Protein 6LDL (pdb70)

InterPro domains:
  IPR001041 2Fe-2S ferredoxin-type iron-sulfur binding domain [PF00111] (700-770)
  IPR001041 2Fe-2S ferredoxin-type iron-sulfur binding domain [PS51085] (694-779)
  IPR001041 2Fe-2S ferredoxin-type iron-sulfur binding domain [cd00207] (695-778)
  IPR001128 Cytochrome P450 [PF00067] (113-402)
  IPR006058 2Fe-2S ferredoxin, iron-sulphur binding site [PS00197] (728-736)
  IPR012675 Beta-grasp domain superfamily [G3DSA:3.10.20.30] (684-779)
  IPR017927 FAD-binding domain, ferredoxin reductase-type [PS51384] (463-566)
  IPR017938 Riboflavin synthase-like beta-barrel [SSF63380] (466-561)
  IPR017972 Cytochrome P450, conserved site [PS00086] (378-387)
  IPR036010 2Fe-2S ferredoxin-like superfamily [SSF54292] (673-779)
  IPR036396 Cytochrome P450 superfamily [G3DSA:1.10.630.10] (35-436)
  IPR036396 Cytochrome P450 superfamily [SSF48264] (26-436)
  IPR039261 Ferredoxin-NADP reductase (FNR), nucleotide-binding domain [G3DSA:3.40.50.80] (563-679)
  IPR039261 Ferredoxin-NADP reductase (FNR), nucleotide-binding domain [SSF52343] (562-666)
  IPR054582 Dimethylamine monooxygenase subunit DmmA-like, N-terminal domain [PF22290] (555-666)

B-factor: mean 16.65, std 9.12, range [6.93, 63.83]

Organism: NCBI:txid876478

Sequence (418 aa):
VHRLAEDFDPFQDAYMADPAQFVRWAREQQVPIFYAPKLNYWVVTRYDDTIKQIFRDPVTFSPSNVLQSFAQPSAEVRQVLERYGYAFNRTLVNEDEPMMHLERRRVLMEPFASEHLAEHEPMVRELVRRAVNRFIDTGRADLVDQMMIWEVPFTVALHFLGVDDDDREKMRRFAIAHTVNAFGRRPSPEEQLAVAETVGQFWQFCGEVLEKMMRRTADGPGWMRYSSIRQQKLYPDVVTDSSYLHSMMQAIIVAAHETTVFFATTNALLKTLLEHETVWREICADPSLIPAAAEECLRYNGPVAGWRRRTTREEVEVEGVRLPVGANILMMVVASANHDSAHFDDPEFFDIGRSNASEHLNFGYGAHQCLGRNLGRMMEMQIMIEELSRRLPHMRLAEQRFDYLHNVSFRAPRHLWVEEWDPAQNPERRDP

Structure (mmCIF, N/CA/C/O backbone):
data_6LDL
#
_entry.id   6LDL
#
_cell.length_a   53.471
_cell.length_b   75.511
_cell.length_c   105.148
_cell.angle_alpha   90.000
_cell.angle_beta   90.000
_cell.angle_gamma   90.000
#
_symmetry.space_group_name_H-M   'P 21 21 21'
#
loop_
_entity.id
_entity.type
_entity.pdbx_description
1 polymer 'Cytochrome P450'
2 non-polymer 'PROTOPORPHYRIN IX CONTAINING FE'
3 non-polymer BICINE
4 non-polymer GLYCEROL
5 water water
#
loop_
_atom_site.group_PDB
_atom_site.id
_atom_site.type_symbol
_atom_site.label_atom_id
_atom_site.label_alt_id
_atom_site.label_comp_id
_atom_site.label_asym_id
_atom_site.label_entity_id
_atom_site.label_seq_id
_atom_site.pdbx_PDB_ins_code
_atom_site.Cartn_x
_atom_site.Cartn_y
_atom_site.Cartn_z
_atom_site.occupancy
_atom_site.B_iso_or_equiv
_atom_site.auth_seq_id
_atom_site.auth_comp_id
_atom_site.auth_asym_id
_atom_site.auth_atom_id
_atom_site.pdbx_PDB_model_num
ATOM 1 N N . VAL A 1 9 ? 36.516 43.688 53.342 1.00 50.88 28 VAL A N 1
ATOM 2 C CA . VAL A 1 9 ? 36.198 42.290 52.889 1.00 48.44 28 VAL A CA 1
ATOM 3 C C . VAL A 1 9 ? 35.123 41.718 53.827 1.00 43.19 28 VAL A C 1
ATOM 4 O O . VAL A 1 9 ? 34.157 41.138 53.331 1.00 32.51 28 VAL A O 1
ATOM 8 N N . HIS A 1 10 ? 35.267 41.906 55.138 1.00 41.76 29 HIS A N 1
ATOM 9 C CA . HIS A 1 10 ? 34.223 41.630 56.160 1.00 37.08 29 HIS A CA 1
ATOM 10 C C . HIS A 1 10 ? 33.012 42.526 55.860 1.00 32.86 29 HIS A C 1
ATOM 11 O O . HIS A 1 10 ? 31.841 42.043 55.865 1.00 27.28 29 HIS A O 1
ATOM 18 N N . ARG A 1 11 ? 33.293 43.810 55.617 1.00 30.45 30 ARG A N 1
ATOM 19 C CA . ARG A 1 11 ? 32.274 44.846 55.322 1.00 25.88 30 ARG A CA 1
ATOM 20 C C . ARG A 1 11 ? 31.502 44.473 54.051 1.00 22.08 30 ARG A C 1
ATOM 21 O O . ARG A 1 11 ? 30.291 44.638 54.038 1.00 18.37 30 ARG A O 1
ATOM 29 N N . LEU A 1 12 ? 32.187 44.039 52.998 1.00 20.63 31 LEU A N 1
ATOM 30 C CA . LEU A 1 12 ? 31.517 43.777 51.697 1.00 19.47 31 LEU A CA 1
ATOM 31 C C . LEU A 1 12 ? 30.553 42.586 51.866 1.00 16.64 31 LEU A C 1
ATOM 32 O O . LEU A 1 12 ? 29.518 42.585 51.197 1.00 16.64 31 LEU A O 1
ATOM 37 N N . ALA A 1 13 ? 30.863 41.625 52.706 1.00 16.25 32 ALA A N 1
ATOM 38 C CA . ALA A 1 13 ? 29.975 40.473 52.992 1.00 16.50 32 ALA A CA 1
ATOM 39 C C . ALA A 1 13 ? 28.748 40.964 53.762 1.00 15.77 32 ALA A C 1
ATOM 40 O O . ALA A 1 13 ? 27.593 40.688 53.385 1.00 15.77 32 ALA A O 1
ATOM 42 N N . GLU A 1 14 ? 28.959 41.690 54.869 1.00 15.81 33 GLU A N 1
ATOM 43 C CA . GLU A 1 14 ? 27.857 42.236 55.679 1.00 16.61 33 GLU A CA 1
ATOM 44 C C . GLU A 1 14 ? 26.927 43.088 54.806 1.00 16.25 33 GLU A C 1
ATOM 45 O O . GLU A 1 14 ? 25.699 43.044 54.988 1.00 17.22 33 GLU A O 1
ATOM 51 N N . ASP A 1 15 ? 27.484 43.864 53.889 1.00 16.12 34 ASP A N 1
ATOM 52 C CA . ASP A 1 15 ? 26.699 44.822 53.077 1.00 17.41 34 ASP A CA 1
ATOM 53 C C . ASP A 1 15 ? 26.089 44.158 51.833 1.00 15.41 34 ASP A C 1
ATOM 54 O O . ASP A 1 15 ? 25.289 44.838 51.165 1.00 17.31 34 ASP A O 1
ATOM 59 N N . PHE A 1 16 ? 26.434 42.909 51.528 1.00 14.38 35 PHE A N 1
ATOM 60 C CA . PHE A 1 16 ? 26.043 42.275 50.249 1.00 13.14 35 PHE A CA 1
ATOM 61 C C . PHE A 1 16 ? 24.536 42.377 50.045 1.00 12.93 35 PHE A C 1
ATOM 62 O O . PHE A 1 16 ? 23.756 41.866 50.848 1.00 13.68 35 PHE A O 1
ATOM 70 N N . ASP A 1 17 ? 24.185 42.984 48.932 1.00 13.18 36 ASP A N 1
ATOM 71 C CA . ASP A 1 17 ? 22.777 43.186 48.549 1.00 13.39 36 ASP A CA 1
ATOM 72 C C . ASP A 1 17 ? 22.685 43.101 47.039 1.00 13.81 36 ASP A C 1
ATOM 73 O O . ASP A 1 17 ? 23.119 44.023 46.382 1.00 13.95 36 ASP A O 1
ATOM 78 N N . PRO A 1 18 ? 22.089 42.021 46.491 1.00 13.18 37 PRO A N 1
ATOM 79 C CA . PRO A 1 18 ? 21.982 41.897 45.028 1.00 13.44 37 PRO A CA 1
ATOM 80 C C . PRO A 1 18 ? 20.887 42.752 44.404 1.00 14.19 37 PRO A C 1
ATOM 81 O O . PRO A 1 18 ? 20.845 42.901 43.179 1.00 13.66 37 PRO A O 1
ATOM 85 N N . PHE A 1 19 ? 20.011 43.306 45.234 1.00 13.08 38 PHE A N 1
ATOM 86 C CA . PHE A 1 19 ? 18.858 44.099 44.744 1.00 13.81 38 PHE A CA 1
ATOM 87 C C . PHE A 1 19 ? 19.333 45.517 44.475 1.00 14.95 38 PHE A C 1
ATOM 88 O O . PHE A 1 19 ? 18.943 46.516 45.159 1.00 17.35 38 PHE A O 1
ATOM 96 N N . GLN A 1 20 ? 20.222 45.645 43.508 1.00 14.76 39 GLN A N 1
ATOM 97 C CA . GLN A 1 20 ? 20.768 46.948 43.106 1.00 14.76 39 GLN A CA 1
ATOM 98 C C . GLN A 1 20 ? 21.315 46.883 41.690 1.00 14.55 39 GLN A C 1
ATOM 99 O O . GLN A 1 20 ? 21.696 45.780 41.187 1.00 12.00 39 GLN A O 1
ATOM 105 N N . ASP A 1 21 ? 21.400 48.043 41.053 1.00 13.26 40 ASP A N 1
ATOM 106 C CA . ASP A 1 21 ? 21.806 48.124 39.641 1.00 15.38 40 ASP A CA 1
ATOM 107 C C . ASP A 1 21 ? 23.156 47.445 39.445 1.00 14.04 40 ASP A C 1
ATOM 108 O O . ASP A 1 21 ? 23.321 46.788 38.438 1.00 14.05 40 ASP A O 1
ATOM 113 N N . ALA A 1 22 ? 24.137 47.633 40.318 1.00 14.74 41 ALA A N 1
ATOM 114 C CA . ALA A 1 22 ? 25.497 47.140 40.040 1.00 14.27 41 ALA A CA 1
ATOM 115 C C . ALA A 1 22 ? 25.522 45.611 40.000 1.00 14.10 41 ALA A C 1
ATOM 116 O O . ALA A 1 22 ? 26.279 45.067 39.167 1.00 15.50 41 ALA A O 1
ATOM 118 N N . TYR A 1 23 ? 24.754 44.920 40.834 1.00 13.16 42 TYR A N 1
ATOM 119 C CA . TYR A 1 23 ? 24.744 43.441 40.790 1.00 12.72 42 TYR A CA 1
ATOM 120 C C . TYR A 1 23 ? 24.069 43.043 39.474 1.00 12.33 42 TYR A C 1
ATOM 121 O O . TYR A 1 23 ? 24.519 42.069 38.823 1.00 11.94 42 TYR A O 1
ATOM 130 N N . MET A 1 24 ? 22.987 43.723 39.071 1.00 11.10 43 MET A N 1
ATOM 131 C CA . MET A 1 24 ? 22.300 43.294 37.835 1.00 11.65 43 MET A CA 1
ATOM 132 C C . MET A 1 24 ? 23.148 43.544 36.602 1.00 11.01 43 MET A C 1
ATOM 133 O O . MET A 1 24 ? 23.180 42.663 35.708 1.00 11.14 43 MET A O 1
ATOM 138 N N . ALA A 1 25 ? 23.832 44.690 36.505 1.00 10.98 44 ALA A N 1
ATOM 139 C CA . ALA A 1 25 ? 24.490 45.087 35.248 1.00 11.31 44 ALA A CA 1
ATOM 140 C C . ALA A 1 25 ? 25.780 44.293 35.074 1.00 11.37 44 ALA A C 1
ATOM 141 O O . ALA A 1 25 ? 26.141 43.946 33.954 1.00 12.41 44 ALA A O 1
ATOM 143 N N . ASP A 1 26 ? 26.506 44.061 36.161 1.00 11.75 45 ASP A N 1
ATOM 144 C CA . ASP A 1 26 ? 27.815 43.377 36.064 1.00 11.47 45 ASP A CA 1
ATOM 145 C C . ASP A 1 26 ? 28.072 42.610 37.338 1.00 10.65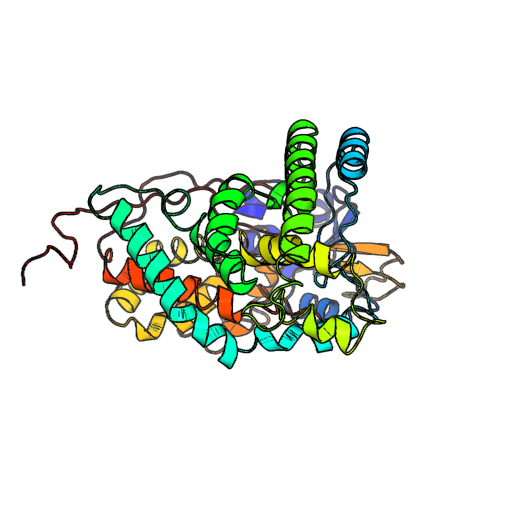 45 ASP A C 1
ATOM 146 O O . ASP A 1 26 ? 28.916 43.004 38.165 1.00 11.87 45 ASP A O 1
ATOM 151 N N . PRO A 1 27 ? 27.355 41.497 37.570 1.00 10.46 46 PRO A N 1
ATOM 152 C CA . PRO A 1 27 ? 27.517 40.742 38.813 1.00 10.57 46 PRO A CA 1
ATOM 153 C C . PRO A 1 27 ? 28.939 40.193 38.939 1.00 9.87 46 PRO A C 1
ATOM 154 O O . PRO A 1 27 ? 29.463 40.131 40.056 1.00 10.21 46 PRO A O 1
ATOM 158 N N . ALA A 1 28 ? 29.613 39.852 37.844 1.00 10.75 47 ALA A N 1
ATOM 159 C CA . ALA A 1 28 ? 30.968 39.287 37.936 1.00 11.56 47 ALA A CA 1
ATOM 160 C C . ALA A 1 28 ? 31.934 40.321 38.513 1.00 11.82 47 ALA A C 1
ATOM 161 O O . ALA A 1 28 ? 32.827 39.962 39.315 1.00 12.48 47 ALA A O 1
ATOM 163 N N . GLN A 1 29 ? 31.814 41.592 38.124 1.00 11.13 48 GLN A N 1
ATOM 164 C CA . GLN A 1 29 ? 32.656 42.650 38.731 1.00 11.53 48 GLN A CA 1
ATOM 165 C C . GLN A 1 29 ? 32.197 42.896 40.160 1.00 11.83 48 GLN A C 1
ATOM 166 O O . GLN A 1 29 ? 33.034 43.105 41.055 1.00 12.54 48 GLN A O 1
ATOM 172 N N . PHE A 1 30 ? 30.909 42.926 40.412 1.00 11.17 49 PHE A N 1
ATOM 173 C CA . PHE A 1 30 ? 30.330 43.276 41.727 1.00 12.25 49 PHE A CA 1
ATOM 174 C C . PHE A 1 30 ? 30.893 42.349 42.794 1.00 11.83 49 PHE A C 1
ATOM 175 O O . PHE A 1 30 ? 31.055 42.774 43.933 1.00 11.79 49 PHE A O 1
ATOM 183 N N . VAL A 1 31 ? 31.131 41.086 42.465 1.00 10.49 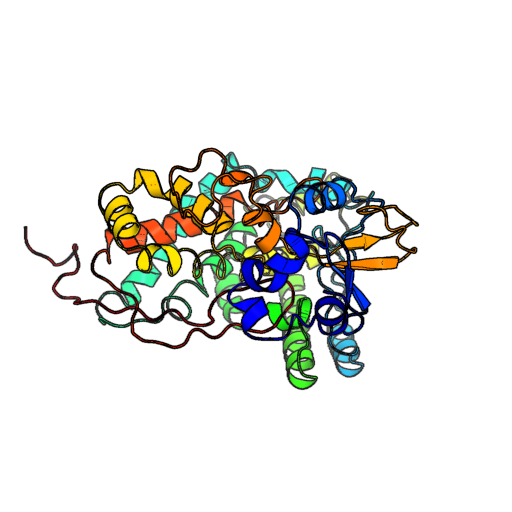50 VAL A N 1
ATOM 184 C CA . VAL A 1 31 ? 31.653 40.100 43.453 1.00 9.76 50 VAL A CA 1
ATOM 185 C C . VAL A 1 31 ? 33.091 39.678 43.130 1.00 9.90 50 VAL A C 1
ATOM 186 O O . VAL A 1 31 ? 33.548 38.655 43.643 1.00 10.91 50 VAL A O 1
ATOM 190 N N . ARG A 1 32 ? 33.815 40.396 42.279 1.00 10.82 51 ARG A N 1
ATOM 191 C CA . ARG A 1 32 ? 35.216 39.982 41.978 1.00 12.61 51 ARG A CA 1
ATOM 192 C C . ARG A 1 32 ? 36.036 39.886 43.279 1.00 11.37 51 ARG A C 1
ATOM 193 O O . ARG A 1 32 ? 36.853 38.981 43.375 1.00 11.58 51 ARG A O 1
ATOM 201 N N . TRP A 1 33 ? 35.790 40.771 44.248 1.00 12.79 52 TRP A N 1
ATOM 202 C CA . TRP A 1 33 ? 36.511 40.733 45.549 1.00 11.83 52 TRP A CA 1
ATOM 203 C C . TRP A 1 33 ? 36.409 39.326 46.155 1.00 11.99 52 TRP A C 1
ATOM 204 O O . TRP A 1 33 ? 37.369 38.800 46.739 1.00 13.05 52 TRP A O 1
ATOM 215 N N . ALA A 1 34 ? 35.217 38.729 46.052 1.00 10.99 53 ALA A N 1
ATOM 216 C CA . ALA A 1 34 ? 34.895 37.468 46.718 1.00 10.69 53 ALA A CA 1
ATOM 217 C C . ALA A 1 34 ? 35.465 36.328 45.875 1.00 10.76 53 ALA A C 1
ATOM 218 O O . ALA A 1 34 ? 36.109 35.404 46.383 1.00 10.56 53 ALA A O 1
ATOM 220 N N . ARG A 1 35 ? 35.333 36.412 44.556 1.00 10.86 54 ARG A N 1
ATOM 221 C CA . ARG A 1 35 ? 35.913 35.367 43.685 1.00 11.58 54 ARG A CA 1
ATOM 222 C C . ARG A 1 35 ? 37.438 35.275 43.933 1.00 10.68 54 ARG A C 1
ATOM 223 O O . ARG A 1 35 ? 37.991 34.177 44.005 1.00 10.41 54 ARG A O 1
ATOM 231 N N . GLU A 1 36 ? 38.055 36.430 44.076 1.00 11.20 55 GLU A N 1
ATOM 232 C CA . GLU A 1 36 ? 39.537 36.446 44.245 1.00 11.72 55 GLU A CA 1
ATOM 233 C C . GLU A 1 36 ? 39.956 35.981 45.644 1.00 12.45 55 GLU A C 1
ATOM 234 O O . GLU A 1 36 ? 40.956 35.257 45.738 1.00 14.22 55 GLU A O 1
ATOM 240 N N A GLN A 1 37 ? 39.254 36.390 46.701 0.50 12.60 56 GLN A N 1
ATOM 241 N N B GLN A 1 37 ? 39.248 36.373 46.700 0.50 12.74 56 GLN A N 1
ATOM 242 C CA A GLN A 1 37 ? 39.788 36.232 48.088 0.50 13.82 56 GLN A CA 1
ATOM 243 C CA B GLN A 1 37 ? 39.775 36.183 48.085 0.50 14.09 56 GLN A CA 1
ATOM 244 C C A GLN A 1 37 ? 38.769 35.640 49.069 0.50 14.00 56 GLN A C 1
ATOM 245 C C B GLN A 1 37 ? 38.770 35.575 49.057 0.50 14.14 56 GLN A C 1
ATOM 246 O O A GLN A 1 37 ? 39.196 35.305 50.214 0.50 15.12 56 GLN A O 1
ATOM 247 O O B GLN A 1 37 ? 39.205 35.219 50.194 0.50 15.37 56 GLN A O 1
ATOM 258 N N . VAL A 1 38 ? 37.476 35.554 48.744 1.00 12.48 57 VAL A N 1
ATOM 259 C CA . VAL A 1 38 ? 36.462 35.155 49.763 1.00 12.15 57 VAL A CA 1
ATOM 260 C C . VAL A 1 38 ? 35.467 34.217 49.082 1.00 11.82 57 VAL A C 1
ATOM 261 O O . VAL A 1 38 ? 34.315 34.587 48.798 1.00 12.00 57 VAL A O 1
ATOM 265 N N . PRO A 1 39 ? 35.859 32.964 48.876 1.00 11.46 58 PRO A N 1
ATOM 266 C CA . PRO A 1 39 ? 35.064 32.047 48.055 1.00 11.56 58 PRO A CA 1
ATOM 267 C C . PRO A 1 39 ? 33.773 31.533 48.675 1.00 11.25 58 PRO A C 1
ATOM 268 O O . PRO A 1 39 ? 32.964 30.966 47.996 1.00 11.31 58 PRO A O 1
ATOM 272 N N . ILE A 1 40 ? 33.579 31.807 49.951 1.00 10.57 59 ILE A N 1
ATOM 273 C CA . ILE A 1 40 ? 32.233 31.679 50.570 1.00 11.16 59 ILE A CA 1
ATOM 274 C C . ILE A 1 40 ? 32.067 32.762 51.620 1.00 11.16 59 ILE A C 1
ATOM 275 O O . ILE A 1 40 ? 33.017 33.016 52.406 1.00 12.95 59 ILE A O 1
ATOM 280 N N . PHE A 1 41 ? 30.933 33.405 51.677 1.00 10.46 60 PHE A N 1
ATOM 281 C CA . PHE A 1 41 ? 30.623 34.359 52.766 1.00 10.45 60 PHE A CA 1
ATOM 282 C C . PHE A 1 41 ? 29.146 34.314 53.027 1.00 11.64 60 PHE A C 1
ATOM 283 O O . PHE A 1 41 ? 28.334 33.992 52.148 1.00 11.19 60 PHE A O 1
ATOM 291 N N . TYR A 1 42 ? 28.769 34.673 54.239 1.00 12.32 61 TYR A N 1
ATOM 292 C CA . TYR A 1 42 ? 27.356 34.818 54.644 1.00 12.19 61 TYR A CA 1
ATOM 293 C C . TYR A 1 42 ? 26.905 36.239 54.384 1.00 12.53 61 TYR A C 1
ATOM 294 O O . TYR A 1 42 ? 27.595 37.204 54.749 1.00 13.62 61 TYR A O 1
ATOM 303 N N . ALA A 1 43 ? 25.750 36.415 53.758 1.00 11.49 62 ALA A N 1
ATOM 304 C CA . ALA A 1 43 ? 25.120 37.701 53.460 1.00 12.01 62 ALA A CA 1
ATOM 305 C C . ALA A 1 43 ? 23.920 37.879 54.380 1.00 12.36 62 ALA A C 1
ATOM 306 O O . ALA A 1 43 ? 22.824 37.376 54.084 1.00 11.68 62 ALA A O 1
ATOM 308 N N . PRO A 1 44 ? 24.072 38.601 55.533 1.00 13.00 63 PRO A N 1
ATOM 309 C CA . PRO A 1 44 ? 22.987 38.667 56.497 1.00 13.51 63 PRO A CA 1
ATOM 310 C C . PRO A 1 44 ? 21.746 39.398 55.998 1.00 13.91 63 PRO A C 1
ATOM 311 O O . PRO A 1 44 ? 20.665 39.069 56.462 1.00 16.38 63 PRO A O 1
ATOM 315 N N . LYS A 1 45 ? 21.860 40.263 54.990 1.00 12.71 64 LYS A N 1
ATOM 316 C CA . LYS A 1 45 ? 20.671 40.944 54.436 1.00 13.98 64 LYS A CA 1
ATOM 317 C C . LYS A 1 45 ? 19.751 39.927 53.759 1.00 16.53 64 LYS A C 1
ATOM 318 O O . LYS A 1 45 ? 18.568 40.195 53.718 1.00 17.93 64 LYS A O 1
ATOM 324 N N . LEU A 1 46 ? 20.302 38.821 53.248 1.00 14.00 65 LEU A N 1
ATOM 325 C CA . LEU A 1 46 ? 19.541 37.771 52.514 1.00 15.08 65 LEU A CA 1
ATOM 326 C C . LEU A 1 46 ? 19.303 36.547 53.388 1.00 13.86 65 LEU A C 1
ATOM 327 O O . LEU A 1 46 ? 18.435 35.732 53.007 1.00 12.85 65 LEU A O 1
ATOM 332 N N . ASN A 1 47 ? 20.147 36.295 54.392 1.00 12.78 66 ASN A N 1
ATOM 333 C CA . ASN A 1 47 ? 20.226 34.963 55.038 1.00 11.90 66 ASN A CA 1
ATOM 334 C C . ASN A 1 47 ? 20.572 33.905 53.967 1.00 10.13 66 ASN A C 1
ATOM 335 O O . ASN A 1 47 ? 20.028 32.805 53.962 1.00 10.05 66 ASN A O 1
ATOM 340 N N . TYR A 1 48 ? 21.532 34.235 53.107 1.00 9.97 67 TYR A N 1
ATOM 341 C CA . TYR A 1 48 ? 22.107 33.307 52.102 1.00 9.88 67 TYR A CA 1
ATOM 342 C C . TYR A 1 48 ? 23.619 33.309 52.287 1.00 10.49 67 TYR A C 1
ATOM 343 O O . TYR A 1 48 ? 24.244 34.348 52.576 1.00 10.79 67 TYR A O 1
ATOM 352 N N . TRP A 1 49 ? 24.221 32.158 52.067 1.00 10.04 68 TRP A N 1
ATOM 353 C CA . TRP A 1 49 ? 25.645 31.986 51.787 1.00 9.77 68 TRP A CA 1
ATOM 354 C C . TRP A 1 49 ? 25.913 32.214 50.299 1.00 10.35 68 TRP A C 1
ATOM 355 O O . TRP A 1 49 ? 25.084 31.735 49.479 1.00 12.23 68 TRP A O 1
ATOM 366 N N . V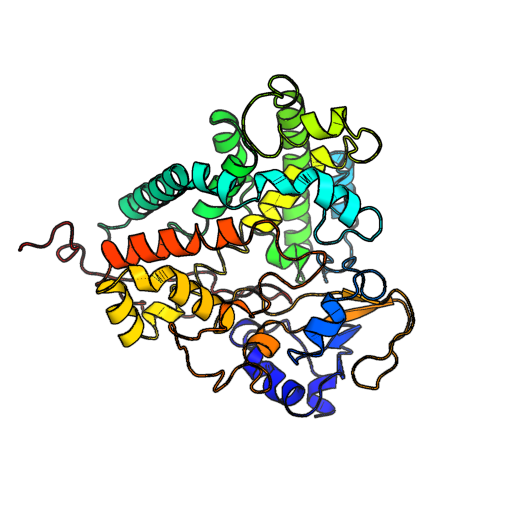AL A 1 50 ? 26.968 32.888 49.962 1.00 9.25 69 VAL A N 1
ATOM 367 C CA . VAL A 1 50 ? 27.252 33.320 48.570 1.00 9.32 69 VAL A CA 1
ATOM 368 C C . VAL A 1 50 ? 28.573 32.710 48.128 1.00 9.27 69 VAL A C 1
ATOM 369 O O . VAL A 1 50 ? 29.604 32.884 48.800 1.00 9.77 69 VAL A O 1
ATOM 373 N N . VAL A 1 51 ? 28.554 31.993 47.020 1.00 8.71 70 VAL A N 1
ATOM 374 C CA . VAL A 1 51 ? 29.758 31.371 46.400 1.00 8.99 70 VAL A CA 1
ATOM 375 C C . VAL A 1 51 ? 29.894 31.970 45.006 1.00 8.67 70 VAL A C 1
ATOM 376 O O . VAL A 1 51 ? 28.898 32.233 44.315 1.00 9.13 70 VAL A O 1
ATOM 380 N N . THR A 1 52 ? 31.131 32.095 44.544 1.00 8.27 71 THR A N 1
ATOM 381 C CA . THR A 1 52 ? 31.479 32.942 43.390 1.00 8.61 71 THR A CA 1
ATOM 382 C C . THR A 1 52 ? 32.464 32.274 42.427 1.00 8.47 71 THR A C 1
ATOM 383 O O . THR A 1 52 ? 32.708 32.872 41.360 1.00 9.41 71 THR A O 1
ATOM 387 N N . ARG A 1 53 ? 33.032 31.121 42.774 1.00 8.63 72 ARG A N 1
ATOM 388 C CA . ARG A 1 53 ? 34.043 30.471 41.929 1.00 9.07 72 ARG A CA 1
ATOM 389 C C . ARG A 1 53 ? 33.431 29.352 41.098 1.00 8.68 72 ARG A C 1
ATOM 390 O O . ARG A 1 53 ? 32.518 28.632 41.522 1.00 9.25 72 ARG A O 1
ATOM 398 N N . TYR A 1 54 ? 33.997 29.163 39.913 1.00 8.72 73 TYR A N 1
ATOM 399 C CA . TYR A 1 54 ? 33.573 28.085 39.008 1.00 8.79 73 TYR A CA 1
ATOM 400 C C . TYR A 1 54 ? 33.625 26.715 39.685 1.00 9.00 73 TYR A C 1
ATOM 401 O O . TYR A 1 54 ? 32.634 25.995 39.668 1.00 9.22 73 TYR A O 1
ATOM 410 N N A ASP A 1 55 ? 34.730 26.346 40.294 0.52 10.02 74 ASP A N 1
ATOM 411 N N B ASP A 1 55 ? 34.768 26.439 40.314 0.48 9.60 74 ASP A N 1
ATOM 412 C CA A ASP A 1 55 ? 34.745 24.953 40.802 0.52 10.60 74 ASP A CA 1
ATOM 413 C CA B ASP A 1 55 ? 35.008 25.126 40.967 0.48 10.20 74 ASP A CA 1
ATOM 414 C C A ASP A 1 55 ? 33.825 24.817 42.032 0.52 9.86 74 ASP A C 1
ATOM 415 C C B ASP A 1 55 ? 33.927 24.863 42.030 0.48 9.82 74 ASP A C 1
ATOM 416 O O A ASP A 1 55 ? 33.235 23.737 42.187 0.52 9.77 74 ASP A O 1
ATOM 417 O O B ASP A 1 55 ? 33.355 23.768 42.065 0.48 10.03 74 ASP A O 1
ATOM 426 N N . THR A 1 56 ? 33.675 25.839 42.895 1.00 9.68 75 THR A N 1
ATOM 427 C CA . THR A 1 56 ? 32.741 25.689 44.025 1.00 9.27 75 THR A CA 1
ATOM 428 C C . THR A 1 56 ? 31.319 25.463 43.497 1.00 8.88 75 THR A C 1
ATOM 429 O O . THR A 1 56 ? 30.558 24.619 44.008 1.00 9.33 75 THR A O 1
ATOM 433 N N . ILE A 1 57 ? 30.958 26.235 42.493 1.00 8.42 76 ILE A N 1
ATOM 434 C CA . ILE A 1 57 ? 29.588 26.153 41.927 1.00 7.63 76 ILE A CA 1
ATOM 435 C C . ILE A 1 57 ? 29.348 24.801 41.230 1.00 8.11 76 ILE A C 1
ATOM 436 O O . ILE A 1 57 ? 28.330 24.230 41.430 1.00 8.84 76 ILE A O 1
ATOM 441 N N . LYS A 1 58 ? 30.349 24.287 40.518 1.00 8.79 77 LYS A N 1
ATOM 442 C CA . LYS A 1 58 ? 30.216 22.940 39.899 1.00 9.45 77 LYS A CA 1
ATOM 443 C C . LYS A 1 58 ? 30.027 21.908 41.012 1.00 9.44 77 LYS A C 1
ATOM 444 O O . LYS A 1 58 ? 29.266 21.061 40.854 1.00 10.60 77 LYS A O 1
ATOM 450 N N . GLN A 1 59 ? 30.775 22.027 42.089 1.00 10.12 78 GLN A N 1
ATOM 451 C CA . GLN A 1 59 ? 30.658 21.065 43.198 1.00 10.91 78 GLN A CA 1
ATOM 452 C C . GLN A 1 59 ? 29.226 21.045 43.764 1.00 10.51 78 GLN A C 1
ATOM 453 O O . GLN A 1 59 ? 28.727 19.990 44.020 1.00 11.43 78 GLN A O 1
ATOM 459 N N . ILE A 1 60 ? 28.636 22.214 43.963 1.00 9.49 79 ILE A N 1
ATOM 460 C CA . ILE A 1 60 ? 27.251 22.281 44.508 1.00 9.56 79 ILE A CA 1
ATOM 461 C C . ILE A 1 60 ? 26.242 21.719 43.504 1.00 9.06 79 ILE A C 1
ATOM 462 O O . ILE A 1 60 ? 25.361 20.927 43.861 1.00 9.99 79 ILE A O 1
ATOM 467 N N . PHE A 1 61 ? 26.356 22.109 42.240 1.00 8.92 80 PHE A N 1
ATOM 468 C CA . PHE A 1 61 ? 25.451 21.560 41.211 1.00 8.75 80 PHE A CA 1
ATOM 469 C C . PHE A 1 61 ? 25.557 20.025 41.089 1.00 8.81 80 PHE A C 1
ATOM 470 O O . PHE A 1 61 ? 24.572 19.395 40.765 1.00 9.00 80 PHE A O 1
ATOM 478 N N . ARG A 1 62 ? 26.726 19.477 41.397 1.00 9.03 81 ARG A N 1
ATOM 479 C CA . ARG A 1 62 ? 27.000 18.062 41.160 1.00 9.81 81 ARG A CA 1
ATOM 480 C C . ARG A 1 62 ? 26.239 17.163 42.119 1.00 10.33 81 ARG A C 1
ATOM 481 O O . ARG A 1 62 ? 26.108 15.987 41.765 1.00 12.44 81 ARG A O 1
ATOM 489 N N . ASP A 1 63 ? 25.802 17.648 43.269 1.00 10.51 82 ASP A N 1
ATOM 490 C CA . ASP A 1 63 ? 25.107 16.779 44.265 1.00 10.92 82 ASP A CA 1
ATOM 491 C C . ASP A 1 63 ? 23.720 17.332 44.553 1.00 10.76 82 ASP A C 1
ATOM 492 O O . ASP A 1 63 ? 23.558 18.178 45.427 1.00 11.53 82 ASP A O 1
ATOM 497 N N . PRO A 1 64 ? 22.673 16.834 43.877 1.00 11.67 83 PRO A N 1
ATOM 498 C CA . PRO A 1 64 ? 21.325 17.377 44.043 1.00 13.50 83 PRO A CA 1
ATOM 499 C C . PRO A 1 64 ? 20.585 16.832 45.250 1.00 13.53 83 PRO A C 1
ATOM 500 O O . PRO A 1 64 ? 19.512 17.319 45.585 1.00 16.33 83 PRO A O 1
ATOM 504 N N . VAL A 1 65 ? 21.191 15.875 45.947 1.00 11.49 84 VAL A N 1
ATOM 505 C CA . VAL A 1 65 ? 20.577 15.354 47.203 1.00 11.11 84 VAL A CA 1
ATOM 506 C C . VAL A 1 65 ? 21.012 16.237 48.372 1.00 9.66 84 VAL A C 1
ATOM 507 O O . VAL A 1 65 ? 20.142 16.697 49.139 1.00 10.93 84 VAL A O 1
ATOM 511 N N . THR A 1 66 ? 22.306 16.508 48.508 1.00 9.70 85 THR A N 1
ATOM 512 C CA . THR A 1 66 ? 22.836 17.402 49.536 1.00 9.81 85 THR A CA 1
ATOM 513 C C . THR A 1 66 ? 22.403 18.839 49.271 1.00 9.36 85 THR A C 1
ATOM 514 O O . THR A 1 66 ? 22.066 19.590 50.192 1.00 9.94 85 THR A O 1
ATOM 518 N N . PHE A 1 67 ? 22.467 19.244 48.010 1.00 9.01 86 PHE A N 1
ATOM 519 C CA . PHE A 1 67 ? 22.176 20.630 47.594 1.00 8.73 86 PHE A CA 1
ATOM 520 C C . PHE A 1 67 ? 20.862 20.635 46.815 1.00 8.39 86 PHE A C 1
ATOM 521 O O . PHE A 1 67 ? 20.846 20.366 45.585 1.00 9.12 86 PHE A O 1
ATOM 529 N N . SER A 1 68 ? 19.756 20.776 47.509 1.00 8.76 87 SER A N 1
ATOM 530 C CA . SER A 1 68 ? 18.417 20.688 46.910 1.00 8.05 87 SER A CA 1
ATOM 531 C C . SER A 1 68 ? 18.119 21.946 46.089 1.00 7.61 87 SER A C 1
ATOM 532 O O . SER A 1 68 ? 18.457 23.052 46.491 1.00 7.65 87 SER A O 1
ATOM 535 N N . PRO A 1 69 ? 17.358 21.804 44.975 1.00 7.07 88 PRO A N 1
ATOM 536 C CA . PRO A 1 69 ? 16.885 22.973 44.213 1.00 7.51 88 PRO A CA 1
ATOM 537 C C . PRO A 1 69 ? 15.549 23.511 44.736 1.00 8.03 88 PRO A C 1
ATOM 538 O O . PRO A 1 69 ? 14.920 24.301 44.053 1.00 8.14 88 PRO A O 1
ATOM 542 N N . SER A 1 70 ? 15.185 23.168 45.976 1.00 8.25 89 SER A N 1
ATOM 543 C CA . SER A 1 70 ? 13.880 23.582 46.535 1.00 8.76 89 SER A CA 1
ATOM 544 C C . SER A 1 70 ? 13.663 25.089 46.559 1.00 8.45 89 SER A C 1
ATOM 545 O O . SER A 1 70 ? 12.484 25.472 46.552 1.00 9.41 89 SER A O 1
ATOM 548 N N . ASN A 1 71 ? 14.703 25.909 46.628 1.00 7.95 90 ASN A N 1
ATOM 549 C CA . ASN A 1 71 ? 14.575 27.372 46.739 1.00 7.88 90 ASN A CA 1
ATOM 550 C C . ASN A 1 71 ? 14.761 28.072 45.399 1.00 8.72 90 ASN A C 1
ATOM 551 O O . ASN A 1 71 ? 14.749 29.291 45.392 1.00 9.05 90 ASN A O 1
ATOM 556 N N . VAL A 1 72 ? 14.824 27.341 44.286 1.00 8.42 91 VAL A N 1
ATOM 557 C CA . VAL A 1 72 ? 15.151 27.983 42.987 1.00 8.91 91 VAL A CA 1
ATOM 558 C C . VAL A 1 72 ? 14.104 29.028 42.611 1.00 9.28 91 VAL A C 1
ATOM 559 O O . VAL A 1 72 ? 14.495 30.031 41.974 1.00 9.33 91 VAL A O 1
ATOM 563 N N . LEU A 1 73 ? 12.824 28.759 42.855 1.00 10.39 92 LEU A N 1
ATOM 564 C CA . LEU A 1 73 ? 11.738 29.686 42.425 1.00 10.50 92 LEU A CA 1
ATOM 565 C C . LEU A 1 73 ? 11.116 30.337 43.645 1.00 11.92 92 LEU A C 1
ATOM 566 O O . LEU A 1 73 ? 10.008 30.800 43.529 1.00 13.00 92 LEU A O 1
ATOM 571 N N . GLN A 1 74 ? 11.884 30.467 44.705 1.00 11.72 93 GLN A N 1
ATOM 572 C CA . GLN A 1 74 ? 11.342 31.022 45.961 1.00 14.10 93 GLN A CA 1
ATOM 573 C C . GLN A 1 74 ? 11.493 32.534 45.965 1.00 12.60 93 GLN A C 1
ATOM 574 O O . GLN A 1 74 ? 12.537 33.044 45.942 1.00 12.07 93 GLN A O 1
ATOM 580 N N . SER A 1 75 ? 10.351 33.182 45.995 1.00 16.27 94 SER A N 1
ATOM 581 C CA . SER A 1 75 ? 10.267 34.650 46.013 1.00 16.61 94 SER A CA 1
ATOM 582 C C . SER A 1 75 ? 10.872 35.211 47.300 1.00 16.45 94 SER A C 1
ATOM 583 O O . SER A 1 75 ? 10.767 34.566 48.315 1.00 16.68 94 SER A O 1
ATOM 586 N N . PHE A 1 76 ? 11.478 36.376 47.214 1.00 15.84 95 PHE A N 1
ATOM 587 C CA . PHE A 1 76 ? 11.947 37.072 48.438 1.00 18.43 95 PHE A CA 1
ATOM 588 C C . PHE A 1 76 ? 10.837 37.916 49.059 1.00 22.48 95 PHE A C 1
ATOM 589 O O . PHE A 1 76 ? 11.007 38.315 50.154 1.00 25.94 95 PHE A O 1
ATOM 597 N N . ALA A 1 77 ? 9.693 38.071 48.422 1.00 20.81 96 ALA A N 1
ATOM 598 C CA . ALA A 1 77 ? 8.684 38.926 49.077 1.00 24.40 96 ALA A CA 1
ATOM 599 C C . ALA A 1 77 ? 8.186 38.232 50.334 1.00 28.07 96 ALA A C 1
ATOM 600 O O . ALA A 1 77 ? 8.103 37.008 50.375 1.00 31.63 96 ALA A O 1
ATOM 602 N N . GLN A 1 78 ? 7.684 39.030 51.270 1.00 31.07 97 GLN A N 1
ATOM 603 C CA . GLN A 1 78 ? 7.036 38.392 52.436 1.00 31.83 97 GLN A CA 1
ATOM 604 C C . GLN A 1 78 ? 5.820 37.609 51.891 1.00 32.75 97 GLN A C 1
ATOM 605 O O . GLN A 1 78 ? 5.112 38.093 50.971 1.00 29.97 97 GLN A O 1
ATOM 611 N N . PRO A 1 79 ? 5.461 36.443 52.450 1.00 32.81 98 PRO A N 1
ATOM 612 C CA . PRO A 1 79 ? 4.312 35.689 51.917 1.00 33.52 98 PRO A CA 1
ATOM 613 C C . PRO A 1 79 ? 2.980 36.473 51.916 1.00 35.29 98 PRO A C 1
ATOM 614 O O . PRO A 1 79 ? 2.771 37.285 52.795 1.00 30.22 98 PRO A O 1
ATOM 618 N N . SER A 1 80 ? 2.094 36.140 50.957 1.00 33.26 99 SER A N 1
ATOM 619 C CA . SER A 1 80 ? 0.817 36.879 50.741 1.00 28.41 99 SER A CA 1
ATOM 620 C C . SER A 1 80 ? -0.420 36.016 51.023 1.00 30.22 99 SER A C 1
ATOM 621 O O . SER A 1 80 ? -0.601 35.049 50.340 1.00 26.36 99 SER A O 1
ATOM 624 N N . ALA A 1 81 ? -1.270 36.419 51.965 1.00 28.95 100 ALA A N 1
ATOM 625 C CA . ALA A 1 81 ? -2.523 35.675 52.231 1.00 27.45 100 ALA A CA 1
ATOM 626 C C . ALA A 1 81 ? -3.456 35.871 51.035 1.00 28.56 100 ALA A C 1
ATOM 627 O O . ALA A 1 81 ? -4.086 34.920 50.643 1.00 25.24 100 ALA A O 1
ATOM 629 N N . GLU A 1 82 ? -3.468 37.070 50.463 1.00 28.28 101 GLU A N 1
ATOM 630 C CA . GLU A 1 82 ? -4.366 37.313 49.310 1.00 29.05 101 GLU A CA 1
ATOM 631 C C . GLU A 1 82 ? -3.906 36.458 48.127 1.00 23.86 101 GLU A C 1
ATOM 632 O O . GLU A 1 82 ? -4.738 35.992 47.416 1.00 21.86 101 GLU A O 1
ATOM 638 N N . VAL A 1 83 ? -2.601 36.300 47.954 1.00 21.60 102 VAL A N 1
ATOM 639 C CA . VAL A 1 83 ? -2.061 35.457 46.850 1.00 20.29 102 VAL A CA 1
ATOM 640 C C . VAL A 1 83 ? -2.609 34.039 47.046 1.00 19.92 102 VAL A C 1
ATOM 641 O O . VAL A 1 83 ? -3.143 33.448 46.094 1.00 17.27 102 VAL A O 1
ATOM 645 N N . ARG A 1 84 ? -2.545 33.509 48.253 1.00 18.63 103 ARG A N 1
ATOM 646 C CA . ARG A 1 84 ? -2.962 32.110 48.500 1.00 18.42 103 ARG A CA 1
ATOM 647 C C . ARG A 1 84 ? -4.452 31.948 48.227 1.00 16.90 103 ARG A C 1
ATOM 648 O O . ARG A 1 84 ? -4.840 30.977 47.659 1.00 17.32 103 ARG A O 1
ATOM 656 N N . GLN A 1 85 ? -5.217 32.932 48.633 1.00 17.92 104 GLN A N 1
ATOM 657 C CA . GLN A 1 85 ? -6.681 32.898 48.432 1.00 18.04 104 GLN A CA 1
ATOM 658 C C . GLN A 1 85 ? -7.033 32.893 46.930 1.00 15.85 104 GLN A C 1
ATOM 659 O O . GLN A 1 85 ? -7.880 32.158 46.542 1.00 15.41 104 GLN A O 1
ATOM 665 N N . VAL A 1 86 ? -6.331 33.687 46.133 1.00 14.13 105 VAL A N 1
ATOM 666 C CA . VAL A 1 86 ? -6.598 33.740 44.672 1.00 14.89 105 VAL A CA 1
ATOM 667 C C . VAL A 1 86 ? -6.245 32.374 44.071 1.00 13.96 105 VAL A C 1
ATOM 668 O O . VAL A 1 86 ? -7.026 31.814 43.339 1.00 12.45 105 VAL A O 1
ATOM 672 N N . LEU A 1 87 ? -5.061 31.868 44.405 1.00 13.97 106 LEU A N 1
ATOM 673 C CA . LEU A 1 87 ? -4.647 30.586 43.804 1.00 13.24 106 LEU A CA 1
ATOM 674 C C . LEU A 1 87 ? -5.594 29.450 44.241 1.00 14.45 106 LEU A C 1
ATOM 675 O O . LEU A 1 87 ? -5.982 28.677 43.381 1.00 14.06 106 LEU A O 1
ATOM 680 N N . GLU A 1 88 ? -6.094 29.437 45.460 1.00 15.09 107 GLU A N 1
ATOM 681 C CA . GLU A 1 88 ? -7.030 28.367 45.908 1.00 17.54 107 GLU A CA 1
ATOM 682 C C . GLU A 1 88 ? -8.375 28.521 45.180 1.00 15.45 107 GLU A C 1
ATOM 683 O O . GLU A 1 88 ? -8.981 27.508 44.792 1.00 15.31 107 GLU A O 1
ATOM 689 N N . ARG A 1 89 ? -8.812 29.752 44.890 1.00 14.26 108 ARG A N 1
ATOM 690 C CA . ARG A 1 89 ? -10.057 29.951 44.112 1.00 14.47 108 ARG A CA 1
ATOM 691 C C . ARG A 1 89 ? -9.967 29.229 42.767 1.00 14.59 108 ARG A C 1
ATOM 692 O O . ARG A 1 89 ? -10.963 28.622 42.308 1.00 14.22 108 ARG A O 1
ATOM 700 N N . TYR A 1 90 ? -8.794 29.253 42.115 1.00 13.14 109 TYR A N 1
ATOM 701 C CA . TYR A 1 90 ? -8.621 28.606 40.811 1.00 13.40 109 TYR A CA 1
ATOM 702 C C . TYR A 1 90 ? -8.167 27.152 40.904 1.00 14.51 109 TYR A C 1
ATOM 703 O O . TYR A 1 90 ? -7.966 26.512 39.848 1.00 16.75 109 TYR A O 1
ATOM 712 N N . GLY A 1 91 ? -8.089 26.617 42.113 1.00 14.67 110 GLY A N 1
ATOM 713 C CA . GLY A 1 91 ? -7.725 25.211 42.264 1.00 15.94 110 GLY A CA 1
ATOM 714 C C . GLY A 1 91 ? -6.282 24.984 41.893 1.00 14.60 110 GLY A C 1
ATOM 715 O O . GLY A 1 91 ? -5.934 23.858 41.478 1.00 15.53 110 GLY A O 1
ATOM 716 N N . TYR A 1 92 ? -5.460 25.990 42.059 1.00 14.48 111 TYR A N 1
ATOM 717 C CA . TYR A 1 92 ? -4.050 25.907 41.635 1.00 13.95 111 TYR A CA 1
ATOM 718 C C . TYR A 1 92 ? -3.385 24.780 42.407 1.00 14.77 111 TYR A C 1
ATOM 719 O O . TYR A 1 92 ? -3.449 24.687 43.634 1.00 15.72 111 TYR A O 1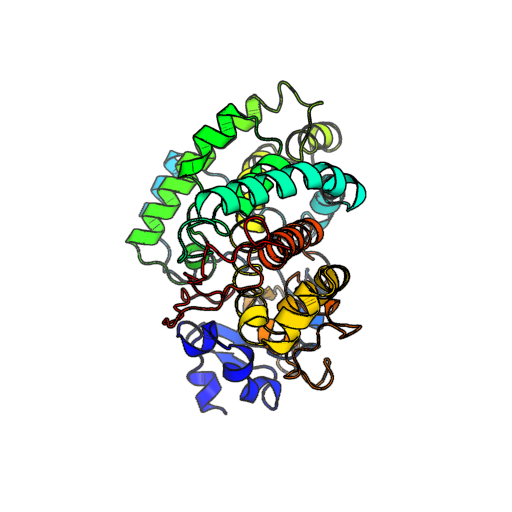
ATOM 728 N N . ALA A 1 93 ? -2.662 23.919 41.693 1.00 14.83 112 ALA A N 1
ATOM 729 C CA . ALA A 1 93 ? -2.002 22.757 42.297 1.00 16.10 112 ALA A CA 1
ATOM 730 C C . ALA A 1 93 ? -0.674 22.591 41.577 1.00 16.05 112 ALA A C 1
ATOM 731 O O . ALA A 1 93 ? -0.263 21.482 41.428 1.00 16.27 112 ALA A O 1
ATOM 733 N N . PHE A 1 94 ? -0.050 23.688 41.151 1.00 13.72 113 PHE A N 1
ATOM 734 C CA . PHE A 1 94 ? 1.237 23.622 40.425 1.00 12.74 113 PHE A CA 1
ATOM 735 C C . PHE A 1 94 ? 2.254 22.864 41.281 1.00 13.37 113 PHE A C 1
ATOM 736 O O . PHE A 1 94 ? 2.543 23.177 42.441 1.00 14.44 113 PHE A O 1
ATOM 744 N N . ASN A 1 95 ? 2.825 21.838 40.681 1.00 13.17 114 ASN A N 1
ATOM 745 C CA . ASN A 1 95 ? 3.811 21.009 41.412 1.00 13.07 114 ASN A CA 1
ATOM 746 C C . ASN A 1 95 ? 5.213 21.607 41.265 1.00 12.88 114 ASN A C 1
ATOM 747 O O . ASN A 1 95 ? 5.377 22.505 40.482 1.00 13.39 114 ASN A O 1
ATOM 752 N N . ARG A 1 96 ? 6.152 21.164 42.090 1.00 13.02 115 ARG A N 1
ATOM 753 C CA . ARG A 1 96 ? 7.560 21.531 41.813 1.00 12.64 115 ARG A CA 1
ATOM 754 C C . ARG A 1 96 ? 7.919 20.688 40.584 1.00 11.31 115 ARG A C 1
ATOM 755 O O . ARG A 1 96 ? 8.096 19.498 40.734 1.00 13.57 115 ARG A O 1
ATOM 763 N N . THR A 1 97 ? 8.002 21.318 39.432 1.00 12.26 116 THR A N 1
ATOM 764 C CA . THR A 1 97 ? 8.105 20.611 38.139 1.00 12.53 116 THR A CA 1
ATOM 765 C C . THR A 1 97 ? 9.504 20.695 37.543 1.00 11.56 116 THR A C 1
ATOM 766 O O . THR A 1 97 ? 9.761 21.631 36.850 1.00 13.63 116 THR A O 1
ATOM 770 N N . LEU A 1 98 ? 10.302 19.685 37.820 1.00 9.05 117 LEU A N 1
ATOM 771 C CA . LEU A 1 98 ? 11.704 19.454 37.394 1.00 9.35 117 LEU A CA 1
ATOM 772 C C . LEU A 1 98 ? 12.689 20.461 37.997 1.00 8.43 117 LEU A C 1
ATOM 773 O O . LEU A 1 98 ? 13.451 20.062 38.787 1.00 8.40 117 LEU A O 1
ATOM 778 N N . VAL A 1 99 ? 12.597 21.743 37.633 1.00 8.43 118 VAL A N 1
ATOM 779 C CA . VAL A 1 99 ? 13.682 22.728 37.958 1.00 8.68 118 VAL A CA 1
ATOM 780 C C . VAL A 1 99 ? 13.940 22.875 39.462 1.00 7.77 118 VAL A C 1
ATOM 781 O O . VAL A 1 99 ? 15.049 23.061 39.819 1.00 8.21 118 VAL A O 1
ATOM 785 N N . ASN A 1 100 ? 12.900 22.746 40.276 1.00 7.89 119 ASN A N 1
ATOM 786 C CA . ASN A 1 100 ? 13.018 22.883 41.753 1.00 8.11 119 ASN A CA 1
ATOM 787 C C . ASN A 1 100 ? 12.556 21.590 42.442 1.00 8.67 119 ASN A C 1
ATOM 788 O O . ASN A 1 100 ? 12.225 21.635 43.586 1.00 9.07 119 ASN A O 1
ATOM 793 N N . GLU A 1 101 ? 12.625 20.469 41.744 1.00 8.32 120 GLU A N 1
ATOM 794 C CA . GLU A 1 101 ? 12.087 19.188 42.256 1.00 9.18 120 GLU A CA 1
ATOM 795 C C . GLU A 1 101 ? 13.214 18.338 42.857 1.00 9.01 120 GLU A C 1
ATOM 796 O O . GLU A 1 101 ? 14.302 18.205 42.271 1.00 8.39 120 GLU A O 1
ATOM 802 N N . ASP A 1 102 ? 12.964 17.725 44.011 1.00 8.61 121 ASP A N 1
ATOM 803 C CA . ASP A 1 102 ? 13.963 16.867 44.686 1.00 9.96 121 ASP A CA 1
ATOM 804 C C . ASP A 1 102 ? 14.041 15.454 44.112 1.00 9.47 121 ASP A C 1
ATOM 805 O O . ASP A 1 102 ? 13.094 14.982 43.477 1.00 11.01 121 ASP A O 1
ATOM 810 N N . GLU A 1 103 ? 15.174 14.834 44.423 1.00 10.45 122 GLU A N 1
ATOM 811 C CA . GLU A 1 103 ? 15.350 13.387 44.247 1.00 11.74 122 GLU A CA 1
ATOM 812 C C . GLU A 1 103 ? 14.564 12.653 45.319 1.00 13.02 122 GLU A C 1
ATOM 813 O O . GLU A 1 103 ? 14.374 13.174 46.410 1.00 13.80 122 GLU A O 1
ATOM 819 N N . PRO A 1 104 ? 14.188 11.396 45.062 1.00 13.74 123 PRO A N 1
ATOM 820 C CA . PRO A 1 104 ? 14.467 10.692 43.800 1.00 13.93 123 PRO A CA 1
ATOM 821 C C . PRO A 1 104 ? 13.523 10.907 42.626 1.00 12.39 123 PRO A C 1
ATOM 822 O O . PRO A 1 104 ? 13.867 10.513 41.508 1.00 13.53 123 PRO A O 1
ATOM 826 N N A MET A 1 105 ? 12.375 11.510 42.849 0.50 11.05 124 MET A N 1
ATOM 827 N N B MET A 1 105 ? 12.327 11.478 42.821 0.50 12.02 124 MET A N 1
ATOM 828 C CA A MET A 1 105 ? 11.363 11.584 41.793 0.50 11.19 124 MET A CA 1
ATOM 829 C CA B MET A 1 105 ? 11.329 11.563 41.723 0.50 13.05 124 MET A CA 1
ATOM 830 C C A MET A 1 105 ? 11.835 12.464 40.616 0.50 10.08 124 MET A C 1
ATOM 831 C C B MET A 1 105 ? 11.841 12.462 40.584 0.50 10.93 124 MET A C 1
ATOM 832 O O A MET A 1 105 ? 11.454 12.184 39.471 0.50 10.13 124 MET A O 1
ATOM 833 O O B MET A 1 105 ? 11.451 12.222 39.431 0.50 10.94 124 MET A O 1
ATOM 842 N N . HIS A 1 106 ? 12.593 13.520 40.869 1.00 9.80 125 HIS A N 1
ATOM 843 C CA . HIS A 1 106 ? 13.052 14.409 39.769 1.00 9.25 125 HIS A CA 1
ATOM 844 C C . HIS A 1 106 ? 13.734 13.591 38.665 1.00 9.04 125 HIS A C 1
ATOM 845 O O . HIS A 1 106 ? 13.366 13.699 37.496 1.00 9.16 125 HIS A O 1
ATOM 852 N N . LEU A 1 107 ? 14.749 12.803 38.998 1.00 9.58 126 LEU A N 1
ATOM 853 C CA . LEU A 1 107 ? 15.460 12.079 37.909 1.00 9.28 126 LEU A CA 1
ATOM 854 C C . LEU A 1 107 ? 14.559 11.029 37.282 1.00 9.54 126 LEU A C 1
ATOM 855 O O . LEU A 1 107 ? 14.738 10.770 36.086 1.00 10.25 126 LEU A O 1
ATOM 860 N N . GLU A 1 108 ? 13.649 10.403 38.034 1.00 9.40 127 GLU A N 1
ATOM 861 C CA . GLU A 1 108 ? 12.718 9.435 37.426 1.00 10.89 127 GLU A CA 1
ATOM 862 C C . GLU A 1 108 ? 11.823 10.139 36.411 1.00 10.65 127 GLU A C 1
ATOM 863 O O . GLU A 1 108 ? 11.598 9.606 35.310 1.00 12.06 127 GLU A O 1
ATOM 869 N N . ARG A 1 109 ? 11.313 11.304 36.752 1.00 10.48 128 ARG A N 1
ATOM 870 C CA . ARG A 1 109 ? 10.453 12.035 35.811 1.00 10.92 128 ARG A CA 1
ATOM 871 C C . ARG A 1 109 ? 11.267 12.607 34.639 1.00 10.26 128 ARG A C 1
ATOM 872 O O . ARG A 1 109 ? 10.824 12.497 33.499 1.00 11.24 128 ARG A O 1
ATOM 880 N N . ARG A 1 110 ? 12.460 13.111 34.870 1.00 10.24 129 ARG A N 1
ATOM 881 C CA . ARG A 1 110 ? 13.321 13.584 33.766 1.00 10.71 129 ARG A CA 1
ATOM 882 C C . ARG A 1 110 ? 13.566 12.423 32.811 1.00 11.10 129 ARG A C 1
ATOM 883 O O . ARG A 1 110 ? 13.424 12.644 31.614 1.00 11.37 129 ARG A O 1
ATOM 891 N N . ARG A 1 111 ? 13.793 11.202 33.298 1.00 10.44 130 ARG A N 1
ATOM 892 C CA . ARG A 1 111 ? 14.090 10.062 32.403 1.00 11.48 130 ARG A CA 1
ATOM 893 C C . ARG A 1 111 ? 12.905 9.866 31.459 1.00 12.66 130 ARG A C 1
ATOM 894 O O . ARG A 1 111 ? 13.124 9.677 30.243 1.00 14.53 130 ARG A O 1
ATOM 902 N N . VAL A 1 112 ? 11.689 9.917 31.974 1.00 12.20 131 VAL A N 1
ATOM 903 C CA . VAL A 1 112 ? 10.535 9.552 31.102 1.00 15.00 131 VAL A CA 1
ATOM 904 C C . VAL A 1 112 ? 10.071 10.730 30.270 1.00 13.93 131 VAL A C 1
ATOM 905 O O . VAL A 1 112 ? 9.307 10.488 29.298 1.00 14.34 131 VAL A O 1
ATOM 909 N N . LEU A 1 113 ? 10.465 11.960 30.574 1.00 13.42 132 LEU A N 1
ATOM 910 C CA . LEU A 1 113 ? 9.915 13.118 29.834 1.00 12.59 132 LEU A CA 1
ATOM 911 C C . LEU A 1 113 ? 10.962 13.776 28.940 1.00 13.03 132 LEU A C 1
ATOM 912 O O . LEU A 1 113 ? 10.619 14.730 28.244 1.00 15.09 132 LEU A O 1
ATOM 917 N N . MET A 1 114 ? 12.216 13.364 28.972 1.00 13.36 133 MET A N 1
ATOM 918 C CA . MET A 1 114 ? 13.278 14.153 28.319 1.00 13.02 133 MET A CA 1
ATOM 919 C C . MET A 1 114 ? 13.356 13.945 26.808 1.00 14.36 133 MET A C 1
ATOM 920 O O . MET A 1 114 ? 13.974 14.825 26.137 1.00 13.63 133 MET A O 1
ATOM 925 N N . GLU A 1 115 ? 12.752 12.901 26.239 1.00 15.19 134 GLU A N 1
ATOM 926 C CA . GLU A 1 115 ? 13.056 12.549 24.818 1.00 15.97 134 GLU A CA 1
ATOM 927 C C . GLU A 1 115 ? 12.800 13.722 23.868 1.00 13.71 134 GLU A C 1
ATOM 928 O O . GLU A 1 115 ? 13.660 13.990 23.007 1.00 15.55 134 GLU A O 1
ATOM 934 N N . PRO A 1 116 ? 11.655 14.430 23.934 1.00 14.00 135 PRO A N 1
ATOM 935 C CA . PRO A 1 116 ? 11.358 15.442 22.925 1.00 14.13 135 PRO A CA 1
ATOM 936 C C . PRO A 1 116 ? 12.333 16.631 22.919 1.00 12.53 135 PRO A C 1
ATOM 937 O O . PRO A 1 116 ? 12.316 17.416 21.999 1.00 12.57 135 PRO A O 1
ATOM 941 N N . PHE A 1 117 ? 13.196 16.719 23.939 1.00 12.30 136 PHE A N 1
ATOM 942 C CA . PHE A 1 117 ? 14.211 17.800 23.992 1.00 12.61 136 PHE A CA 1
ATOM 943 C C . PHE A 1 117 ? 15.478 17.406 23.242 1.00 15.33 136 PHE A C 1
ATOM 944 O O . PHE A 1 117 ? 16.339 18.285 23.123 1.00 17.43 136 PHE A O 1
ATOM 952 N N . ALA A 1 118 ? 15.597 16.177 22.777 1.00 15.96 137 ALA A N 1
ATOM 953 C CA . ALA A 1 118 ? 16.778 15.754 21.982 1.00 18.41 137 ALA A CA 1
ATOM 954 C C . ALA A 1 118 ? 16.924 16.647 20.736 1.00 17.93 137 ALA A C 1
ATOM 955 O O . ALA A 1 118 ? 15.953 17.049 20.115 1.00 15.27 137 ALA A O 1
ATOM 957 N N . SER A 1 119 ? 18.168 16.893 20.311 1.00 21.81 138 SER A N 1
ATOM 958 C CA . SER A 1 119 ? 18.461 17.781 19.160 1.00 23.89 138 SER A CA 1
ATOM 959 C C . SER A 1 119 ? 17.759 17.268 17.898 1.00 20.96 138 SER A C 1
ATOM 960 O O . SER A 1 119 ? 17.239 18.084 17.127 1.00 21.75 138 SER A O 1
ATOM 963 N N . GLU A 1 120 ? 17.644 15.947 17.740 1.00 20.61 139 GLU A N 1
ATOM 964 C CA . GLU A 1 120 ? 17.012 15.349 16.538 1.00 22.07 139 GLU A CA 1
ATOM 965 C C . GLU A 1 120 ? 15.539 15.788 16.461 1.00 23.00 139 GLU A C 1
ATOM 966 O O . GLU A 1 120 ? 15.018 15.984 15.340 1.00 23.74 139 GLU A O 1
ATOM 972 N N . HIS A 1 121 ? 14.847 15.941 17.593 1.00 19.56 140 HIS A N 1
ATOM 973 C CA . HIS A 1 121 ? 13.411 16.321 17.659 1.00 20.40 140 HIS A CA 1
ATOM 974 C C . HIS A 1 121 ? 13.257 17.842 17.589 1.00 20.59 140 HIS A C 1
ATOM 975 O O . HIS A 1 121 ? 12.353 18.357 16.918 1.00 21.14 140 HIS A O 1
ATOM 982 N N . LEU A 1 122 ? 14.139 18.574 18.249 1.00 19.60 141 LEU A N 1
ATOM 983 C CA . LEU A 1 122 ? 14.073 20.054 18.186 1.00 20.78 141 LEU A CA 1
ATOM 984 C C . LEU A 1 122 ? 14.267 20.547 16.740 1.00 24.00 141 LEU A C 1
ATOM 985 O O . LEU A 1 122 ? 13.646 21.558 16.367 1.00 23.45 141 LEU A O 1
ATOM 990 N N . ALA A 1 123 ? 15.037 19.824 15.920 1.00 25.46 142 ALA A N 1
ATOM 991 C CA . ALA A 1 123 ? 15.286 20.176 14.494 1.00 23.32 142 ALA A CA 1
ATOM 992 C C . ALA A 1 123 ? 13.984 20.398 13.716 1.00 27.14 142 ALA A C 1
ATOM 993 O O . ALA A 1 123 ? 13.995 21.195 12.765 1.00 27.93 142 ALA A O 1
ATOM 995 N N . GLU A 1 124 ? 12.898 19.716 14.072 1.00 20.44 143 GLU A N 1
ATOM 996 C CA . GLU A 1 124 ? 11.587 19.846 13.423 1.00 23.61 143 GLU A CA 1
ATOM 997 C C . GLU A 1 124 ? 11.017 21.248 13.657 1.00 20.73 143 GLU A C 1
ATOM 998 O O . GLU A 1 124 ? 10.189 21.661 12.871 1.00 20.61 143 GLU A O 1
ATOM 1004 N N . HIS A 1 125 ? 11.441 21.949 14.720 1.00 16.42 144 HIS A N 1
ATOM 1005 C CA . HIS A 1 125 ? 10.931 23.296 15.071 1.00 15.28 144 HIS A CA 1
ATOM 1006 C C . HIS A 1 125 ? 11.664 24.404 14.287 1.00 13.43 144 HIS A C 1
ATOM 1007 O O . HIS A 1 125 ? 11.199 25.515 14.319 1.00 12.95 144 HIS A O 1
ATOM 1014 N N . GLU A 1 126 ? 12.786 24.080 13.646 1.00 14.15 145 GLU A N 1
ATOM 1015 C CA . GLU A 1 126 ? 13.625 25.152 13.044 1.00 14.94 145 GLU A CA 1
ATOM 1016 C C . GLU A 1 126 ? 12.835 25.972 12.015 1.00 13.95 145 GLU A C 1
ATOM 1017 O O . GLU A 1 126 ? 12.923 27.205 12.015 1.00 12.74 145 GLU A O 1
ATOM 1023 N N . PRO A 1 127 ? 12.052 25.390 11.067 1.00 15.04 146 PRO A N 1
ATOM 1024 C CA . PRO A 1 127 ? 11.338 26.234 10.106 1.00 14.62 146 PRO A CA 1
ATOM 1025 C C . PRO A 1 127 ? 10.406 27.233 10.785 1.00 13.46 146 PRO A C 1
ATOM 1026 O O . PRO A 1 127 ? 10.305 28.387 10.373 1.00 15.27 146 PRO A O 1
ATOM 1030 N N . MET A 1 128 ? 9.733 26.798 11.855 1.00 13.33 147 MET A N 1
ATOM 1031 C CA . MET A 1 128 ? 8.764 27.643 12.559 1.00 12.81 147 MET A CA 1
ATOM 1032 C C . MET A 1 128 ? 9.530 28.819 13.205 1.00 11.63 147 MET A C 1
ATOM 1033 O O . MET A 1 128 ? 9.044 29.942 13.172 1.00 11.90 147 MET A O 1
ATOM 1038 N N . VAL A 1 129 ? 10.699 28.552 13.793 1.00 11.18 148 VAL A N 1
ATOM 1039 C CA . VAL A 1 129 ? 11.459 29.641 14.446 1.00 11.24 148 VAL A CA 1
ATOM 1040 C C . VAL A 1 129 ? 11.905 30.641 13.385 1.00 9.83 148 VAL A C 1
ATOM 1041 O O . VAL A 1 129 ? 11.761 31.811 13.592 1.00 10.87 148 VAL A O 1
ATOM 1045 N N . ARG A 1 130 ? 12.376 30.118 12.256 1.00 11.34 149 ARG A N 1
ATOM 1046 C CA . ARG A 1 130 ? 12.857 31.017 11.168 1.00 11.70 149 ARG A CA 1
ATOM 1047 C C . ARG A 1 130 ? 11.711 31.889 10.682 1.00 13.06 149 ARG A C 1
ATOM 1048 O O . ARG A 1 130 ? 11.890 33.083 10.459 1.00 13.03 149 ARG A O 1
ATOM 1056 N N . GLU A 1 131 ? 10.515 31.331 10.536 1.00 13.10 150 GLU A N 1
ATOM 1057 C CA . GLU A 1 131 ? 9.365 32.093 10.033 1.00 15.10 150 GLU A CA 1
ATOM 1058 C C . GLU A 1 131 ? 8.945 33.145 11.039 1.00 13.04 150 GLU A C 1
ATOM 1059 O O . GLU A 1 131 ? 8.660 34.284 10.669 1.00 13.30 150 GLU A O 1
ATOM 1065 N N . LEU A 1 132 ? 8.858 32.811 12.348 1.00 12.31 151 LEU A N 1
ATOM 1066 C CA . LEU A 1 132 ? 8.481 33.791 13.382 1.00 12.60 151 LEU A CA 1
ATOM 1067 C C . LEU A 1 132 ? 9.429 34.996 13.312 1.00 10.80 151 LEU A C 1
ATOM 1068 O O . LEU A 1 132 ? 9.021 36.132 13.431 1.00 11.83 151 LEU A O 1
ATOM 1073 N N . VAL A 1 133 ? 10.705 34.672 13.273 1.00 11.49 152 VAL A N 1
ATOM 1074 C CA . VAL A 1 133 ? 11.751 35.727 13.328 1.00 11.20 152 VAL A CA 1
ATOM 1075 C C . VAL A 1 133 ? 11.694 36.599 12.058 1.00 11.04 152 VAL A C 1
ATOM 1076 O O . VAL A 1 133 ? 11.792 37.788 12.197 1.00 11.08 152 VAL A O 1
ATOM 1080 N N . ARG A 1 134 ? 11.496 36.001 10.904 1.00 11.26 153 ARG A N 1
ATOM 1081 C CA . ARG A 1 134 ? 11.403 36.794 9.660 1.00 11.69 153 ARG A CA 1
ATOM 1082 C C . ARG A 1 134 ? 10.174 37.701 9.736 1.00 11.38 153 ARG A C 1
ATOM 1083 O O . ARG A 1 134 ? 10.288 38.854 9.447 1.00 10.60 153 ARG A O 1
ATOM 1091 N N . ARG A 1 135 ? 9.042 37.158 10.164 1.00 11.06 154 ARG A N 1
ATOM 1092 C CA . ARG A 1 135 ? 7.818 37.967 10.247 1.00 12.99 154 ARG A CA 1
ATOM 1093 C C . ARG A 1 135 ? 7.983 39.105 11.257 1.00 11.89 154 ARG A C 1
ATOM 1094 O O . ARG A 1 135 ? 7.494 40.217 11.038 1.00 13.47 154 ARG A O 1
ATOM 1102 N N . ALA A 1 136 ? 8.668 38.862 12.393 1.00 11.91 155 ALA A N 1
ATOM 1103 C CA . ALA A 1 136 ? 8.844 39.920 13.415 1.00 11.58 155 ALA A CA 1
ATOM 1104 C C . ALA A 1 136 ? 9.700 41.069 12.832 1.00 10.44 155 ALA A C 1
ATOM 1105 O O . ALA A 1 136 ? 9.309 42.211 12.951 1.00 11.27 155 ALA A O 1
ATOM 1107 N N . VAL A 1 137 ? 10.789 40.684 12.179 1.00 11.01 156 VAL A N 1
ATOM 1108 C CA . VAL A 1 137 ? 11.685 41.754 11.637 1.00 11.07 156 VAL A CA 1
ATOM 1109 C C . VAL A 1 137 ? 10.955 42.506 10.525 1.00 12.15 156 VAL A C 1
ATOM 1110 O O . VAL A 1 137 ? 11.074 43.725 10.452 1.00 11.29 156 VAL A O 1
ATOM 1114 N N . ASN A 1 138 ? 10.111 41.830 9.736 1.00 10.40 157 ASN A N 1
ATOM 1115 C CA . ASN A 1 138 ? 9.359 42.557 8.676 1.00 11.08 157 ASN A CA 1
ATOM 1116 C C . ASN A 1 138 ? 8.550 43.700 9.279 1.00 11.13 157 ASN A C 1
ATOM 1117 O O . ASN A 1 138 ? 8.361 44.769 8.593 1.00 13.56 157 ASN A O 1
ATOM 1122 N N . ARG A 1 139 ? 8.017 43.561 10.485 1.00 11.62 158 ARG A N 1
ATOM 1123 C CA . ARG A 1 139 ? 7.121 44.570 11.063 1.00 13.71 158 ARG A CA 1
ATOM 1124 C C . ARG A 1 139 ? 7.834 45.882 11.427 1.00 12.31 158 ARG A C 1
ATOM 1125 O O . ARG A 1 139 ? 7.124 46.883 11.576 1.00 16.18 158 ARG A O 1
ATOM 1133 N N . PHE A 1 140 ? 9.170 45.895 11.548 1.00 11.33 159 PHE A N 1
ATOM 1134 C CA . PHE A 1 140 ? 9.874 47.139 11.940 1.00 10.94 159 PHE A CA 1
ATOM 1135 C C . PHE A 1 140 ? 11.057 47.492 11.039 1.00 9.91 159 PHE A C 1
ATOM 1136 O O . PHE A 1 140 ? 11.542 48.627 11.211 1.00 10.55 159 PHE A O 1
ATOM 1144 N N . ILE A 1 141 ? 11.455 46.636 10.126 1.00 10.88 160 ILE A N 1
ATOM 1145 C CA . ILE A 1 141 ? 12.718 46.857 9.356 1.00 10.28 160 ILE A CA 1
ATOM 1146 C C . ILE A 1 141 ? 12.678 48.150 8.526 1.00 11.40 160 ILE A C 1
ATOM 1147 O O . ILE A 1 141 ? 13.761 48.644 8.160 1.00 10.85 160 ILE A O 1
ATOM 1152 N N . ASP A 1 142 ? 11.493 48.667 8.189 1.00 10.94 161 ASP A N 1
ATOM 1153 C CA . ASP A 1 142 ? 11.427 49.872 7.346 1.00 12.50 161 ASP A CA 1
ATOM 1154 C C . ASP A 1 142 ? 11.322 51.144 8.177 1.00 13.64 161 ASP A C 1
ATOM 1155 O O . ASP A 1 142 ? 11.278 52.227 7.600 1.00 15.82 161 ASP A O 1
ATOM 1160 N N . THR A 1 143 ? 11.359 51.091 9.514 1.00 11.39 162 THR A N 1
ATOM 1161 C CA . THR A 1 143 ? 11.127 52.254 10.375 1.00 13.01 162 THR A CA 1
ATOM 1162 C C . THR A 1 143 ? 12.392 53.062 10.645 1.00 13.15 162 THR A C 1
ATOM 1163 O O . THR A 1 143 ? 12.275 54.252 10.844 1.00 18.42 162 THR A O 1
ATOM 1167 N N . GLY A 1 144 ? 13.532 52.409 10.846 1.00 12.24 163 GLY A N 1
ATOM 1168 C CA . GLY A 1 144 ? 14.799 53.075 11.189 1.00 11.63 163 GLY A CA 1
ATOM 1169 C C . GLY A 1 144 ? 15.132 53.208 12.671 1.00 10.91 163 GLY A C 1
ATOM 1170 O O . GLY A 1 144 ? 16.272 53.559 12.986 1.00 10.82 163 GLY A O 1
ATOM 1171 N N . ARG A 1 145 ? 14.214 52.926 13.582 1.00 11.27 164 ARG A N 1
ATOM 1172 C CA . ARG A 1 145 ? 14.497 52.924 15.030 1.00 10.95 164 ARG A CA 1
ATOM 1173 C C . ARG A 1 145 ? 13.523 51.913 15.649 1.00 11.14 164 ARG A C 1
ATOM 1174 O O . ARG A 1 145 ? 12.327 52.006 15.406 1.00 12.40 164 ARG A O 1
ATOM 1182 N N . ALA A 1 146 ? 14.028 50.996 16.455 1.00 10.19 165 ALA A N 1
ATOM 1183 C CA . ALA A 1 146 ? 13.174 49.971 17.086 1.00 9.77 165 ALA A CA 1
ATOM 1184 C C . ALA A 1 146 ? 13.799 49.528 18.405 1.00 9.75 165 ALA A C 1
ATOM 1185 O O . ALA A 1 146 ? 15.042 49.531 18.570 1.00 8.95 165 ALA A O 1
ATOM 1187 N N . ASP A 1 147 ? 12.924 49.126 19.312 1.00 8.73 166 ASP A N 1
ATOM 1188 C CA . ASP A 1 147 ? 13.307 48.409 20.538 1.00 8.90 166 ASP A CA 1
ATOM 1189 C C . ASP A 1 147 ? 13.284 46.908 20.230 1.00 8.20 166 ASP A C 1
ATOM 1190 O O . ASP A 1 147 ? 12.183 46.363 20.080 1.00 8.35 166 ASP A O 1
ATOM 1195 N N . LEU A 1 148 ? 14.449 46.283 20.115 1.00 8.21 167 LEU A N 1
ATOM 1196 C CA . LEU A 1 148 ? 14.465 44.850 19.759 1.00 8.83 167 LEU A CA 1
ATOM 1197 C C . LEU A 1 148 ? 13.769 43.998 20.826 1.00 9.44 167 LEU A C 1
ATOM 1198 O O . LEU A 1 148 ? 13.335 42.907 20.462 1.00 9.47 167 LEU A O 1
ATOM 1203 N N . VAL A 1 149 ? 13.637 44.446 22.059 1.00 8.43 168 VAL A N 1
ATOM 1204 C CA . VAL A 1 149 ? 12.919 43.612 23.061 1.00 8.44 168 VAL A CA 1
ATOM 1205 C C . VAL A 1 149 ? 11.423 43.678 22.777 1.00 9.40 168 VAL A C 1
ATOM 1206 O O . VAL A 1 149 ? 10.821 42.673 22.446 1.00 8.75 168 VAL A O 1
ATOM 1210 N N . ASP A 1 150 ? 10.809 44.844 22.891 1.00 9.08 169 ASP A N 1
ATOM 1211 C CA . ASP A 1 150 ? 9.332 44.893 22.740 1.00 10.01 169 ASP A CA 1
ATOM 1212 C C . ASP A 1 150 ? 8.934 44.546 21.322 1.00 10.11 169 ASP A C 1
ATOM 1213 O O . ASP A 1 150 ? 7.823 43.969 21.106 1.00 11.60 169 ASP A O 1
ATOM 1218 N N . GLN A 1 151 ? 9.738 44.838 20.311 1.00 9.23 170 GLN A N 1
ATOM 1219 C CA . GLN A 1 151 ? 9.313 44.633 18.924 1.00 10.81 170 GLN A CA 1
ATOM 1220 C C . GLN A 1 151 ? 9.758 43.306 18.344 1.00 10.24 170 GLN A C 1
ATOM 1221 O O . GLN A 1 151 ? 9.450 43.043 17.178 1.00 13.90 170 GLN A O 1
ATOM 1227 N N A MET A 1 152 ? 10.482 42.450 19.067 0.50 9.77 171 MET A N 1
ATOM 1228 N N B MET A 1 152 ? 10.426 42.450 19.101 0.50 9.92 171 MET A N 1
ATOM 1229 C CA A MET A 1 152 ? 10.656 41.052 18.586 0.50 10.08 171 MET A CA 1
ATOM 1230 C CA B MET A 1 152 ? 10.901 41.202 18.478 0.50 10.23 171 MET A CA 1
ATOM 1231 C C A MET A 1 152 ? 11.007 40.098 19.717 0.50 10.54 171 MET A C 1
ATOM 1232 C C B MET A 1 152 ? 11.173 40.121 19.521 0.50 10.64 171 MET A C 1
ATOM 1233 O O A MET A 1 152 ? 10.391 39.000 19.812 0.50 9.97 171 MET A O 1
ATOM 1234 O O B MET A 1 152 ? 10.580 39.029 19.458 0.50 10.65 171 MET A O 1
ATOM 1243 N N . ILE A 1 153 ? 12.063 40.386 20.453 1.00 8.85 172 ILE A N 1
ATOM 1244 C CA . ILE A 1 153 ? 12.691 39.314 21.262 1.00 8.95 172 ILE A CA 1
ATOM 1245 C C . ILE A 1 153 ? 11.732 38.868 22.370 1.00 9.15 172 ILE A C 1
ATOM 1246 O O . ILE A 1 153 ? 11.763 37.690 22.710 1.00 10.73 172 ILE A O 1
ATOM 1251 N N . TRP A 1 154 ? 10.945 39.742 22.967 1.00 8.68 173 TRP A N 1
ATOM 1252 C CA . TRP A 1 154 ? 10.019 39.323 24.044 1.00 9.35 173 TRP A CA 1
ATOM 1253 C C . TRP A 1 154 ? 9.135 38.201 23.548 1.00 9.63 173 TRP A C 1
ATOM 1254 O O . TRP A 1 154 ? 8.939 37.206 24.266 1.00 9.98 173 TRP A O 1
ATOM 1265 N N . GLU A 1 155 ? 8.507 38.356 22.409 1.00 9.75 174 GLU A N 1
ATOM 1266 C CA . GLU A 1 155 ? 7.389 37.462 22.040 1.00 11.05 174 GLU A CA 1
ATOM 1267 C C . GLU A 1 155 ? 7.893 36.168 21.415 1.00 10.26 174 GLU A C 1
ATOM 1268 O O . GLU A 1 155 ? 7.279 35.130 21.635 1.00 10.12 174 GLU A O 1
ATOM 1274 N N . VAL A 1 156 ? 8.968 36.170 20.640 1.00 9.35 175 VAL A N 1
ATOM 1275 C CA . VAL A 1 156 ? 9.360 34.979 19.876 1.00 9.14 175 VAL A CA 1
ATOM 1276 C C . VAL A 1 156 ? 9.476 33.776 20.822 1.00 8.22 175 VAL A C 1
ATOM 1277 O O . VAL A 1 156 ? 8.923 32.706 20.506 1.00 8.45 175 VAL A O 1
ATOM 1281 N N . PRO A 1 157 ? 10.204 33.835 21.939 1.00 7.93 176 PRO A N 1
ATOM 1282 C CA . PRO A 1 157 ? 10.390 32.599 22.723 1.00 7.68 176 PRO A CA 1
ATOM 1283 C C . PRO A 1 157 ? 9.121 32.096 23.425 1.00 7.67 176 PRO A C 1
ATOM 1284 O O . PRO A 1 157 ? 9.044 30.902 23.732 1.00 8.53 176 PRO A O 1
ATOM 1288 N N . PHE A 1 158 ? 8.169 32.990 23.675 1.00 8.10 177 PHE A N 1
ATOM 1289 C CA . PHE A 1 158 ? 6.857 32.570 24.214 1.00 8.79 177 PHE A CA 1
ATOM 1290 C C . PHE A 1 158 ? 6.166 31.720 23.157 1.00 8.61 177 PHE A C 1
ATOM 1291 O O . PHE A 1 158 ? 5.733 30.562 23.453 1.00 8.71 177 PHE A O 1
ATOM 1299 N N . THR A 1 159 ? 6.029 32.226 21.943 1.00 8.91 178 THR A N 1
ATOM 1300 C CA . THR A 1 159 ? 5.384 31.446 20.878 1.00 9.55 178 THR A CA 1
ATOM 1301 C C . THR A 1 159 ? 6.118 30.141 20.618 1.00 9.29 178 THR A C 1
ATOM 1302 O O . THR A 1 159 ? 5.509 29.102 20.401 1.00 9.69 178 THR A O 1
ATOM 1306 N N . VAL A 1 160 ? 7.454 30.166 20.602 1.00 8.68 179 VAL A N 1
ATOM 1307 C CA . VAL A 1 160 ? 8.220 28.909 20.393 1.00 8.73 179 VAL A CA 1
ATOM 1308 C C . VAL A 1 160 ? 7.869 27.899 21.473 1.00 8.75 179 VAL A C 1
ATOM 1309 O O . VAL A 1 160 ? 7.740 26.708 21.176 1.00 9.33 179 VAL A O 1
ATOM 1313 N N . ALA A 1 161 ? 7.818 28.338 22.722 1.00 8.17 180 ALA A N 1
ATOM 1314 C CA . ALA A 1 161 ? 7.479 27.426 23.825 1.00 8.26 180 ALA A CA 1
ATOM 1315 C C . ALA A 1 161 ? 6.117 26.801 23.572 1.00 8.81 180 ALA A C 1
ATOM 1316 O O . ALA A 1 161 ? 5.970 25.577 23.811 1.00 9.34 180 ALA A O 1
ATOM 1318 N N . LEU A 1 162 ? 5.156 27.595 23.123 1.00 8.64 181 LEU A N 1
ATOM 1319 C CA . LEU A 1 162 ? 3.807 27.019 22.883 1.00 8.84 181 LEU A CA 1
ATOM 1320 C C . LEU A 1 162 ? 3.875 25.978 21.764 1.00 9.21 181 LEU A C 1
ATOM 1321 O O . LEU A 1 162 ? 3.209 24.912 21.848 1.00 10.35 181 LEU A O 1
ATOM 1326 N N . HIS A 1 163 ? 4.669 26.197 20.734 1.00 8.98 182 HIS A N 1
ATOM 1327 C CA . HIS A 1 163 ? 4.860 25.151 19.691 1.00 9.95 182 HIS A CA 1
ATOM 1328 C C . HIS A 1 163 ? 5.560 23.928 20.256 1.00 10.15 182 HIS A C 1
ATOM 1329 O O . HIS A 1 163 ? 5.179 22.776 19.948 1.00 11.14 182 HIS A O 1
ATOM 1336 N N . PHE A 1 164 ? 6.575 24.089 21.062 1.00 9.80 183 PHE A N 1
ATOM 1337 C CA . PHE A 1 164 ? 7.259 22.935 21.673 1.00 10.43 183 PHE A CA 1
ATOM 1338 C C . PHE A 1 164 ? 6.245 22.095 22.473 1.00 10.91 183 PHE A C 1
ATOM 1339 O O . PHE A 1 164 ? 6.270 20.854 22.429 1.00 10.76 183 PHE A O 1
ATOM 1347 N N . LEU A 1 165 ? 5.329 22.745 23.183 1.00 10.13 184 LEU A N 1
ATOM 1348 C CA . LEU A 1 165 ? 4.255 22.064 23.957 1.00 10.00 184 LEU A CA 1
ATOM 1349 C C . LEU A 1 165 ? 3.229 21.398 23.037 1.00 11.12 184 LEU A C 1
ATOM 1350 O O . LEU A 1 165 ? 2.558 20.473 23.551 1.00 12.48 184 LEU A O 1
ATOM 1355 N N . GLY A 1 166 ? 3.034 21.941 21.829 1.00 10.99 185 GLY A N 1
ATOM 1356 C CA . GLY A 1 166 ? 2.026 21.439 20.860 1.00 10.23 185 GLY A CA 1
ATOM 1357 C C . GLY A 1 166 ? 0.694 22.123 20.989 1.00 11.74 185 GLY A C 1
ATOM 1358 O O . GLY A 1 166 ? -0.343 21.569 20.556 1.00 11.95 185 GLY A O 1
ATOM 1359 N N . VAL A 1 167 ? 0.655 23.328 21.531 1.00 11.70 186 VAL A N 1
ATOM 1360 C CA . VAL A 1 167 ? -0.605 24.106 21.621 1.00 12.02 186 VAL A CA 1
ATOM 1361 C C . VAL A 1 167 ? -1.132 24.436 20.238 1.00 12.94 186 VAL A C 1
ATOM 1362 O O . VAL A 1 167 ? -0.363 24.890 19.349 1.00 13.64 186 VAL A O 1
ATOM 1366 N N . ASP A 1 168 ? -2.434 24.229 20.054 1.00 14.10 187 ASP A N 1
ATOM 1367 C CA . ASP A 1 168 ? -3.069 24.348 18.734 1.00 17.15 187 ASP A CA 1
ATOM 1368 C C . ASP A 1 168 ? -3.176 25.833 18.382 1.00 16.21 187 ASP A C 1
ATOM 1369 O O . ASP A 1 168 ? -3.106 26.703 19.289 1.00 15.68 187 ASP A O 1
ATOM 1374 N N . ASP A 1 169 ? -3.350 26.150 17.109 1.00 18.78 188 ASP A N 1
ATOM 1375 C CA . ASP A 1 169 ? -3.376 27.549 16.601 1.00 19.44 188 ASP A CA 1
ATOM 1376 C C . ASP A 1 169 ? -4.353 28.463 17.357 1.00 18.58 188 ASP A C 1
ATOM 1377 O O . ASP A 1 169 ? -3.954 29.528 17.753 1.00 19.32 188 ASP A O 1
ATOM 1382 N N . ASP A 1 170 ? -5.593 28.030 17.549 1.00 18.47 189 ASP A N 1
ATOM 1383 C CA . ASP A 1 170 ? -6.571 28.913 18.234 1.00 20.83 189 ASP A CA 1
ATOM 1384 C C . ASP A 1 170 ? -6.184 29.150 19.697 1.00 16.54 189 ASP A C 1
ATOM 1385 O O . ASP A 1 170 ? -6.346 30.231 20.175 1.00 17.75 189 ASP A O 1
ATOM 1390 N N . ASP A 1 171 ? -5.678 28.125 20.350 1.00 15.82 190 ASP A N 1
ATOM 1391 C CA . ASP A 1 171 ? -5.302 28.257 21.774 1.00 14.41 190 ASP A CA 1
ATOM 1392 C C . ASP A 1 171 ? -4.095 29.180 21.914 1.00 15.78 190 ASP A C 1
ATOM 1393 O O . ASP A 1 171 ? -4.071 29.917 22.831 1.00 15.39 190 ASP A O 1
ATOM 1398 N N . ARG A 1 172 ? -3.147 29.151 20.987 1.00 14.13 191 ARG A N 1
ATOM 1399 C CA . ARG A 1 172 ? -1.986 30.087 21.089 1.00 14.16 191 ARG A CA 1
ATOM 1400 C C . ARG A 1 172 ? -2.466 31.542 21.011 1.00 14.95 191 ARG A C 1
ATOM 1401 O O . ARG A 1 172 ? -1.983 32.367 21.717 1.00 14.79 191 ARG A O 1
ATOM 1409 N N . GLU A 1 173 ? -3.440 31.807 20.163 1.00 15.66 192 GLU A N 1
ATOM 1410 C CA . GLU A 1 173 ? -3.958 33.181 20.079 1.00 16.88 192 GLU A CA 1
ATOM 1411 C C . GLU A 1 173 ? -4.632 33.569 21.395 1.00 16.50 192 GLU A C 1
ATOM 1412 O O . GLU A 1 173 ? -4.381 34.642 21.898 1.00 16.17 192 GLU A O 1
ATOM 1418 N N . LYS A 1 174 ? -5.342 32.637 22.010 1.00 14.65 193 LYS A N 1
ATOM 1419 C CA . LYS A 1 174 ? -5.983 32.939 23.317 1.00 15.98 193 LYS A CA 1
ATOM 1420 C C . LYS A 1 174 ? -4.973 33.073 24.458 1.00 15.70 193 LYS A C 1
ATOM 1421 O O . LYS A 1 174 ? -5.314 33.635 25.459 1.00 15.19 193 LYS A O 1
ATOM 1427 N N . MET A 1 175 ? -3.758 32.600 24.233 1.00 14.47 194 MET A N 1
ATOM 1428 C CA . MET A 1 175 ? -2.751 32.628 25.323 1.00 13.67 194 MET A CA 1
ATOM 1429 C C . MET A 1 175 ? -1.872 33.888 25.313 1.00 13.21 194 MET A C 1
ATOM 1430 O O . MET A 1 175 ? -1.088 34.034 26.219 1.00 12.29 194 MET A O 1
ATOM 1435 N N . ARG A 1 176 ? -2.061 34.773 24.345 1.00 13.48 195 ARG A N 1
ATOM 1436 C CA . ARG A 1 176 ? -1.215 35.995 24.235 1.00 14.60 195 ARG A CA 1
ATOM 1437 C C . ARG A 1 176 ? -1.195 36.776 25.551 1.00 13.74 195 ARG A C 1
ATOM 1438 O O . ARG A 1 176 ? -0.149 37.203 25.942 1.00 13.76 195 ARG A O 1
ATOM 1446 N N . ARG A 1 177 ? -2.326 36.882 26.231 1.00 11.93 196 ARG A N 1
ATOM 1447 C CA . ARG A 1 177 ? -2.374 37.710 27.451 1.00 13.18 196 ARG A CA 1
ATOM 1448 C C . ARG A 1 177 ? -1.632 37.048 28.629 1.00 13.24 196 ARG A C 1
ATOM 1449 O O . ARG A 1 177 ? -1.422 37.728 29.649 1.00 14.23 196 ARG A O 1
ATOM 1457 N N . PHE A 1 178 ? -1.233 35.787 28.503 1.00 10.85 197 PHE A N 1
ATOM 1458 C CA . PHE A 1 178 ? -0.522 35.112 29.612 1.00 11.55 197 PHE A CA 1
ATOM 1459 C C . PHE A 1 178 ? 0.981 35.305 29.479 1.00 11.91 197 PHE A C 1
ATOM 1460 O O . PHE A 1 178 ? 1.702 34.804 30.387 1.00 12.86 197 PHE A O 1
ATOM 1468 N N . ALA A 1 179 ? 1.490 36.014 28.477 1.00 11.07 198 ALA A N 1
ATOM 1469 C CA . ALA A 1 179 ? 2.936 36.213 28.263 1.00 11.05 198 ALA A CA 1
ATOM 1470 C C . ALA A 1 179 ? 3.496 37.325 29.167 1.00 13.01 198 ALA A C 1
ATOM 1471 O O . ALA A 1 179 ? 4.201 38.269 28.666 1.00 15.50 198 ALA A O 1
ATOM 1473 N N . ILE A 1 180 ? 3.308 37.191 30.472 1.00 11.23 199 ILE A N 1
ATOM 1474 C CA . ILE A 1 180 ? 3.720 38.206 31.458 1.00 11.44 199 ILE A CA 1
ATOM 1475 C C . ILE A 1 180 ? 5.130 37.926 31.991 1.00 10.45 199 ILE A C 1
ATOM 1476 O O . ILE A 1 180 ? 5.652 36.853 31.793 1.00 10.81 199 ILE A O 1
ATOM 1481 N N . ALA A 1 181 ? 5.643 38.898 32.713 1.00 11.30 200 ALA A N 1
ATOM 1482 C CA . 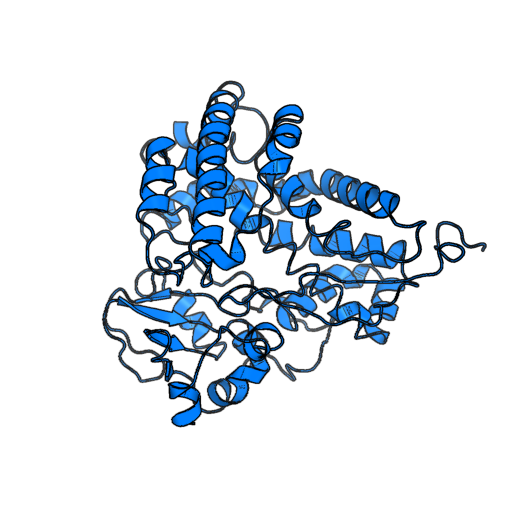ALA A 1 181 ? 6.956 38.813 33.359 1.00 11.26 200 ALA A CA 1
ATOM 1483 C C . ALA A 1 181 ? 6.846 38.038 34.669 1.00 10.16 200 ALA A C 1
ATOM 1484 O O . ALA A 1 181 ? 6.057 38.412 35.568 1.00 10.68 200 ALA A O 1
ATOM 1486 N N . HIS A 1 182 ? 7.656 37.018 34.833 1.00 9.85 201 HIS A N 1
ATOM 1487 C CA . HIS A 1 182 ? 7.692 36.166 36.037 1.00 9.33 201 HIS A CA 1
ATOM 1488 C C . HIS A 1 182 ? 8.972 36.371 36.845 1.00 9.99 201 HIS A C 1
ATOM 1489 O O . HIS A 1 182 ? 9.054 35.811 37.961 1.00 10.62 201 HIS A O 1
ATOM 1496 N N . THR A 1 183 ? 9.965 37.037 36.316 1.00 9.95 202 THR A N 1
ATOM 1497 C CA . THR A 1 183 ? 11.321 37.004 36.884 1.00 10.05 202 THR A CA 1
ATOM 1498 C C . THR A 1 183 ? 11.335 37.681 38.259 1.00 10.55 202 THR A C 1
ATOM 1499 O O . THR A 1 183 ? 11.860 37.107 39.232 1.00 10.75 202 THR A O 1
ATOM 1503 N N . VAL A 1 184 ? 10.760 38.869 38.409 1.00 9.57 203 VAL A N 1
ATOM 1504 C CA . VAL A 1 184 ? 10.775 39.546 39.735 1.00 10.55 203 VAL A CA 1
ATOM 1505 C C . VAL A 1 184 ? 9.975 38.716 40.738 1.00 11.02 203 VAL A C 1
ATOM 1506 O O . VAL A 1 184 ? 10.396 38.570 41.896 1.00 10.70 203 VAL A O 1
ATOM 1510 N N . ASN A 1 185 ? 8.836 38.176 40.348 1.00 9.88 204 ASN A N 1
ATOM 1511 C CA . ASN A 1 185 ? 8.010 37.408 41.293 1.00 11.90 204 ASN A CA 1
ATOM 1512 C C . ASN A 1 185 ? 8.759 36.154 41.788 1.00 11.89 204 ASN A C 1
ATOM 1513 O O . ASN A 1 185 ? 8.705 35.862 43.014 1.00 13.80 204 ASN A O 1
ATOM 1518 N N . ALA A 1 186 ? 9.493 35.420 40.955 1.00 9.77 205 ALA A N 1
ATOM 1519 C CA . ALA A 1 186 ? 10.081 34.125 41.347 1.00 10.03 205 ALA A CA 1
ATOM 1520 C C . ALA A 1 186 ? 11.480 34.316 41.956 1.00 10.22 205 ALA A C 1
ATOM 1521 O O . ALA A 1 186 ? 11.874 33.497 42.798 1.00 10.10 205 ALA A O 1
ATOM 1523 N N . PHE A 1 187 ? 12.191 35.367 41.577 1.00 9.29 206 PHE A N 1
ATOM 1524 C CA . PHE A 1 187 ? 13.622 35.512 41.927 1.00 9.24 206 PHE A CA 1
ATOM 1525 C C . PHE A 1 187 ? 13.922 36.831 42.621 1.00 9.99 206 PHE A C 1
ATOM 1526 O O . PHE A 1 187 ? 15.063 37.099 43.010 1.00 10.27 206 PHE A O 1
ATOM 1534 N N . GLY A 1 188 ? 12.897 37.651 42.816 1.00 10.65 207 GLY A N 1
ATOM 1535 C CA . GLY A 1 188 ? 13.071 38.997 43.370 1.00 11.34 207 GLY A CA 1
ATOM 1536 C C . GLY A 1 188 ? 12.122 39.324 44.505 1.00 11.92 207 GLY A C 1
ATOM 1537 O O . GLY A 1 188 ? 11.628 38.411 45.176 1.00 13.60 207 GLY A O 1
ATOM 1538 N N A ARG A 1 189 ? 11.777 40.598 44.617 0.50 12.94 208 ARG A N 1
ATOM 1539 N N B ARG A 1 189 ? 11.854 40.623 44.651 0.50 12.64 208 ARG A N 1
ATOM 1540 C CA A ARG A 1 189 ? 11.035 41.117 45.791 0.50 14.41 208 ARG A CA 1
ATOM 1541 C CA B ARG A 1 189 ? 11.056 41.183 45.772 0.50 13.67 208 ARG A CA 1
ATOM 1542 C C A ARG A 1 189 ? 9.882 41.933 45.226 0.50 14.20 208 ARG A C 1
ATOM 1543 C C B ARG A 1 189 ? 9.891 41.952 45.172 0.50 13.80 208 ARG A C 1
ATOM 1544 O O A ARG A 1 189 ? 9.939 43.159 45.236 0.50 14.90 208 ARG A O 1
ATOM 1545 O O B ARG A 1 189 ? 9.936 43.180 45.131 0.50 14.48 208 ARG A O 1
ATOM 1560 N N . PRO A 1 190 ? 8.845 41.279 44.654 1.00 13.26 209 PRO A N 1
ATOM 1561 C CA . PRO A 1 190 ? 7.711 42.002 44.089 1.00 13.44 209 PRO A CA 1
ATOM 1562 C C . PRO A 1 190 ? 6.966 42.753 45.213 1.00 15.06 209 PRO A C 1
ATOM 1563 O O . PRO A 1 190 ? 6.920 42.287 46.349 1.00 15.78 209 PRO A O 1
ATOM 1567 N N . SER A 1 191 ? 6.359 43.861 44.838 1.00 15.95 210 SER A N 1
ATOM 1568 C CA . SER A 1 191 ? 5.417 44.563 45.716 1.00 17.05 210 SER A CA 1
ATOM 1569 C C . SER A 1 191 ? 4.221 43.661 45.965 1.00 16.78 210 SER A C 1
ATOM 1570 O O . SER A 1 191 ? 3.916 42.753 45.185 1.00 16.24 210 SER A O 1
ATOM 1573 N N . PRO A 1 192 ? 3.467 43.926 47.040 1.00 16.95 211 PRO A N 1
ATOM 1574 C CA . PRO A 1 192 ? 2.221 43.210 47.256 1.00 18.41 211 PRO A CA 1
ATOM 1575 C C . PRO A 1 192 ? 1.335 43.274 46.014 1.00 17.29 211 PRO A C 1
ATOM 1576 O O . PRO A 1 192 ? 0.688 42.277 45.646 1.00 17.34 211 PRO A O 1
ATOM 1580 N N . GLU A 1 193 ? 1.293 44.433 45.366 1.00 19.32 212 GLU A N 1
ATOM 1581 C CA . GLU A 1 193 ? 0.458 44.668 44.167 1.00 19.69 212 GLU A CA 1
ATOM 1582 C C . GLU A 1 193 ? 0.915 43.754 43.017 1.00 18.48 212 GLU A C 1
ATOM 1583 O O . GLU A 1 193 ? 0.071 43.153 42.324 1.00 17.21 212 GLU A O 1
ATOM 1589 N N . GLU A 1 194 ? 2.214 43.683 42.755 1.00 16.58 213 GLU A N 1
ATOM 1590 C CA . GLU A 1 194 ? 2.731 42.850 41.644 1.00 16.65 213 GLU A CA 1
ATOM 1591 C C . GLU A 1 194 ? 2.486 41.374 41.982 1.00 14.14 213 GLU A C 1
ATOM 1592 O O . GLU A 1 194 ? 2.127 40.619 41.082 1.00 13.78 213 GLU A O 1
ATOM 1598 N N . GLN A 1 195 ? 2.676 40.992 43.231 1.00 13.26 214 GLN A N 1
ATOM 1599 C CA . GLN A 1 195 ? 2.471 39.592 43.658 1.00 15.21 214 GLN A CA 1
ATOM 1600 C C . GLN A 1 195 ? 1.026 39.216 43.321 1.00 12.65 214 GLN A C 1
ATOM 1601 O O . GLN A 1 195 ? 0.791 38.145 42.770 1.00 12.29 214 GLN A O 1
ATOM 1607 N N . LEU A 1 196 ? 0.067 40.074 43.648 1.00 13.78 215 LEU A N 1
ATOM 1608 C CA . LEU A 1 196 ? -1.359 39.727 43.461 1.00 15.59 215 LEU A CA 1
ATOM 1609 C C . LEU A 1 196 ? -1.708 39.700 41.976 1.00 14.60 215 LEU A C 1
ATOM 1610 O O . LEU A 1 196 ? -2.443 38.829 41.555 1.00 14.09 215 LEU A O 1
ATOM 1615 N N . ALA A 1 197 ? -1.147 40.591 41.175 1.00 15.22 216 ALA A N 1
ATOM 1616 C CA . ALA A 1 197 ? -1.405 40.649 39.727 1.00 14.56 216 ALA A CA 1
ATOM 1617 C C . ALA A 1 197 ? -0.880 39.370 39.049 1.00 14.76 216 ALA A C 1
ATOM 1618 O O . ALA A 1 197 ? -1.584 38.746 38.268 1.00 14.50 216 ALA A O 1
ATOM 1620 N N . VAL A 1 198 ? 0.315 38.919 39.423 1.00 12.22 217 VAL A N 1
ATOM 1621 C CA . VAL A 1 198 ? 0.877 37.657 38.896 1.00 12.74 217 VAL A CA 1
ATOM 1622 C C . VAL A 1 198 ? -0.011 36.493 39.342 1.00 13.01 217 VAL A C 1
ATOM 1623 O O . VAL A 1 198 ? -0.340 35.595 38.560 1.00 12.78 217 VAL A O 1
ATOM 1627 N N . ALA A 1 199 ? -0.409 36.442 40.605 1.00 12.25 218 ALA A N 1
ATOM 1628 C CA . ALA A 1 199 ? -1.246 35.335 41.129 1.00 12.58 218 ALA A CA 1
ATOM 1629 C C . ALA A 1 199 ? -2.537 35.231 40.315 1.00 12.41 218 ALA A C 1
ATOM 1630 O O . ALA A 1 199 ? -2.964 34.120 39.985 1.00 11.42 218 ALA A O 1
ATOM 1632 N N . GLU A 1 200 ? -3.168 36.363 40.042 1.00 12.27 219 GLU A N 1
ATOM 1633 C CA . GLU A 1 200 ? -4.434 36.333 39.309 1.00 12.31 219 GLU A CA 1
ATOM 1634 C C . GLU A 1 200 ? -4.187 35.761 37.909 1.00 12.35 219 GLU A C 1
ATOM 1635 O O . GLU A 1 200 ? -4.966 34.876 37.440 1.00 12.10 219 GLU A O 1
ATOM 1641 N N . THR A 1 201 ? -3.120 36.179 37.233 1.00 11.72 220 THR A N 1
ATOM 1642 C CA . THR A 1 201 ? -2.788 35.658 35.904 1.00 12.29 220 THR A CA 1
ATOM 1643 C C . THR A 1 201 ? -2.481 34.164 35.972 1.00 12.02 220 THR A C 1
ATOM 1644 O O . THR A 1 201 ? -2.895 33.418 35.114 1.00 11.33 220 THR A O 1
ATOM 1648 N N . VAL A 1 202 ? -1.682 33.751 36.936 1.00 11.43 221 VAL A N 1
ATOM 1649 C CA . VAL A 1 202 ? -1.290 32.341 37.107 1.00 13.40 221 VAL A CA 1
ATOM 1650 C C . VAL A 1 202 ? -2.542 31.500 37.337 1.00 11.02 221 VAL A C 1
ATOM 1651 O O . VAL A 1 202 ? -2.667 30.389 36.811 1.00 11.87 221 VAL A O 1
ATOM 1655 N N . GLY A 1 203 ? -3.482 31.981 38.157 1.00 11.10 222 GLY A N 1
ATOM 1656 C CA . GLY A 1 203 ? -4.682 31.179 38.423 1.00 11.15 222 GLY A CA 1
ATOM 1657 C C . GLY A 1 203 ? -5.541 31.037 37.178 1.00 10.90 222 GLY A C 1
ATOM 1658 O O . GLY A 1 203 ? -6.041 29.947 36.853 1.00 11.05 222 GLY A O 1
ATOM 1659 N N . GLN A 1 204 ? -5.702 32.137 36.458 1.00 10.56 223 GLN A N 1
ATOM 1660 C CA . GLN A 1 204 ? -6.453 32.123 35.186 1.00 11.09 223 GLN A CA 1
ATOM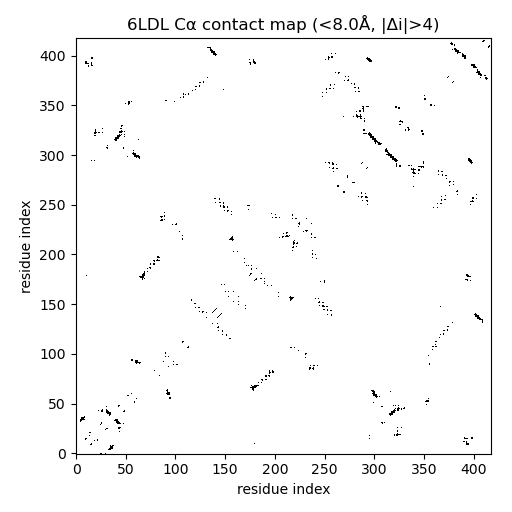 1661 C C . GLN A 1 204 ? -5.760 31.188 34.196 1.00 12.36 223 GLN A C 1
ATOM 1662 O O . GLN A 1 204 ? -6.402 30.450 33.427 1.00 12.16 223 GLN A O 1
ATOM 1668 N N . PHE A 1 205 ? -4.431 31.198 34.169 1.00 11.66 224 PHE A N 1
ATOM 1669 C CA . PHE A 1 205 ? -3.728 30.302 33.227 1.00 12.20 224 PHE A CA 1
ATOM 1670 C C . PHE A 1 205 ? -3.911 28.844 33.647 1.00 13.62 224 PHE A C 1
ATOM 1671 O O . PHE A 1 205 ? -4.025 27.959 32.782 1.00 13.03 224 PHE A O 1
ATOM 1679 N N . TRP A 1 206 ? -3.898 28.555 34.936 1.00 12.46 225 TRP A N 1
ATOM 1680 C CA . TRP A 1 206 ? -4.188 27.198 35.457 1.00 13.47 225 TRP A CA 1
ATOM 1681 C C . TRP A 1 206 ? -5.546 26.725 34.951 1.00 14.14 225 TRP A C 1
ATOM 1682 O O . TRP A 1 206 ? -5.673 25.567 34.450 1.00 14.62 225 TRP A O 1
ATOM 1693 N N . GLN A 1 207 ? -6.569 27.568 35.046 1.00 13.17 226 GLN A N 1
ATOM 1694 C CA . GLN A 1 207 ? -7.907 27.222 34.545 1.00 14.18 226 GLN A CA 1
ATOM 1695 C C . GLN A 1 207 ? -7.829 26.985 33.037 1.00 13.41 226 GLN A C 1
ATOM 1696 O O . GLN A 1 207 ? -8.329 25.936 32.540 1.00 13.61 226 GLN A O 1
ATOM 1702 N N . PHE A 1 208 ? -7.143 27.846 32.307 1.00 12.54 227 PHE A N 1
ATOM 1703 C CA . PHE A 1 208 ? -7.087 27.717 30.833 1.00 13.44 227 PHE A CA 1
ATOM 1704 C C . PHE A 1 208 ? -6.408 26.391 30.478 1.00 14.45 227 PHE A C 1
ATOM 1705 O O . PHE A 1 208 ? -6.858 25.678 29.559 1.00 15.27 227 PHE A O 1
ATOM 1713 N N . CYS A 1 209 ? -5.302 26.082 31.149 1.00 15.96 228 CYS A N 1
ATOM 1714 C CA . CYS A 1 209 ? -4.502 24.875 30.820 1.00 17.42 228 CYS A CA 1
ATOM 1715 C C . CYS A 1 209 ? -5.236 23.607 31.209 1.00 19.67 228 CYS A C 1
ATOM 1716 O O . CYS A 1 209 ? -4.972 22.608 30.550 1.00 18.74 228 CYS A O 1
ATOM 1719 N N . GLY A 1 210 ? -6.098 23.597 32.205 1.00 19.43 229 GLY A N 1
ATOM 1720 C CA . GLY A 1 210 ? -6.930 22.414 32.495 1.00 20.00 229 GLY A CA 1
ATOM 1721 C C . GLY A 1 210 ? -7.737 22.028 31.279 1.00 20.49 229 GLY A C 1
ATOM 1722 O O . GLY A 1 210 ? -7.886 20.822 30.896 1.00 18.73 229 GLY A O 1
ATOM 1723 N N . GLU A 1 211 ? -8.234 23.027 30.583 1.00 19.17 230 GLU A N 1
ATOM 1724 C CA . GLU A 1 211 ? -9.093 22.801 29.392 1.00 17.32 230 GLU A CA 1
ATOM 1725 C C . GLU A 1 211 ? -8.239 22.315 28.196 1.00 15.95 230 GLU A C 1
ATOM 1726 O O . GLU A 1 211 ? -8.607 21.405 27.450 1.00 15.45 230 GLU A O 1
ATOM 1732 N N . VAL A 1 212 ? -7.074 22.905 28.050 1.00 14.79 231 VAL A N 1
ATOM 1733 C CA . VAL A 1 212 ? -6.140 22.492 26.973 1.00 14.27 231 VAL A CA 1
ATOM 1734 C C . VAL A 1 212 ? -5.736 21.044 27.216 1.00 14.05 231 VAL A C 1
ATOM 1735 O O . VAL A 1 212 ? -5.673 20.283 26.251 1.00 13.31 231 VAL A O 1
ATOM 1739 N N . LEU A 1 213 ? -5.481 20.661 28.462 1.00 14.62 232 LEU A N 1
ATOM 1740 C CA . LEU A 1 213 ? -5.022 19.284 28.792 1.00 15.26 232 LEU A CA 1
ATOM 1741 C C . LEU A 1 213 ? -6.137 18.299 28.423 1.00 14.86 232 LEU A C 1
ATOM 1742 O O . LEU A 1 213 ? -5.828 17.242 27.843 1.00 13.40 232 LEU A O 1
ATOM 1747 N N . GLU A 1 214 ? -7.417 18.574 28.657 1.00 13.67 233 GLU A N 1
ATOM 1748 C CA . GLU A 1 214 ? -8.478 17.607 28.253 1.00 14.52 233 GLU A CA 1
ATOM 1749 C C . GLU A 1 214 ? -8.452 17.453 26.756 1.00 15.25 233 GLU A C 1
ATOM 1750 O O . GLU A 1 214 ? -8.650 16.333 26.247 1.00 16.77 233 GLU A O 1
ATOM 1756 N N . LYS A 1 215 ? -8.299 18.567 26.012 1.00 14.81 234 LYS A N 1
ATOM 1757 C CA . LYS A 1 215 ? -8.310 18.503 24.537 1.00 15.51 234 LYS A CA 1
ATOM 1758 C C . LYS A 1 215 ? -7.100 17.719 24.038 1.00 14.09 234 LYS A C 1
ATOM 1759 O O . LYS A 1 215 ? -7.193 16.918 23.099 1.00 15.93 234 LYS A O 1
ATOM 1765 N N A MET A 1 216 ? -5.954 17.922 24.665 0.50 12.34 235 MET A N 1
ATOM 1766 N N B MET A 1 216 ? -5.951 17.933 24.663 0.50 13.19 235 MET A N 1
ATOM 1767 C CA A MET A 1 216 ? -4.740 17.197 24.229 0.50 12.20 235 MET A CA 1
ATOM 1768 C CA B MET A 1 216 ? -4.715 17.216 24.269 0.50 13.06 235 MET A CA 1
ATOM 1769 C C A MET A 1 216 ? -4.885 15.700 24.507 0.50 11.17 235 MET A C 1
ATOM 1770 C C B MET A 1 216 ? -4.902 15.714 24.497 0.50 12.05 235 MET A C 1
ATOM 1771 O O A MET A 1 216 ? -4.489 14.926 23.663 0.50 8.76 235 MET A O 1
ATOM 1772 O O B MET A 1 216 ? -4.487 14.942 23.658 0.50 11.94 235 MET A O 1
ATOM 1781 N N . ARG A 1 217 ? -5.655 15.329 25.524 1.00 11.62 236 ARG A N 1
ATOM 1782 C CA . ARG A 1 217 ? -5.886 13.887 25.812 1.00 11.84 236 ARG A CA 1
ATOM 1783 C C . ARG A 1 217 ? -6.769 13.240 24.724 1.00 12.17 236 ARG A C 1
ATOM 1784 O O . ARG A 1 217 ? -6.615 12.081 24.488 1.00 13.36 236 ARG A O 1
ATOM 1792 N N . ARG A 1 218 ? -7.598 14.023 24.052 1.00 12.63 237 ARG A N 1
ATOM 1793 C CA . ARG A 1 218 ? -8.450 13.559 22.931 1.00 13.40 237 ARG A CA 1
ATOM 1794 C C . ARG A 1 218 ? -7.641 13.306 21.656 1.00 13.49 237 ARG A C 1
ATOM 1795 O O . ARG A 1 218 ? -8.131 12.601 20.813 1.00 14.54 237 ARG A O 1
ATOM 1803 N N . THR A 1 219 ? -6.458 13.906 21.545 1.00 13.58 238 THR A N 1
ATOM 1804 C CA . THR A 1 219 ? -5.584 13.811 20.346 1.00 13.62 238 THR A CA 1
ATOM 1805 C C . THR A 1 219 ? -4.183 13.416 20.813 1.00 13.35 238 THR A C 1
ATOM 1806 O O . THR A 1 219 ? -3.244 14.025 20.392 1.00 12.85 238 THR A O 1
ATOM 1810 N N . ALA A 1 220 ? -4.101 12.332 21.560 1.00 12.61 239 ALA A N 1
ATOM 1811 C CA . ALA A 1 220 ? -2.857 12.018 22.293 1.00 13.43 239 ALA A CA 1
ATOM 1812 C C . ALA A 1 220 ? -1.741 11.600 21.347 1.00 14.68 239 ALA A C 1
ATOM 1813 O O . ALA A 1 220 ? -0.600 11.562 21.829 1.00 14.82 239 ALA A O 1
ATOM 1815 N N . ASP A 1 221 ? -2.067 11.221 20.109 1.00 14.85 240 ASP A N 1
ATOM 1816 C CA . ASP A 1 221 ? -1.006 10.801 19.156 1.00 16.55 240 ASP A CA 1
ATOM 1817 C C . ASP A 1 221 ? -0.483 11.974 18.334 1.00 16.97 240 ASP A C 1
ATOM 1818 O O . ASP A 1 221 ? 0.472 11.750 17.529 1.00 20.71 240 ASP A O 1
ATOM 1823 N N . GLY A 1 222 ? -0.947 13.191 18.590 1.00 15.47 241 GLY A N 1
ATOM 1824 C CA . GLY A 1 222 ? -0.530 14.421 17.897 1.00 14.08 241 GLY A CA 1
ATOM 1825 C C . GLY A 1 222 ? 0.835 14.893 18.412 1.00 13.57 241 GLY A C 1
ATOM 1826 O O . GLY A 1 222 ? 1.504 14.257 19.234 1.00 15.24 241 GLY A O 1
ATOM 1827 N N . PRO A 1 223 ? 1.248 16.060 17.890 1.00 16.73 242 PRO A N 1
ATOM 1828 C CA . PRO A 1 223 ? 2.617 16.504 18.141 1.00 16.21 242 PRO A CA 1
ATOM 1829 C C . PRO A 1 223 ? 2.759 17.233 19.487 1.00 14.56 242 PRO A C 1
ATOM 1830 O O . PRO A 1 223 ? 1.785 17.805 20.015 1.00 13.50 242 PRO A O 1
ATOM 1834 N N . GLY A 1 224 ? 4.003 17.315 19.934 1.00 13.26 243 GLY A N 1
ATOM 1835 C CA . GLY A 1 224 ? 4.418 18.206 21.023 1.00 12.10 243 GLY A CA 1
ATOM 1836 C C . GLY A 1 224 ? 4.611 17.494 22.325 1.00 13.15 243 GLY A C 1
ATOM 1837 O O . GLY A 1 224 ? 4.227 16.337 22.496 1.00 12.41 243 GLY A O 1
ATOM 1838 N N . TRP A 1 225 ? 5.196 18.201 23.286 1.00 12.11 244 TRP A N 1
ATOM 1839 C CA . TRP A 1 225 ? 5.623 17.600 24.558 1.00 11.86 244 TRP A CA 1
ATOM 1840 C C . TRP A 1 225 ? 4.415 17.151 25.355 1.00 10.78 244 TRP A C 1
ATOM 1841 O O . TRP A 1 225 ? 4.505 16.195 26.101 1.00 10.79 244 TRP A O 1
ATOM 1852 N N . MET A 1 226 ? 3.362 17.961 25.367 1.00 10.43 245 MET A N 1
ATOM 1853 C CA . MET A 1 226 ? 2.209 17.598 26.242 1.00 11.08 245 MET A CA 1
ATOM 1854 C C . MET A 1 226 ? 1.620 16.230 25.848 1.00 9.84 245 MET A C 1
ATOM 1855 O O . MET A 1 226 ? 1.376 15.393 26.699 1.00 10.15 245 MET A O 1
ATOM 1860 N N . ARG A 1 227 ? 1.386 16.032 24.565 1.00 11.07 246 ARG A N 1
ATOM 1861 C CA . ARG A 1 227 ? 0.826 14.750 24.083 1.00 10.93 246 ARG A CA 1
ATOM 1862 C C . ARG A 1 227 ? 1.840 13.620 24.259 1.00 10.96 246 ARG A C 1
ATOM 1863 O O . ARG A 1 227 ? 1.493 12.543 24.741 1.00 11.50 246 ARG A O 1
ATOM 1871 N N . TYR A 1 228 ? 3.130 13.886 24.094 1.00 10.41 247 TYR A N 1
ATOM 1872 C CA . TYR A 1 228 ? 4.146 12.878 24.416 1.00 11.00 247 TYR A CA 1
ATOM 1873 C C . TYR A 1 228 ? 4.016 12.440 25.870 1.00 10.73 247 TYR A C 1
ATOM 1874 O O . TYR A 1 228 ? 4.043 11.278 26.219 1.00 12.13 247 TYR A O 1
ATOM 1883 N N A SER A 1 229 ? 3.836 13.413 26.756 0.80 11.17 248 SER A N 1
ATOM 1884 N N B SER A 1 229 ? 3.874 13.435 26.756 0.20 11.54 248 SER A N 1
ATOM 1885 C CA A SER A 1 229 ? 3.821 13.142 28.208 0.80 10.44 248 SER A CA 1
ATOM 1886 C CA B SER A 1 229 ? 3.807 13.248 28.230 0.20 11.64 248 SER A CA 1
ATOM 1887 C C A SER A 1 229 ? 2.519 12.430 28.622 0.80 9.85 248 SER A C 1
ATOM 1888 C C B SER A 1 229 ? 2.540 12.474 28.617 0.20 11.18 248 SER A C 1
ATOM 1889 O O A SER A 1 229 ? 2.545 11.638 29.556 0.80 10.97 248 SER A O 1
ATOM 1890 O O B SER A 1 229 ? 2.616 11.634 29.527 0.20 11.45 248 SER A O 1
ATOM 1895 N N . ILE A 1 230 ? 1.424 12.773 27.950 1.00 11.00 249 ILE A N 1
ATOM 1896 C CA . ILE A 1 230 ? 0.130 12.058 28.146 1.00 11.25 249 ILE A CA 1
ATOM 1897 C C . ILE A 1 230 ? 0.305 10.580 27.743 1.00 11.14 249 ILE A C 1
ATOM 1898 O O . ILE A 1 230 ? -0.108 9.685 28.503 1.00 11.43 249 ILE A O 1
ATOM 1903 N N . ARG A 1 231 ? 1.009 10.316 26.654 1.00 11.23 250 ARG A N 1
ATOM 1904 C CA . ARG A 1 231 ? 1.255 8.895 26.265 1.00 12.37 250 ARG A CA 1
ATOM 1905 C C . ARG A 1 231 ? 2.207 8.228 27.253 1.00 12.83 250 ARG A C 1
ATOM 1906 O O . ARG A 1 231 ? 1.982 7.100 27.644 1.00 13.74 250 ARG A O 1
ATOM 1914 N N . GLN A 1 232 ? 3.203 8.965 27.770 1.00 13.43 251 GLN A N 1
ATOM 1915 C CA . GLN A 1 232 ? 4.089 8.411 28.827 1.00 13.12 251 GLN A CA 1
ATOM 1916 C C . GLN A 1 232 ? 3.301 8.110 30.106 1.00 13.27 251 GLN A C 1
ATOM 1917 O O . GLN A 1 232 ? 3.635 7.126 30.806 1.00 12.91 251 GLN A O 1
ATOM 1923 N N . GLN A 1 233 ? 2.348 8.951 30.486 1.00 13.05 252 GLN A N 1
ATOM 1924 C CA . GLN A 1 233 ? 1.553 8.707 31.695 1.00 14.05 252 GLN A CA 1
ATOM 1925 C C . GLN A 1 233 ? 0.870 7.343 31.572 1.00 13.89 252 GLN A C 1
ATOM 1926 O O . GLN A 1 233 ? 0.733 6.673 32.589 1.00 14.47 252 GLN A O 1
ATOM 1932 N N . LYS A 1 234 ? 0.477 6.962 30.362 1.00 15.78 253 LYS A N 1
ATOM 1933 C CA . LYS A 1 234 ? -0.217 5.661 30.191 1.00 17.00 253 LYS A CA 1
ATOM 1934 C C . LYS A 1 234 ? 0.778 4.537 30.501 1.00 17.93 253 LYS A C 1
ATOM 1935 O O . LYS A 1 234 ? 0.339 3.498 31.019 1.00 18.83 253 LYS A O 1
ATOM 1941 N N . LEU A 1 235 ? 2.044 4.722 30.154 1.00 17.49 254 LEU A N 1
ATOM 1942 C CA . LEU A 1 235 ? 3.100 3.700 30.405 1.00 17.48 254 LEU A CA 1
ATOM 1943 C C . LEU A 1 235 ? 3.596 3.741 31.848 1.00 17.95 254 LEU A C 1
ATOM 1944 O O . LEU A 1 235 ? 4.111 2.710 32.288 1.00 20.28 254 LEU A O 1
ATOM 1949 N N . TYR A 1 236 ? 3.551 4.899 32.545 1.00 16.41 255 TYR A N 1
ATOM 1950 C CA . TYR A 1 236 ? 4.180 5.137 33.863 1.00 17.82 255 TYR A CA 1
ATOM 1951 C C . TYR A 1 236 ? 3.206 5.864 34.786 1.00 16.92 255 TYR A C 1
ATOM 1952 O O . TYR A 1 236 ? 3.464 6.997 35.199 1.00 14.86 255 TYR A O 1
ATOM 1961 N N . PRO A 1 237 ? 2.007 5.307 35.077 1.00 18.43 256 PRO A N 1
ATOM 1962 C CA . PRO A 1 237 ? 0.955 6.074 35.727 1.00 18.84 256 PRO A CA 1
ATOM 1963 C C . PRO A 1 237 ? 1.340 6.429 37.158 1.00 19.89 256 PRO A C 1
ATOM 1964 O O . PRO A 1 237 ? 0.827 7.392 37.686 1.00 22.52 256 PRO A O 1
ATOM 1968 N N . ASP A 1 238 ? 2.261 5.660 37.736 1.00 19.90 257 ASP A N 1
ATOM 1969 C CA . ASP A 1 238 ? 2.721 5.927 39.123 1.00 23.51 257 ASP A CA 1
ATOM 1970 C C . ASP A 1 238 ? 3.898 6.902 39.108 1.00 21.53 257 ASP A C 1
ATOM 1971 O O . ASP A 1 238 ? 4.360 7.261 40.202 1.00 24.58 257 ASP A O 1
ATOM 1976 N N . VAL A 1 239 ? 4.334 7.381 37.956 1.00 18.41 258 VAL A N 1
ATOM 1977 C CA . VAL A 1 239 ? 5.435 8.400 37.878 1.00 16.97 258 VAL A CA 1
ATOM 1978 C C . VAL A 1 239 ? 4.878 9.785 37.534 1.00 18.73 258 VAL A C 1
ATOM 1979 O O . VAL A 1 239 ? 5.341 10.757 38.067 1.00 20.10 258 VAL A O 1
ATOM 1983 N N . VAL A 1 240 ? 3.941 9.855 36.611 1.00 16.54 259 VAL A N 1
ATOM 1984 C CA . VAL A 1 240 ? 3.368 11.102 36.004 1.00 17.70 259 VAL A CA 1
ATOM 1985 C C . VAL A 1 240 ? 1.934 11.243 36.538 1.00 16.80 259 VAL A C 1
ATOM 1986 O O . VAL A 1 240 ? 1.072 10.463 36.076 1.00 19.62 259 VAL A O 1
ATOM 1990 N N . THR A 1 241 ? 1.690 12.121 37.491 1.00 13.25 260 THR A N 1
ATOM 1991 C CA . THR A 1 241 ? 0.313 12.412 37.973 1.00 13.48 260 THR A CA 1
ATOM 1992 C C . THR A 1 241 ? -0.407 13.400 37.065 1.00 12.45 260 THR A C 1
ATOM 1993 O O . THR A 1 241 ? 0.212 14.122 36.262 1.00 10.61 260 THR A O 1
ATOM 1997 N N . ASP A 1 242 ? -1.723 13.483 37.192 1.00 11.27 261 ASP A N 1
ATOM 1998 C CA . ASP A 1 242 ? -2.484 14.482 36.417 1.00 11.45 261 ASP A CA 1
ATOM 1999 C C . ASP A 1 242 ? -2.080 15.900 36.796 1.00 10.03 261 ASP A C 1
ATOM 2000 O O . ASP A 1 242 ? -1.971 16.750 35.917 1.00 9.87 261 ASP A O 1
ATOM 2005 N N A SER A 1 243 ? -1.907 16.158 38.088 0.47 11.12 262 SER A N 1
ATOM 2006 N N B SER A 1 243 ? -1.896 16.215 38.070 0.53 9.53 262 SER A N 1
ATOM 2007 C CA A SER A 1 243 ? -1.466 17.454 38.640 0.47 11.58 262 SER A CA 1
ATOM 2008 C CA B SER A 1 243 ? -1.540 17.596 38.435 0.53 9.11 262 SER A CA 1
ATOM 2009 C C A SER A 1 243 ? -0.131 17.873 38.015 0.47 10.17 262 SER A C 1
ATOM 2010 C C B SER A 1 243 ? -0.103 17.910 37.984 0.53 8.75 262 SER A C 1
ATOM 2011 O O A SER A 1 243 ? 0.031 19.047 37.640 0.47 10.69 262 SER A O 1
ATOM 2012 O O B SER A 1 243 ? 0.157 19.070 37.642 0.53 9.21 262 SER A O 1
ATOM 2017 N N . TYR A 1 244 ? 0.789 16.932 37.917 1.00 10.06 263 TYR A N 1
ATOM 2018 C CA . TYR A 1 244 ? 2.130 17.204 37.359 1.00 10.76 263 TYR A CA 1
ATOM 2019 C C . TYR A 1 244 ? 2.000 17.526 35.878 1.00 11.09 263 TYR A C 1
ATOM 2020 O O . TYR A 1 244 ? 2.615 18.476 35.443 1.00 11.26 263 TYR A O 1
ATOM 2029 N N . LEU A 1 245 ? 1.231 16.763 35.115 1.00 10.89 264 LEU A N 1
ATOM 2030 C CA . LEU A 1 245 ? 1.013 17.076 33.691 1.00 11.95 264 LEU A CA 1
ATOM 2031 C C . LEU A 1 245 ? 0.404 18.470 33.572 1.00 11.91 264 LEU A C 1
ATOM 2032 O O . LEU A 1 245 ? 0.834 19.250 32.717 1.00 13.15 264 LEU A O 1
ATOM 2037 N N . HIS A 1 246 ? -0.565 18.814 34.386 1.00 10.47 265 HIS A N 1
ATOM 2038 C CA . HIS A 1 246 ? -1.217 20.141 34.356 1.00 11.47 265 HIS A CA 1
ATOM 2039 C C . HIS A 1 246 ? -0.175 21.226 34.593 1.00 11.86 265 HIS A C 1
ATOM 2040 O O . HIS A 1 246 ? -0.219 22.315 33.946 1.00 16.76 265 HIS A O 1
ATOM 2047 N N . SER A 1 247 ? 0.771 20.966 35.478 1.00 10.94 266 SER A N 1
ATOM 2048 C CA . SER A 1 247 ? 1.853 21.929 35.812 1.00 11.18 266 SER A CA 1
ATOM 2049 C C . SER A 1 247 ? 2.866 22.112 34.671 1.00 11.09 266 SER A C 1
ATOM 2050 O O . SER A 1 247 ? 3.538 23.115 34.682 1.00 11.76 266 SER A O 1
ATOM 2053 N N . MET A 1 248 ? 2.925 21.189 33.722 1.00 12.96 267 MET A N 1
ATOM 2054 C CA . MET A 1 248 ? 4.024 21.189 32.721 1.00 15.93 267 MET A CA 1
ATOM 2055 C C . MET A 1 248 ? 3.903 22.347 31.732 1.00 15.15 267 MET A C 1
ATOM 2056 O O . MET A 1 248 ? 4.913 22.828 31.306 1.00 12.41 267 MET A O 1
ATOM 2061 N N . MET A 1 249 ? 2.709 22.815 31.424 1.00 13.30 268 MET A N 1
ATOM 2062 C CA . MET A 1 249 ? 2.599 23.934 30.473 1.00 14.98 268 MET A CA 1
ATOM 2063 C C . MET A 1 249 ? 3.239 25.184 31.088 1.00 12.19 268 MET A C 1
ATOM 2064 O O . MET A 1 249 ? 4.063 25.749 30.463 1.00 11.32 268 MET A O 1
ATOM 2069 N N . GLN A 1 250 ? 2.821 25.563 32.289 1.00 10.11 269 GLN A N 1
ATOM 2070 C CA . GLN A 1 250 ? 3.425 26.734 32.942 1.00 10.34 269 GLN A CA 1
ATOM 2071 C C . GLN A 1 250 ? 4.917 26.506 33.166 1.00 10.17 269 GLN A C 1
ATOM 2072 O O . GLN A 1 250 ? 5.729 27.430 32.942 1.00 10.07 269 GLN A O 1
ATOM 2078 N N . ALA A 1 251 ? 5.312 25.311 33.596 1.00 9.24 270 ALA A N 1
ATOM 2079 C CA . ALA A 1 251 ? 6.738 25.073 33.898 1.00 10.12 270 ALA A CA 1
ATOM 2080 C C . ALA A 1 251 ? 7.546 25.355 32.636 1.00 9.50 270 ALA A C 1
ATOM 2081 O O . ALA A 1 251 ? 8.604 26.005 32.713 1.00 9.46 270 ALA A O 1
ATOM 2083 N N . ILE A 1 252 ? 7.133 24.832 31.499 1.00 9.83 271 ILE A N 1
ATOM 2084 C CA . ILE A 1 252 ? 7.949 25.007 30.272 1.00 11.25 271 ILE A CA 1
ATOM 2085 C C . ILE A 1 252 ? 7.908 26.442 29.826 1.00 10.60 271 ILE A C 1
ATOM 2086 O O . ILE A 1 252 ? 8.954 26.981 29.394 1.00 10.13 271 ILE A O 1
ATOM 2091 N N . ILE A 1 253 ? 6.760 27.100 29.904 1.00 9.91 272 ILE A N 1
ATOM 2092 C CA . ILE A 1 253 ? 6.741 28.515 29.462 1.00 11.21 272 ILE A CA 1
ATOM 2093 C C . ILE A 1 253 ? 7.662 29.356 30.333 1.00 11.74 272 ILE A C 1
ATOM 2094 O O . ILE A 1 253 ? 8.523 30.109 29.807 1.00 12.23 272 ILE A O 1
ATOM 2099 N N . VAL A 1 254 ? 7.620 29.205 31.633 1.00 10.56 273 VAL A N 1
ATOM 2100 C CA . VAL A 1 254 ? 8.488 29.977 32.557 1.00 12.48 273 VAL A CA 1
ATOM 2101 C C . VAL A 1 254 ? 9.927 29.600 32.209 1.00 11.42 273 VAL A C 1
ATOM 2102 O O . VAL A 1 254 ? 10.823 30.480 32.219 1.00 12.68 273 VAL A O 1
ATOM 2106 N N . ALA A 1 255 ? 10.213 28.329 31.988 1.00 9.00 274 ALA A N 1
ATOM 2107 C CA . ALA A 1 255 ? 11.597 27.909 31.756 1.00 9.52 274 ALA A CA 1
ATOM 2108 C C . ALA A 1 255 ? 12.128 28.500 30.446 1.00 8.47 274 ALA A C 1
ATOM 2109 O O . ALA A 1 255 ? 13.330 28.722 30.327 1.00 9.29 274 ALA A O 1
ATOM 2111 N N . ALA A 1 256 ? 11.283 28.578 29.441 1.00 8.13 275 ALA A N 1
ATOM 2112 C CA . ALA A 1 256 ? 11.710 28.793 28.035 1.00 7.98 275 ALA A CA 1
ATOM 2113 C C . ALA A 1 256 ? 11.605 30.243 27.589 1.00 7.81 275 ALA A C 1
ATOM 2114 O O . ALA A 1 256 ? 12.199 30.588 26.547 1.00 8.19 275 ALA A O 1
ATOM 2116 N N . HIS A 1 257 ? 10.798 31.064 28.241 1.00 8.10 276 HIS A N 1
ATOM 2117 C CA . HIS A 1 257 ? 10.403 32.380 27.691 1.00 8.11 276 HIS A CA 1
ATOM 2118 C C . HIS A 1 257 ? 11.426 33.440 28.096 1.00 8.06 276 HIS A C 1
ATOM 2119 O O . HIS A 1 257 ? 12.275 33.811 27.260 1.00 8.50 276 HIS A O 1
ATOM 2126 N N . GLU A 1 258 ? 11.430 33.919 29.318 1.00 8.56 277 GLU A N 1
ATOM 2127 C CA . GLU A 1 258 ? 12.250 35.106 29.653 1.00 8.68 277 GLU A CA 1
ATOM 2128 C C . GLU A 1 258 ? 13.729 34.728 29.625 1.00 8.94 277 GLU A C 1
ATOM 2129 O O . GLU A 1 258 ? 14.605 35.587 29.349 1.00 9.06 277 GLU A O 1
ATOM 2135 N N . THR A 1 259 ? 14.079 33.503 29.973 1.00 8.61 278 THR A N 1
ATOM 2136 C CA . THR A 1 259 ? 15.462 32.998 29.827 1.00 8.52 278 THR A CA 1
ATOM 2137 C C . THR A 1 259 ? 16.024 33.351 28.450 1.00 7.75 278 THR A C 1
ATOM 2138 O O . THR A 1 259 ? 17.091 33.953 28.317 1.00 7.97 278 THR A O 1
ATOM 2142 N N . THR A 1 260 ? 15.327 32.912 27.421 1.00 7.29 279 THR A N 1
ATOM 2143 C CA . THR A 1 260 ? 15.750 33.084 26.026 1.00 7.48 279 THR A CA 1
ATOM 2144 C C . THR A 1 260 ? 15.703 34.559 25.652 1.00 6.93 279 THR A C 1
ATOM 2145 O O . THR A 1 260 ? 16.599 35.052 24.944 1.00 7.21 279 THR A O 1
ATOM 2149 N N . VAL A 1 261 ? 14.706 35.264 26.141 1.00 7.29 280 VAL A N 1
ATOM 2150 C CA . VAL A 1 261 ? 14.625 36.729 25.882 1.00 7.35 280 VAL A CA 1
ATOM 2151 C C . VAL A 1 261 ? 15.873 37.397 26.414 1.00 7.67 280 VAL A C 1
ATOM 2152 O O . VAL A 1 261 ? 16.518 38.175 25.695 1.00 7.53 280 VAL A O 1
ATOM 2156 N N A PHE A 1 262 ? 16.247 37.088 27.649 0.56 7.51 281 PHE A N 1
ATOM 2157 N N B PHE A 1 262 ? 16.228 37.102 27.652 0.44 7.14 281 PHE A N 1
ATOM 2158 C CA A PHE A 1 262 ? 17.382 37.779 28.298 0.56 7.79 281 PHE A CA 1
ATOM 2159 C CA B PHE A 1 262 ? 17.357 37.782 28.315 0.44 7.09 281 PHE A CA 1
ATOM 2160 C C A PHE A 1 262 ? 18.665 37.383 27.584 0.56 7.68 281 PHE A C 1
ATOM 2161 C C B PHE A 1 262 ? 18.650 37.381 27.605 0.44 7.28 281 PHE A C 1
ATOM 2162 O O A PHE A 1 262 ? 19.547 38.204 27.323 0.56 8.60 281 PHE A O 1
ATOM 2163 O O B PHE A 1 262 ? 19.511 38.222 27.343 0.44 8.11 281 PHE A O 1
ATOM 2178 N N . ALA A 1 263 ? 18.802 36.095 27.283 1.00 7.42 282 ALA A N 1
ATOM 2179 C CA . ALA A 1 263 ? 20.031 35.628 26.611 1.00 7.38 282 ALA A CA 1
ATOM 2180 C C . ALA A 1 263 ? 20.223 36.374 25.285 1.00 7.66 282 ALA A C 1
ATOM 2181 O O . ALA A 1 263 ? 21.331 36.774 24.935 1.00 7.51 282 ALA A O 1
ATOM 2183 N N . THR A 1 264 ? 19.149 36.459 24.493 1.00 7.50 283 THR A N 1
ATOM 2184 C CA . THR A 1 264 ? 19.211 37.068 23.148 1.00 7.69 283 THR A CA 1
ATOM 2185 C C . THR A 1 264 ? 19.440 38.564 23.245 1.00 7.57 283 THR A C 1
ATOM 2186 O O . THR A 1 264 ? 20.235 39.114 22.464 1.00 8.04 283 THR A O 1
ATOM 2190 N N . THR A 1 265 ? 18.759 39.229 24.168 1.00 7.84 284 THR A N 1
ATOM 2191 C CA . THR A 1 265 ? 18.951 40.674 24.371 1.00 8.20 284 THR A CA 1
ATOM 2192 C C . THR A 1 265 ? 20.413 40.977 24.719 1.00 8.69 284 THR A C 1
ATOM 2193 O O . THR A 1 265 ? 21.042 41.839 24.081 1.00 8.45 284 THR A O 1
ATOM 2197 N N . ASN A 1 266 ? 20.956 40.199 25.657 1.00 8.19 285 ASN A N 1
ATOM 2198 C CA . ASN A 1 266 ? 22.352 40.411 26.073 1.00 8.18 285 ASN A CA 1
ATOM 2199 C C . ASN A 1 266 ? 23.276 40.121 24.889 1.00 7.67 285 ASN A C 1
ATOM 2200 O O . ASN A 1 266 ? 24.327 40.821 24.738 1.00 8.49 285 ASN A O 1
ATOM 2205 N N . ALA A 1 267 ? 23.025 39.031 24.135 1.00 7.59 286 ALA A N 1
ATOM 2206 C CA . ALA A 1 267 ? 23.916 38.673 23.027 1.00 8.15 286 ALA A CA 1
ATOM 2207 C C . ALA A 1 267 ? 23.968 39.805 22.018 1.00 8.84 286 ALA A C 1
ATOM 2208 O O . ALA A 1 267 ? 25.074 40.173 21.563 1.00 8.98 286 ALA A O 1
ATOM 2210 N N A LEU A 1 268 ? 22.806 40.337 21.656 0.53 9.25 287 LEU A N 1
ATOM 2211 N N B LEU A 1 268 ? 22.820 40.356 21.675 0.47 8.32 287 LEU A N 1
ATOM 2212 C CA A LEU A 1 268 ? 22.779 41.436 20.660 0.53 9.33 287 LEU A CA 1
ATOM 2213 C CA B LEU A 1 268 ? 22.829 41.432 20.664 0.47 7.90 287 LEU A CA 1
ATOM 2214 C C A LEU A 1 268 ? 23.496 42.667 21.214 0.53 9.56 287 LEU A C 1
ATOM 2215 C C B LEU A 1 268 ? 23.500 42.684 21.213 0.47 8.68 287 LEU A C 1
ATOM 2216 O O A LEU A 1 268 ? 24.250 43.312 20.460 0.53 10.26 287 LEU A O 1
ATOM 2217 O O B LEU A 1 268 ? 24.246 43.340 20.465 0.47 9.28 287 LEU A O 1
ATOM 2226 N N . LYS A 1 269 ? 23.291 43.019 22.475 1.00 9.00 288 LYS A N 1
ATOM 2227 C CA . LYS A 1 269 ? 23.974 44.163 23.099 1.00 9.79 288 LYS A CA 1
ATOM 2228 C C . LYS A 1 269 ? 25.482 43.973 22.999 1.00 9.81 288 LYS A C 1
ATOM 2229 O O . LYS A 1 269 ? 26.212 44.881 22.522 1.00 9.98 288 LYS A O 1
ATOM 2235 N N . THR A 1 270 ? 25.976 42.811 23.394 1.00 9.06 289 THR A N 1
ATOM 2236 C CA . THR A 1 270 ? 27.449 42.532 23.384 1.00 9.26 289 THR A CA 1
ATOM 2237 C C . THR A 1 270 ? 27.977 42.557 21.952 1.00 10.10 289 THR A C 1
ATOM 2238 O O . THR A 1 270 ? 29.055 43.168 21.699 1.00 11.07 289 THR A O 1
ATOM 2242 N N . LEU A 1 271 ? 27.289 41.954 21.011 1.00 9.46 290 LEU A N 1
ATOM 2243 C CA . LEU A 1 271 ? 27.800 41.877 19.608 1.00 10.36 290 LEU A CA 1
ATOM 2244 C C . LEU A 1 271 ? 27.840 43.278 19.015 1.00 11.52 290 LEU A C 1
ATOM 2245 O O . LEU A 1 271 ? 28.867 43.633 18.391 1.00 13.14 290 LEU A O 1
ATOM 2250 N N . LEU A 1 272 ? 26.829 44.095 19.256 1.00 10.28 291 LEU A N 1
ATOM 2251 C CA . LEU A 1 272 ? 26.813 45.463 18.686 1.00 11.33 291 LEU A CA 1
ATOM 2252 C C . LEU A 1 272 ? 27.847 46.319 19.424 1.00 12.40 291 LEU A C 1
ATOM 2253 O O . LEU A 1 272 ? 28.462 47.168 18.728 1.00 16.49 291 LEU A O 1
ATOM 2258 N N . GLU A 1 273 ? 28.120 46.141 20.694 1.00 12.04 292 GLU A N 1
ATOM 2259 C CA . GLU A 1 273 ? 29.091 46.920 21.494 1.00 13.22 292 GLU A CA 1
ATOM 2260 C C . GLU A 1 273 ? 30.506 46.524 21.079 1.00 14.43 292 GLU A C 1
ATOM 2261 O O . GLU A 1 273 ? 31.432 47.316 21.329 1.00 20.40 292 GLU A O 1
ATOM 2267 N N . HIS A 1 274 ? 30.713 45.350 20.541 1.00 12.23 293 HIS A N 1
ATOM 2268 C CA . HIS A 1 274 ? 32.046 44.861 20.080 1.00 12.93 293 HIS A CA 1
ATOM 2269 C C . HIS A 1 274 ? 32.043 44.891 18.564 1.00 14.48 293 HIS A C 1
ATOM 2270 O O . HIS A 1 274 ? 31.853 43.884 17.922 1.00 12.97 293 HIS A O 1
ATOM 2277 N N . GLU A 1 275 ? 32.145 46.086 17.993 1.00 14.96 294 GLU A N 1
ATOM 2278 C CA . GLU A 1 275 ? 31.887 46.345 16.552 1.00 16.30 294 GLU A CA 1
ATOM 2279 C C . GLU A 1 275 ? 32.736 45.493 15.632 1.00 12.68 294 GLU A C 1
ATOM 2280 O O . GLU A 1 275 ? 32.269 45.167 14.604 1.00 13.16 294 GLU A O 1
ATOM 2286 N N . THR A 1 276 ? 33.957 45.200 16.022 1.00 12.03 295 THR A N 1
ATOM 2287 C CA . THR A 1 276 ? 34.778 44.358 15.144 1.00 11.93 295 THR A CA 1
ATOM 2288 C C . THR A 1 276 ? 34.200 42.948 15.078 1.00 11.84 295 THR A C 1
ATOM 2289 O O . THR A 1 276 ? 34.312 42.313 14.048 1.00 13.21 295 THR A O 1
ATOM 2293 N N . VAL A 1 277 ? 33.581 42.490 16.157 1.00 10.89 296 VAL A N 1
ATOM 2294 C CA . VAL A 1 277 ? 32.979 41.129 16.178 1.00 10.68 296 VAL A CA 1
ATOM 2295 C C . VAL A 1 277 ? 31.668 41.155 15.382 1.00 9.99 296 VAL A C 1
ATOM 2296 O O . VAL A 1 277 ? 31.404 40.209 14.607 1.00 10.73 296 VAL A O 1
ATOM 2300 N N . TRP A 1 278 ? 30.842 42.179 15.576 1.00 11.02 297 TRP A N 1
ATOM 2301 C CA . TRP A 1 278 ? 29.640 42.357 14.722 1.00 11.11 297 TRP A CA 1
ATOM 2302 C C . TRP A 1 278 ? 30.051 42.277 13.246 1.00 11.66 297 TRP A C 1
ATOM 2303 O O . TRP A 1 278 ? 29.452 41.524 12.461 1.00 11.99 297 TRP A O 1
ATOM 2314 N N . ARG A 1 279 ? 31.092 43.011 12.835 1.00 13.35 298 ARG A N 1
ATOM 2315 C CA . ARG A 1 279 ? 31.579 43.024 11.441 1.00 15.03 298 ARG A CA 1
ATOM 2316 C C . ARG A 1 279 ? 31.933 41.590 11.025 1.00 12.31 298 ARG A C 1
ATOM 2317 O O . ARG A 1 279 ? 31.641 41.200 9.908 1.00 14.84 298 ARG A O 1
ATOM 2325 N N . GLU A 1 280 ? 32.602 40.841 11.909 1.00 13.74 299 GLU A N 1
ATOM 2326 C CA . GLU A 1 280 ? 33.060 39.480 11.618 1.00 13.61 299 GLU A CA 1
ATOM 2327 C C . GLU A 1 280 ? 31.845 38.591 11.356 1.00 13.35 299 GLU A C 1
ATOM 2328 O O . GLU A 1 280 ? 31.838 37.814 10.393 1.00 13.43 299 GLU A O 1
ATOM 2334 N N . ILE A 1 281 ? 30.823 38.647 12.217 1.00 11.95 300 ILE A N 1
ATOM 2335 C CA . ILE A 1 281 ? 29.682 37.704 12.014 1.00 12.77 300 ILE A CA 1
ATOM 2336 C C . ILE A 1 281 ? 28.815 38.166 10.840 1.00 12.97 300 ILE A C 1
ATOM 2337 O O . ILE A 1 281 ? 28.131 37.310 10.236 1.00 14.15 300 ILE A O 1
ATOM 2342 N N . CYS A 1 282 ? 28.757 39.462 10.537 1.00 13.12 301 CYS A N 1
ATOM 2343 C CA . CYS A 1 282 ? 28.036 39.935 9.325 1.00 14.57 301 CYS A CA 1
ATOM 2344 C C . CYS A 1 282 ? 28.738 39.373 8.080 1.00 15.13 301 CYS A C 1
ATOM 2345 O O . CYS A 1 282 ? 27.972 39.084 7.115 1.00 17.77 301 CYS A O 1
ATOM 2348 N N . ALA A 1 283 ? 30.062 39.232 8.083 1.00 14.24 302 ALA A N 1
ATOM 2349 C CA . ALA A 1 283 ? 30.855 38.731 6.936 1.00 16.34 302 ALA A CA 1
ATOM 2350 C C . ALA A 1 283 ? 30.724 37.208 6.867 1.00 16.35 302 ALA A C 1
ATOM 2351 O O . ALA A 1 283 ? 30.799 36.633 5.759 1.00 22.81 302 ALA A O 1
ATOM 2353 N N . ASP A 1 284 ? 30.612 36.504 8.016 1.00 15.57 303 ASP A N 1
ATOM 2354 C CA . ASP A 1 284 ? 30.724 35.027 8.074 1.00 16.19 303 ASP A CA 1
ATOM 2355 C C . ASP A 1 284 ? 29.700 34.516 9.088 1.00 14.89 303 ASP A C 1
ATOM 2356 O O . ASP A 1 284 ? 30.015 34.355 10.293 1.00 13.51 303 ASP A O 1
ATOM 2361 N N . PRO A 1 285 ? 28.437 34.314 8.671 1.00 14.80 304 PRO A N 1
ATOM 2362 C CA . PRO A 1 285 ? 27.397 33.833 9.583 1.00 15.29 304 PRO A CA 1
ATOM 2363 C C . PRO A 1 285 ? 27.692 32.456 10.194 1.00 14.10 304 PRO A C 1
ATOM 2364 O O . PRO A 1 285 ? 27.044 32.065 11.205 1.00 13.61 304 PRO A O 1
ATOM 2368 N N . SER A 1 286 ? 28.607 31.669 9.629 1.00 13.04 305 SER A N 1
ATOM 2369 C CA . SER A 1 286 ? 28.943 30.351 10.220 1.00 12.70 305 SER A CA 1
ATOM 2370 C C . SER A 1 286 ? 29.549 30.538 11.626 1.00 12.30 305 SER A C 1
ATOM 2371 O O . SER A 1 286 ? 29.609 29.508 12.355 1.00 13.89 305 SER A O 1
ATOM 2374 N N . LEU A 1 287 ? 29.994 31.743 11.975 1.00 11.69 306 LEU A N 1
ATOM 2375 C CA . LEU A 1 287 ? 30.579 32.056 13.297 1.00 11.82 306 LEU A CA 1
ATOM 2376 C C . LEU A 1 287 ? 29.483 32.204 14.355 1.00 11.09 306 LEU A C 1
ATOM 2377 O O . LEU A 1 287 ? 29.816 32.206 15.562 1.00 12.22 306 LEU A O 1
ATOM 2382 N N . ILE A 1 288 ? 28.221 32.290 13.994 1.00 10.65 307 ILE A N 1
ATOM 2383 C CA . ILE A 1 288 ? 27.152 32.674 14.947 1.00 10.53 307 ILE A CA 1
ATOM 2384 C C . ILE A 1 288 ? 26.970 31.632 16.036 1.00 11.33 307 ILE A C 1
ATOM 2385 O O . ILE A 1 288 ? 26.825 32.052 17.180 1.00 10.82 307 ILE A O 1
ATOM 2390 N N . PRO A 1 289 ? 26.946 30.311 15.815 1.00 11.56 308 PRO A N 1
ATOM 2391 C CA . PRO A 1 289 ? 26.759 29.401 16.951 1.00 12.07 308 PRO A CA 1
ATOM 2392 C C . PRO A 1 289 ? 27.829 29.609 18.018 1.00 11.68 308 PRO A C 1
ATOM 2393 O O . PRO A 1 289 ? 27.536 29.688 19.211 1.00 11.12 308 PRO A O 1
ATOM 2397 N N . ALA A 1 290 ? 29.091 29.672 17.647 1.00 11.22 309 ALA A N 1
ATOM 2398 C CA . ALA A 1 290 ? 30.178 29.847 18.611 1.00 11.52 309 ALA A CA 1
ATOM 2399 C C . ALA A 1 290 ? 30.069 31.238 19.221 1.00 11.91 309 ALA A C 1
ATOM 2400 O O . ALA A 1 290 ? 30.294 31.429 20.461 1.00 12.55 309 ALA A O 1
ATOM 2402 N N . ALA A 1 291 ? 29.714 32.250 18.466 1.00 10.57 310 ALA A N 1
ATOM 2403 C CA . ALA A 1 291 ? 29.574 33.619 18.993 1.00 10.36 310 ALA A CA 1
ATOM 2404 C C . ALA A 1 291 ? 28.481 33.640 20.069 1.00 10.35 310 ALA A C 1
ATOM 2405 O O . ALA A 1 291 ? 28.642 34.309 21.092 1.00 10.78 310 ALA A O 1
ATOM 2407 N N . ALA A 1 292 ? 27.347 33.009 19.812 1.00 10.23 311 ALA A N 1
ATOM 2408 C CA . ALA A 1 292 ? 26.236 32.981 20.791 1.00 9.65 311 ALA A CA 1
ATOM 2409 C C . ALA A 1 292 ? 26.713 32.280 22.048 1.00 10.29 311 ALA A C 1
ATOM 2410 O O . ALA A 1 292 ? 26.345 32.713 23.183 1.00 10.18 311 ALA A O 1
ATOM 2412 N N . GLU A 1 293 ? 27.565 31.261 21.939 1.00 10.10 312 GLU A N 1
ATOM 2413 C CA . GLU A 1 293 ? 28.026 30.554 23.126 1.00 10.56 312 GLU A CA 1
ATOM 2414 C C . GLU A 1 293 ? 28.899 31.484 23.961 1.00 10.80 312 GLU A C 1
ATOM 2415 O O . GLU A 1 293 ? 28.828 31.489 25.180 1.00 10.97 312 GLU A O 1
ATOM 2421 N N . GLU A 1 294 ? 29.789 32.249 23.335 1.00 10.08 313 GLU A N 1
ATOM 2422 C CA . GLU A 1 294 ? 30.660 33.159 24.075 1.00 10.00 313 GLU A CA 1
ATOM 2423 C C . GLU A 1 294 ? 29.835 34.319 24.630 1.00 9.99 313 GLU A C 1
ATOM 2424 O O . GLU A 1 294 ? 30.146 34.860 25.721 1.00 10.21 313 GLU A O 1
ATOM 2430 N N . CYS A 1 295 ? 28.761 34.711 23.963 1.00 9.26 314 CYS A N 1
ATOM 2431 C CA . CYS A 1 295 ? 27.851 35.693 24.561 1.00 8.93 314 CYS A CA 1
ATOM 2432 C C . CYS A 1 295 ? 27.267 35.137 25.868 1.00 7.88 314 CYS A C 1
ATOM 2433 O O . CYS A 1 295 ? 27.182 35.899 26.866 1.00 8.47 314 CYS A O 1
ATOM 2436 N N . LEU A 1 296 ? 26.864 33.890 25.883 1.00 8.45 315 LEU A N 1
ATOM 2437 C CA . LEU A 1 296 ? 26.364 33.285 27.134 1.00 8.08 315 LEU A CA 1
ATOM 2438 C C . LEU A 1 296 ? 27.432 33.276 28.230 1.00 8.48 315 LEU A C 1
ATOM 2439 O O . LEU A 1 296 ? 27.147 33.691 29.379 1.00 8.78 315 LEU A O 1
ATOM 2444 N N . ARG A 1 297 ? 28.665 32.980 27.841 1.00 9.40 316 ARG A N 1
ATOM 2445 C CA . ARG A 1 297 ? 29.700 32.994 28.893 1.00 9.57 316 ARG A CA 1
ATOM 2446 C C . ARG A 1 297 ? 29.992 34.405 29.377 1.00 9.75 316 ARG A C 1
ATOM 2447 O O . ARG A 1 297 ? 30.092 34.674 30.599 1.00 10.91 316 ARG A O 1
ATOM 2455 N N . TYR A 1 298 ? 30.200 35.311 28.438 1.00 10.07 317 TYR A N 1
ATOM 2456 C CA . TYR A 1 298 ? 30.711 36.666 28.767 1.00 9.68 317 TYR A CA 1
ATOM 2457 C C . TYR A 1 298 ? 29.613 37.594 29.298 1.00 10.01 317 TYR A C 1
ATOM 2458 O O . TYR A 1 298 ? 29.866 38.349 30.175 1.00 10.21 317 TYR A O 1
ATOM 2467 N N . ASN A 1 299 ? 28.413 37.513 28.737 1.00 9.31 318 ASN A N 1
ATOM 2468 C CA . ASN A 1 299 ? 27.307 38.425 29.136 1.00 9.18 318 ASN A CA 1
ATOM 2469 C C . ASN A 1 299 ? 26.019 37.606 29.138 1.00 8.91 318 ASN A C 1
ATOM 2470 O O . ASN A 1 299 ? 25.119 37.906 28.450 1.00 9.92 318 ASN A O 1
ATOM 2475 N N . GLY A 1 300 ? 26.009 36.604 29.980 1.00 8.85 319 GLY A N 1
ATOM 2476 C CA . GLY A 1 300 ? 24.911 35.644 29.991 1.00 8.98 319 GLY A CA 1
ATOM 2477 C C . GLY A 1 300 ? 23.721 36.122 30.788 1.00 7.77 319 GLY A C 1
ATOM 2478 O O . GLY A 1 300 ? 23.793 37.022 31.549 1.00 8.48 319 GLY A O 1
ATOM 2479 N N . PRO A 1 301 ? 22.586 35.444 30.610 1.00 8.00 320 PRO A N 1
ATOM 2480 C CA . PRO A 1 301 ? 21.383 35.830 31.320 1.00 8.60 320 PRO A CA 1
ATOM 2481 C C . PRO A 1 301 ? 21.348 35.438 32.799 1.00 8.00 320 PRO A C 1
ATOM 2482 O O . PRO A 1 301 ? 20.636 35.998 33.476 1.00 8.77 320 PRO A O 1
ATOM 2486 N N . VAL A 1 302 ? 22.180 34.496 33.202 1.00 7.57 321 VAL A N 1
ATOM 2487 C CA . VAL A 1 302 ? 22.118 34.036 34.606 1.00 7.61 321 VAL A CA 1
ATOM 2488 C C . VAL A 1 302 ? 23.161 34.763 35.453 1.00 8.29 321 VAL A C 1
ATOM 2489 O O . VAL A 1 302 ? 24.331 34.549 35.311 1.00 9.92 321 VAL A O 1
ATOM 2493 N N . ALA A 1 303 ? 22.672 35.592 36.350 1.00 8.03 322 ALA A N 1
ATOM 2494 C CA . ALA A 1 303 ? 23.549 36.231 37.349 1.00 8.58 322 ALA A CA 1
ATOM 2495 C C . ALA A 1 303 ? 23.812 35.204 38.451 1.00 9.17 322 ALA A C 1
ATOM 2496 O O . ALA A 1 303 ? 24.905 34.936 38.738 1.00 9.71 322 ALA A O 1
ATOM 2498 N N . GLY A 1 304 ? 22.746 34.649 38.986 1.00 9.70 323 GLY A N 1
ATOM 2499 C CA . GLY A 1 304 ? 22.834 33.739 40.131 1.00 9.23 323 GLY A CA 1
ATOM 2500 C C . GLY A 1 304 ? 21.832 32.639 40.072 1.00 8.49 323 GLY A C 1
ATOM 2501 O O . GLY A 1 304 ? 20.784 32.797 39.432 1.00 9.61 323 GLY A O 1
ATOM 2502 N N . TRP A 1 305 ? 22.121 31.519 40.736 1.00 7.88 324 TRP A N 1
ATOM 2503 C CA . TRP A 1 305 ? 21.197 30.378 40.843 1.00 7.62 324 TRP A CA 1
ATOM 2504 C C . TRP A 1 305 ? 21.276 29.846 42.266 1.00 7.64 324 TRP A C 1
ATOM 2505 O O . TRP A 1 305 ? 22.196 30.226 42.978 1.00 10.15 324 TRP A O 1
ATOM 2516 N N . ARG A 1 306 ? 20.322 29.061 42.679 1.00 7.41 325 ARG A N 1
ATOM 2517 C CA . ARG A 1 306 ? 20.160 28.769 44.118 1.00 7.43 325 ARG A CA 1
ATOM 2518 C C . ARG A 1 306 ? 20.102 27.283 44.401 1.00 7.62 325 ARG A C 1
ATOM 2519 O O . ARG A 1 306 ? 19.655 26.501 43.566 1.00 7.84 325 ARG A O 1
ATOM 2527 N N . ARG A 1 307 ? 20.499 26.950 45.624 1.00 7.57 326 ARG A N 1
ATOM 2528 C CA . ARG A 1 307 ? 20.357 25.619 46.238 1.00 8.15 326 ARG A CA 1
ATOM 2529 C C . ARG A 1 307 ? 20.106 25.826 47.738 1.00 8.12 326 ARG A C 1
ATOM 2530 O O . ARG A 1 307 ? 20.418 26.873 48.256 1.00 8.51 326 ARG A O 1
ATOM 2538 N N . ARG A 1 308 ? 19.597 24.787 48.368 1.00 8.31 327 ARG A N 1
ATOM 2539 C CA . ARG A 1 308 ? 19.410 24.780 49.834 1.00 8.54 327 ARG A CA 1
ATOM 2540 C C . ARG A 1 308 ? 19.983 23.493 50.365 1.00 8.70 327 ARG A C 1
ATOM 2541 O O . ARG A 1 308 ? 19.659 22.405 49.816 1.00 9.90 327 ARG A O 1
ATOM 2549 N N . THR A 1 309 ? 20.805 23.557 51.414 1.00 9.42 328 THR A N 1
ATOM 2550 C CA . THR A 1 309 ? 21.400 22.305 51.923 1.00 9.64 328 THR A CA 1
ATOM 2551 C C . THR A 1 309 ? 20.348 21.429 52.615 1.00 9.09 328 THR A C 1
ATOM 2552 O O . THR A 1 309 ? 19.392 21.963 53.234 1.00 9.79 328 THR A O 1
ATOM 2556 N N . THR A 1 310 ? 20.504 20.108 52.589 1.00 9.45 329 THR A N 1
ATOM 2557 C CA . THR A 1 310 ? 19.575 19.160 53.270 1.00 10.61 329 THR A CA 1
ATOM 2558 C C . THR A 1 310 ? 20.270 18.470 54.431 1.00 12.76 329 THR A C 1
ATOM 2559 O O . THR A 1 310 ? 19.612 17.614 55.075 1.00 12.73 329 THR A O 1
ATOM 2563 N N . ARG A 1 311 ? 21.552 18.728 54.609 1.00 12.57 330 ARG A N 1
ATOM 2564 C CA . ARG A 1 311 ? 22.381 18.104 55.676 1.00 14.01 330 ARG A CA 1
ATOM 2565 C C . ARG A 1 311 ? 23.526 19.072 55.909 1.00 15.23 330 ARG A C 1
ATOM 2566 O O . ARG A 1 311 ? 23.791 19.953 55.071 1.00 13.70 330 ARG A O 1
ATOM 2574 N N A GLU A 1 312 ? 24.219 18.955 57.026 0.50 14.12 331 GLU A N 1
ATOM 2575 N N B GLU A 1 312 ? 24.218 18.964 57.035 0.50 14.73 331 GLU A N 1
ATOM 2576 C CA A GLU A 1 312 ? 25.442 19.750 57.260 0.50 14.05 331 GLU A CA 1
ATOM 2577 C CA B GLU A 1 312 ? 25.443 19.762 57.279 0.50 15.03 331 GLU A CA 1
ATOM 2578 C C A GLU A 1 312 ? 26.483 19.301 56.248 0.50 13.68 331 GLU A C 1
ATOM 2579 C C B GLU A 1 312 ? 26.483 19.306 56.260 0.50 14.23 331 GLU A C 1
ATOM 2580 O O A GLU A 1 312 ? 26.591 18.098 55.990 0.50 15.27 331 GLU A O 1
ATOM 2581 O O B GLU A 1 312 ? 26.581 18.101 55.998 0.50 15.80 331 GLU A O 1
ATOM 2592 N N . VAL A 1 313 ? 27.174 20.262 55.656 1.00 13.74 332 VAL A N 1
ATOM 2593 C CA . VAL A 1 313 ? 28.134 19.974 54.589 1.00 14.02 332 VAL A CA 1
ATOM 2594 C C . VAL A 1 313 ? 29.182 21.089 54.578 1.00 13.09 332 VAL A C 1
ATOM 2595 O O . VAL A 1 313 ? 28.860 22.285 54.684 1.00 13.72 332 VAL A O 1
ATOM 2599 N N . GLU A 1 314 ? 30.406 20.690 54.301 1.00 14.21 333 GLU A N 1
ATOM 2600 C CA . GLU A 1 314 ? 31.565 21.572 54.118 1.00 16.32 333 GLU A CA 1
ATOM 2601 C C . GLU A 1 314 ? 31.598 22.130 52.696 1.00 14.59 333 GLU A C 1
ATOM 2602 O O . GLU A 1 314 ? 31.617 21.350 51.740 1.00 16.30 333 GLU A O 1
ATOM 2608 N N . VAL A 1 315 ? 31.604 23.442 52.605 1.00 13.97 334 VAL A N 1
ATOM 2609 C CA . VAL A 1 315 ? 31.775 24.199 51.343 1.00 12.83 334 VAL A CA 1
ATOM 2610 C C . VAL A 1 315 ? 32.895 25.216 51.605 1.00 13.09 334 VAL A C 1
ATOM 2611 O O . VAL A 1 315 ? 32.728 26.112 52.484 1.00 12.76 334 VAL A O 1
ATOM 2615 N N . GLU A 1 316 ? 34.001 25.091 50.870 1.00 13.93 335 GLU A N 1
ATOM 2616 C CA . GLU A 1 316 ? 35.126 26.078 50.990 1.00 15.12 335 GLU A CA 1
ATOM 2617 C C . GLU A 1 316 ? 35.541 26.211 52.460 1.00 16.94 335 GLU A C 1
ATOM 2618 O O . GLU A 1 316 ? 35.764 27.329 52.925 1.00 17.53 335 GLU A O 1
ATOM 2624 N N . GLY A 1 317 ? 35.559 25.081 53.169 1.00 16.65 336 GLY A N 1
ATOM 2625 C CA . GLY A 1 317 ? 36.124 25.025 54.534 1.00 18.96 336 GLY A CA 1
ATOM 2626 C C . GLY A 1 317 ? 35.121 25.448 55.581 1.00 20.39 336 GLY A C 1
ATOM 2627 O O . GLY A 1 317 ? 35.490 25.486 56.777 1.00 24.25 336 GLY A O 1
ATOM 2628 N N . VAL A 1 318 ? 33.880 25.784 55.215 1.00 17.37 337 VAL A N 1
ATOM 2629 C CA . VAL A 1 318 ? 32.838 26.293 56.140 1.00 17.63 337 VAL A CA 1
ATOM 2630 C C . VAL A 1 318 ? 31.748 25.234 56.237 1.00 17.76 337 VAL A C 1
ATOM 2631 O O . VAL A 1 318 ? 31.265 24.756 55.211 1.00 16.78 337 VAL A O 1
ATOM 2635 N N . ARG A 1 319 ? 31.404 24.793 57.435 1.00 15.75 338 ARG A N 1
ATOM 2636 C CA . ARG A 1 319 ? 30.365 23.760 57.592 1.00 15.95 338 ARG A CA 1
ATOM 2637 C C . ARG A 1 319 ? 29.015 24.441 57.639 1.00 17.19 338 ARG A C 1
ATOM 2638 O O . ARG A 1 319 ? 28.712 25.181 58.586 1.00 19.57 338 ARG A O 1
ATOM 2646 N N . LEU A 1 320 ? 28.237 24.286 56.593 1.00 13.78 339 LEU A N 1
ATOM 2647 C CA . LEU A 1 320 ? 26.902 24.918 56.532 1.00 12.65 339 LEU A CA 1
ATOM 2648 C C . LEU A 1 320 ? 25.915 24.101 57.350 1.00 11.58 339 LEU A C 1
ATOM 2649 O O . LEU A 1 320 ? 25.951 22.876 57.317 1.00 12.80 339 LEU A O 1
ATOM 2654 N N . PRO A 1 321 ? 24.950 24.769 58.007 1.00 12.78 340 PRO A N 1
ATOM 2655 C CA . PRO A 1 321 ? 23.900 24.051 58.713 1.00 13.55 340 PRO A CA 1
ATOM 2656 C C . PRO A 1 321 ? 22.907 23.427 57.731 1.00 12.22 340 PRO A C 1
ATOM 2657 O O . PRO A 1 321 ? 22.875 23.805 56.508 1.00 12.42 340 PRO A O 1
ATOM 2661 N N . VAL A 1 322 ? 22.096 22.533 58.224 1.00 12.64 341 VAL A N 1
ATOM 2662 C CA . VAL A 1 322 ? 20.907 22.020 57.501 1.00 12.06 341 VAL A CA 1
ATOM 2663 C C . VAL A 1 322 ? 20.023 23.204 57.128 1.00 12.93 341 VAL A C 1
ATOM 2664 O O . VAL A 1 322 ? 19.721 24.084 57.940 1.00 13.14 341 VAL A O 1
ATOM 2668 N N . GLY A 1 323 ? 19.560 23.218 55.874 1.00 11.43 342 GLY A N 1
ATOM 2669 C CA . GLY A 1 323 ? 18.554 24.179 55.412 1.00 11.97 342 GLY A CA 1
ATOM 2670 C C . GLY A 1 323 ? 19.198 25.482 54.986 1.00 10.98 342 GLY A C 1
ATOM 2671 O O . GLY A 1 323 ? 18.450 26.473 54.742 1.00 12.64 342 GLY A O 1
ATOM 2672 N N . ALA A 1 324 ? 20.506 25.493 54.820 1.00 10.31 343 ALA A N 1
ATOM 2673 C CA . ALA A 1 324 ? 21.201 26.746 54.466 1.00 10.35 343 ALA A CA 1
ATOM 2674 C C . ALA A 1 324 ? 20.904 27.133 53.013 1.00 10.36 343 ALA A C 1
ATOM 2675 O O . ALA A 1 324 ? 21.095 26.289 52.100 1.00 10.10 343 ALA A O 1
ATOM 2677 N N . ASN A 1 325 ? 20.545 28.387 52.801 1.00 10.25 344 ASN A N 1
ATOM 2678 C CA . ASN A 1 325 ? 20.341 28.944 51.451 1.00 9.30 344 ASN A CA 1
ATOM 2679 C C . ASN A 1 325 ? 21.678 29.320 50.853 1.00 9.66 344 ASN A C 1
ATOM 2680 O O . ASN A 1 325 ? 22.502 29.922 51.499 1.00 9.84 344 ASN A O 1
ATOM 2685 N N . ILE A 1 326 ? 21.895 28.927 49.602 1.00 9.10 345 ILE A N 1
ATOM 2686 C CA . ILE A 1 326 ? 23.123 29.250 48.837 1.00 9.35 345 ILE A CA 1
ATOM 2687 C C . ILE A 1 326 ? 22.774 30.007 47.569 1.00 8.98 345 ILE A C 1
ATOM 2688 O O . ILE A 1 326 ? 21.921 29.515 46.798 1.00 9.04 345 ILE A O 1
ATOM 2693 N N . LEU A 1 327 ? 23.424 31.137 47.347 1.00 7.83 346 LEU A N 1
ATOM 2694 C CA . LEU A 1 327 ? 23.399 31.875 46.074 1.00 8.46 346 LEU A CA 1
ATOM 2695 C C . LEU A 1 327 ? 24.700 31.585 45.372 1.00 8.54 346 LEU A C 1
ATOM 2696 O O . LEU A 1 327 ? 25.780 31.941 45.848 1.00 8.99 346 LEU A O 1
ATOM 2701 N N A MET A 1 328 ? 24.587 30.910 44.232 0.74 8.30 347 MET A N 1
ATOM 2702 N N B MET A 1 328 ? 24.598 30.884 44.242 0.26 8.49 347 MET A N 1
ATOM 2703 C CA A MET A 1 328 ? 25.742 30.620 43.336 0.74 8.25 347 MET A CA 1
ATOM 2704 C CA B MET A 1 328 ? 25.738 30.584 43.333 0.26 8.44 347 MET A CA 1
ATOM 2705 C C A MET A 1 328 ? 25.777 31.725 42.287 0.74 7.73 347 MET A C 1
ATOM 2706 C C B MET A 1 328 ? 25.790 31.687 42.271 0.26 8.07 347 MET A C 1
ATOM 2707 O O A MET A 1 328 ? 24.851 31.787 41.433 0.74 7.90 347 MET A O 1
ATOM 2708 O O B MET A 1 328 ? 24.876 31.709 41.415 0.26 8.21 347 MET A O 1
ATOM 2717 N N . VAL A 1 329 ? 26.791 32.577 42.312 1.00 7.78 348 VAL A N 1
ATOM 2718 C CA . VAL A 1 329 ? 26.892 33.688 41.326 1.00 7.56 348 VAL A CA 1
ATOM 2719 C C . VAL A 1 329 ? 27.522 33.080 40.058 1.00 7.63 348 VAL A C 1
ATOM 2720 O O . VAL A 1 329 ? 28.740 33.173 39.815 1.00 8.33 348 VAL A O 1
ATOM 2724 N N . VAL A 1 330 ? 26.633 32.516 39.235 1.00 7.62 349 VAL A N 1
ATOM 2725 C CA . VAL A 1 330 ? 27.016 31.883 37.957 1.00 7.75 349 VAL A CA 1
ATOM 2726 C C . VAL A 1 330 ? 27.740 32.908 37.071 1.00 7.65 349 VAL A C 1
ATOM 2727 O O . VAL A 1 330 ? 28.687 32.495 36.385 1.00 7.98 349 VAL A O 1
ATOM 2731 N N . ALA A 1 331 ? 27.357 34.178 37.047 1.00 7.83 350 ALA A N 1
ATOM 2732 C CA . ALA A 1 331 ? 28.069 35.132 36.158 1.00 8.11 350 ALA A CA 1
ATOM 2733 C C . ALA A 1 331 ? 29.530 35.272 36.585 1.00 8.36 350 ALA A C 1
ATOM 2734 O O . ALA A 1 331 ? 30.423 35.421 35.763 1.00 8.72 350 ALA A O 1
ATOM 2736 N N . SER A 1 332 ? 29.788 35.184 37.898 1.00 8.19 351 SER A N 1
ATOM 2737 C CA . SER A 1 332 ? 31.147 35.233 38.465 1.00 8.33 351 SER A CA 1
ATOM 2738 C C . SER A 1 332 ? 31.925 33.986 38.049 1.00 8.08 351 SER A C 1
ATOM 2739 O O . SER A 1 332 ? 33.045 34.059 37.589 1.00 8.90 351 SER A O 1
ATOM 2742 N N . ALA A 1 333 ? 31.303 32.818 38.145 1.00 7.77 352 ALA A N 1
ATOM 2743 C CA . ALA A 1 333 ? 31.933 31.567 37.677 1.00 7.89 352 ALA A CA 1
ATOM 2744 C C . ALA A 1 333 ? 32.338 31.697 36.205 1.00 8.19 352 ALA A C 1
ATOM 2745 O O . ALA A 1 333 ? 33.416 31.239 35.788 1.00 8.07 352 ALA A O 1
ATOM 2747 N N . ASN A 1 334 ? 31.474 32.321 35.394 1.00 7.85 353 ASN A N 1
ATOM 2748 C CA . ASN A 1 334 ? 31.671 32.433 33.937 1.00 7.88 353 ASN A CA 1
ATOM 2749 C C . ASN A 1 334 ? 32.798 33.424 33.629 1.00 8.75 353 ASN A C 1
ATOM 2750 O O . ASN A 1 334 ? 33.303 33.387 32.503 1.00 10.05 353 ASN A O 1
ATOM 2755 N N . HIS A 1 335 ? 33.192 34.226 34.608 1.00 8.61 354 HIS A N 1
ATOM 2756 C CA . HIS A 1 335 ? 34.300 35.212 34.501 1.00 9.10 354 HIS A CA 1
ATOM 2757 C C . HIS A 1 335 ? 35.480 34.733 35.323 1.00 9.28 354 HIS A C 1
ATOM 2758 O O . HIS A 1 335 ? 36.307 35.591 35.647 1.00 10.74 354 HIS A O 1
ATOM 2765 N N . ASP A 1 336 ? 35.526 33.487 35.775 1.00 8.70 355 ASP A N 1
ATOM 2766 C CA . ASP A 1 336 ? 36.542 33.060 36.760 1.00 8.82 355 ASP A CA 1
ATOM 2767 C C . ASP A 1 336 ? 37.812 32.659 36.003 1.00 8.86 355 ASP A C 1
ATOM 2768 O O . ASP A 1 336 ? 37.843 31.647 35.275 1.00 9.37 355 ASP A O 1
ATOM 2773 N N . SER A 1 337 ? 38.868 33.449 36.196 1.00 9.54 356 SER A N 1
ATOM 2774 C CA . SER A 1 337 ? 40.191 33.204 35.586 1.00 10.37 356 SER A CA 1
ATOM 2775 C C . SER A 1 337 ? 40.752 31.869 36.023 1.00 10.23 356 SER A C 1
ATOM 2776 O O . SER A 1 337 ? 41.660 31.374 35.364 1.00 12.03 356 SER A O 1
ATOM 2779 N N . ALA A 1 338 ? 40.285 31.267 37.105 1.00 10.65 357 ALA A N 1
ATOM 2780 C CA . ALA A 1 338 ? 40.753 29.920 37.488 1.00 12.34 357 ALA A CA 1
ATOM 2781 C C . ALA A 1 338 ? 40.153 28.833 36.584 1.00 12.22 357 ALA A C 1
ATOM 2782 O O . ALA A 1 338 ? 40.588 27.701 36.719 1.00 15.39 357 ALA A O 1
ATOM 2784 N N . HIS A 1 339 ? 39.206 29.142 35.718 1.00 11.40 358 HIS A N 1
ATOM 2785 C CA . HIS A 1 339 ? 38.689 28.203 34.703 1.00 11.69 358 HIS A CA 1
ATOM 2786 C C . HIS A 1 339 ? 38.777 28.760 33.294 1.00 11.81 358 HIS A C 1
ATOM 2787 O O . HIS A 1 339 ? 39.028 27.948 32.374 1.00 16.00 358 HIS A O 1
ATOM 2794 N N . PHE A 1 340 ? 38.566 30.032 33.082 1.00 12.14 359 PHE A N 1
ATOM 2795 C CA . PHE A 1 340 ? 38.526 30.660 31.743 1.00 12.83 359 PHE A CA 1
ATOM 2796 C C . PHE A 1 340 ? 39.752 31.536 31.590 1.00 13.80 359 PHE A C 1
ATOM 2797 O O . PHE A 1 340 ? 39.854 32.550 32.266 1.00 15.32 359 PHE A O 1
ATOM 2805 N N . ASP A 1 341 ? 40.615 31.141 30.681 1.00 15.58 360 ASP A N 1
ATOM 2806 C CA . ASP A 1 341 ? 41.821 31.938 30.380 1.00 16.05 360 ASP A CA 1
ATOM 2807 C C . ASP A 1 341 ? 41.402 33.323 29.885 1.00 15.26 360 ASP A C 1
ATOM 2808 O O . ASP A 1 341 ? 40.582 33.349 28.979 1.00 15.18 360 ASP A O 1
ATOM 2813 N N . ASP A 1 342 ? 41.935 34.386 30.477 1.00 15.18 361 ASP A N 1
ATOM 2814 C CA . ASP A 1 342 ? 41.656 35.770 30.021 1.00 15.89 361 ASP A CA 1
ATOM 2815 C C . ASP A 1 342 ? 40.129 35.954 29.970 1.00 16.07 361 ASP A C 1
ATOM 2816 O O . ASP A 1 342 ? 39.597 36.245 28.925 1.00 16.49 361 ASP A O 1
ATOM 2821 N N . PRO A 1 343 ? 39.423 35.853 31.104 1.00 13.84 362 PRO A N 1
ATOM 2822 C CA . PRO A 1 343 ? 37.956 35.873 31.090 1.00 13.65 362 PRO A CA 1
ATOM 2823 C C . PRO A 1 343 ? 37.282 37.169 30.622 1.00 14.18 362 PRO A C 1
ATOM 2824 O O . PRO A 1 343 ? 36.168 37.131 30.249 1.00 13.66 362 PRO A O 1
ATOM 2828 N N . GLU A 1 344 ? 38.003 38.273 30.668 1.00 14.87 363 GLU A N 1
ATOM 2829 C CA . GLU A 1 344 ? 37.487 39.571 30.200 1.00 16.33 363 GLU A CA 1
ATOM 2830 C C . GLU A 1 344 ? 37.661 39.683 28.667 1.00 15.23 363 GLU A C 1
ATOM 2831 O O . GLU A 1 344 ? 37.164 40.635 28.167 1.00 20.59 363 GLU A O 1
ATOM 2837 N N . PHE A 1 345 ? 38.324 38.732 28.014 1.00 16.45 364 PHE A N 1
ATOM 2838 C CA . PHE A 1 345 ? 38.430 38.667 26.511 1.00 17.71 364 PHE A CA 1
ATOM 2839 C C . PHE A 1 345 ? 37.078 38.125 26.006 1.00 16.37 364 PHE A C 1
ATOM 2840 O O . PHE A 1 345 ? 36.815 36.944 26.224 1.00 14.75 364 PHE A O 1
ATOM 2848 N N . PHE A 1 346 ? 36.307 38.933 25.272 1.00 16.10 365 PHE A N 1
ATOM 2849 C CA . PHE A 1 346 ? 35.114 38.465 24.535 1.00 14.01 365 PHE A CA 1
ATOM 2850 C C . PHE A 1 346 ? 35.642 37.796 23.275 1.00 12.61 365 PHE A C 1
ATOM 2851 O O . PHE A 1 346 ? 36.039 38.513 22.310 1.00 15.89 365 PHE A O 1
ATOM 2859 N N . ASP A 1 347 ? 35.786 36.493 23.274 1.00 12.60 366 ASP A N 1
ATOM 2860 C CA . ASP A 1 347 ? 36.456 35.722 22.206 1.00 14.12 366 ASP A CA 1
ATOM 2861 C C . ASP A 1 347 ? 35.491 34.731 21.592 1.00 13.78 366 ASP A C 1
ATOM 2862 O O . ASP A 1 347 ? 35.272 33.646 22.134 1.00 13.18 366 ASP A O 1
ATOM 2867 N N . ILE A 1 348 ? 34.884 35.040 20.451 1.00 12.84 367 ILE A N 1
ATOM 2868 C CA . ILE A 1 348 ? 33.884 34.144 19.822 1.00 13.11 367 ILE A CA 1
ATOM 2869 C C . ILE A 1 348 ? 34.527 32.824 19.370 1.00 13.45 367 ILE A C 1
ATOM 2870 O O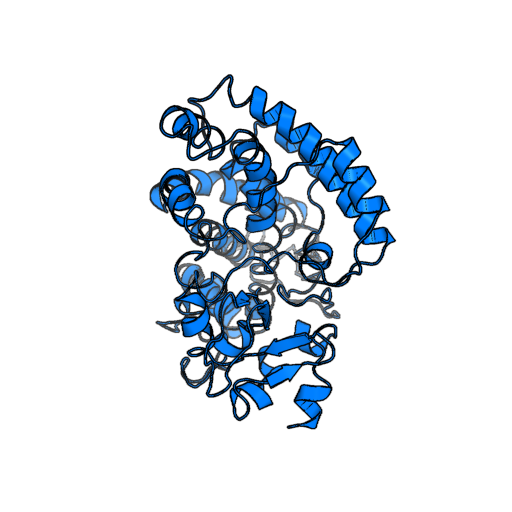 . ILE A 1 348 ? 33.794 31.916 19.054 1.00 16.27 367 ILE A O 1
ATOM 2875 N N . GLY A 1 349 ? 35.867 32.786 19.312 1.00 14.80 368 GLY A N 1
ATOM 2876 C CA . GLY A 1 349 ? 36.586 31.540 18.978 1.00 16.76 368 GLY A CA 1
ATOM 2877 C C . GLY A 1 349 ? 36.875 30.670 20.199 1.00 18.49 368 GLY A C 1
ATOM 2878 O O . GLY A 1 349 ? 37.510 29.616 20.039 1.00 21.37 368 GLY A O 1
ATOM 2879 N N . ARG A 1 350 ? 36.490 31.086 21.401 1.00 17.85 369 ARG A N 1
ATOM 2880 C CA . ARG A 1 350 ? 36.894 30.402 22.664 1.00 15.67 369 ARG A CA 1
ATOM 2881 C C . ARG A 1 350 ? 36.421 28.946 22.626 1.00 16.77 369 ARG A C 1
ATOM 2882 O O . ARG A 1 350 ? 35.207 28.680 22.529 1.00 16.95 369 ARG A O 1
ATOM 2890 N N . SER A 1 351 ? 37.355 27.954 22.659 1.00 17.86 370 SER A N 1
ATOM 2891 C CA . SER A 1 351 ? 36.996 26.533 22.395 1.00 21.03 370 SER A CA 1
ATOM 2892 C C . SER A 1 351 ? 36.071 25.973 23.489 1.00 16.22 370 SER A C 1
ATOM 2893 O O . SER A 1 351 ? 35.221 25.165 23.123 1.00 19.20 370 SER A O 1
ATOM 2896 N N . ASN A 1 352 ? 36.253 26.471 24.717 1.00 17.24 371 ASN A N 1
ATOM 2897 C CA . ASN A 1 352 ? 35.551 25.979 25.939 1.00 16.61 371 ASN A CA 1
ATOM 2898 C C . ASN A 1 352 ? 34.426 26.946 26.345 1.00 15.17 371 ASN A C 1
ATOM 2899 O O . ASN A 1 352 ? 33.962 26.831 27.485 1.00 13.77 371 ASN A O 1
ATOM 2904 N N . ALA A 1 353 ? 33.944 27.813 25.464 1.00 14.07 372 ALA A N 1
ATOM 2905 C CA . ALA A 1 353 ? 32.893 28.793 25.840 1.00 12.14 372 ALA A CA 1
ATOM 2906 C C . ALA A 1 353 ? 31.693 28.003 26.338 1.00 11.89 372 ALA A C 1
ATOM 2907 O O . ALA A 1 353 ? 31.005 28.506 27.261 1.00 11.37 372 ALA A O 1
ATOM 2909 N N . SER A 1 354 ? 31.366 26.844 25.808 1.00 11.60 373 SER A N 1
ATOM 2910 C CA . SER A 1 354 ? 30.177 26.053 26.217 1.00 12.41 373 SER A CA 1
ATOM 2911 C C . SER A 1 354 ? 30.264 25.497 27.632 1.00 12.32 373 SER A C 1
ATOM 2912 O O . SER A 1 354 ? 29.281 24.946 28.142 1.00 14.31 373 SER A O 1
ATOM 2915 N N . GLU A 1 355 ? 31.424 25.654 28.292 1.00 10.26 374 GLU A N 1
ATOM 2916 C CA . GLU A 1 355 ? 31.561 25.287 29.722 1.00 10.12 374 GLU A CA 1
ATOM 2917 C C . GLU A 1 355 ? 31.002 26.361 30.672 1.00 8.49 374 GLU A C 1
ATOM 2918 O O . GLU A 1 355 ? 31.085 26.201 31.884 1.00 9.50 374 GLU A O 1
ATOM 2924 N N . HIS A 1 356 ? 30.423 27.424 30.144 1.00 7.88 375 HIS A N 1
ATOM 2925 C CA . HIS A 1 356 ? 29.669 28.377 30.986 1.00 8.11 375 HIS A CA 1
ATOM 2926 C C . HIS A 1 356 ? 28.561 27.617 31.720 1.00 7.83 375 HIS A C 1
ATOM 2927 O O . HIS A 1 356 ? 28.168 26.521 31.331 1.00 8.21 375 HIS A O 1
ATOM 2934 N N . LEU A 1 357 ? 28.052 28.245 32.752 1.00 7.73 376 LEU A N 1
ATOM 2935 C CA . LEU A 1 357 ? 27.089 27.656 33.689 1.00 7.98 376 LEU A CA 1
ATOM 2936 C C . LEU A 1 357 ? 25.688 28.243 33.574 1.00 7.76 376 LEU A C 1
ATOM 2937 O O . LEU A 1 357 ? 24.887 27.996 34.472 1.00 7.97 376 LEU A O 1
ATOM 2942 N N . ASN A 1 358 ? 25.368 28.935 32.503 1.00 7.15 377 ASN A N 1
ATOM 2943 C CA . ASN A 1 358 ? 24.013 29.504 32.386 1.00 7.51 377 ASN A CA 1
ATOM 2944 C C . ASN A 1 358 ? 22.943 28.413 32.259 1.00 7.77 377 ASN A C 1
ATOM 2945 O O . ASN A 1 358 ? 21.786 28.729 32.498 1.00 8.12 377 ASN A O 1
ATOM 2950 N N . PHE A 1 359 ? 23.284 27.220 31.786 1.00 7.73 378 PHE A N 1
ATOM 2951 C CA . PHE A 1 359 ? 22.337 26.077 31.681 1.00 8.10 378 PHE A CA 1
ATOM 2952 C C . PHE A 1 359 ? 22.512 25.132 32.871 1.00 8.28 378 PHE A C 1
ATOM 2953 O O . PHE A 1 359 ? 21.968 24.046 32.857 1.00 8.91 378 PHE A O 1
ATOM 2961 N N . GLY A 1 360 ? 23.228 25.552 33.923 1.00 7.69 379 GLY A N 1
ATOM 2962 C CA . GLY A 1 360 ? 23.563 24.647 35.023 1.00 8.43 379 GLY A CA 1
ATOM 2963 C C . GLY A 1 360 ? 24.539 23.585 34.607 1.00 8.79 379 GLY A C 1
ATOM 2964 O O . GLY A 1 360 ? 25.235 23.685 33.612 1.00 9.38 379 GLY A O 1
ATOM 2965 N N . TYR A 1 361 ? 24.544 22.504 35.359 1.00 8.91 380 TYR A N 1
ATOM 2966 C CA . TYR A 1 361 ? 25.518 21.412 35.243 1.00 10.04 380 TYR A CA 1
ATOM 2967 C C . TYR A 1 361 ? 24.946 20.282 36.080 1.00 9.41 380 TYR A C 1
ATOM 2968 O O . TYR A 1 361 ? 24.516 20.505 37.229 1.00 9.84 380 TYR A O 1
ATOM 2977 N N . GLY A 1 362 ? 24.939 19.075 35.546 1.00 10.26 381 GLY A N 1
ATOM 2978 C CA . GLY A 1 362 ? 24.531 17.935 36.359 1.00 11.23 381 GLY A CA 1
ATOM 2979 C C . GLY A 1 362 ? 23.071 17.595 36.201 1.00 8.79 381 GLY A C 1
ATOM 2980 O O . GLY A 1 362 ? 22.516 17.697 35.090 1.00 10.32 381 GLY A O 1
ATOM 2981 N N . ALA A 1 363 ? 22.455 17.134 37.284 1.00 9.03 382 ALA A N 1
ATOM 2982 C CA . ALA A 1 363 ? 21.186 16.411 37.245 1.00 8.81 382 ALA A CA 1
ATOM 2983 C C . ALA A 1 363 ? 20.075 17.263 36.644 1.00 8.23 382 ALA A C 1
ATOM 2984 O O . ALA A 1 363 ? 19.137 16.705 36.089 1.00 8.57 382 ALA A O 1
ATOM 2986 N N . HIS A 1 364 ? 20.102 18.566 36.878 1.00 7.94 383 HIS A N 1
ATOM 2987 C CA . HIS A 1 364 ? 19.016 19.460 36.372 1.00 7.86 383 HIS A CA 1
ATOM 2988 C C . HIS A 1 364 ? 19.465 20.269 35.167 1.00 7.64 383 HIS A C 1
ATOM 2989 O O . HIS A 1 364 ? 18.739 21.207 34.773 1.00 8.31 383 HIS A O 1
ATOM 2996 N N . GLN A 1 365 ? 20.596 19.917 34.539 1.00 7.47 384 GLN A N 1
ATOM 2997 C CA . GLN A 1 365 ? 21.094 20.760 33.438 1.00 7.73 384 GLN A CA 1
ATOM 2998 C C . GLN A 1 365 ? 19.969 21.015 32.428 1.00 7.94 384 GLN A C 1
ATOM 2999 O O . GLN A 1 365 ? 19.275 20.076 32.039 1.00 8.24 384 GLN A O 1
ATOM 3005 N N . CYS A 1 366 ? 19.854 22.251 31.977 1.00 7.19 385 CYS A N 1
ATOM 3006 C CA . CYS A 1 366 ? 18.688 22.736 31.192 1.00 7.12 385 CYS A CA 1
ATOM 3007 C C . CYS A 1 366 ? 18.297 21.756 30.097 1.00 7.60 385 CYS A C 1
ATOM 3008 O O . CYS A 1 366 ? 19.078 21.595 29.167 1.00 8.48 385 CYS A O 1
ATOM 3011 N N . LEU A 1 367 ? 17.080 21.224 30.154 1.00 7.91 386 LEU A N 1
ATOM 3012 C CA . LEU A 1 367 ? 16.631 20.301 29.096 1.00 8.71 386 LEU A CA 1
ATOM 3013 C C . LEU A 1 367 ? 16.452 21.029 27.772 1.00 8.47 386 LEU A C 1
ATOM 3014 O O . LEU A 1 367 ? 16.646 20.391 26.738 1.00 8.86 386 LEU A O 1
ATOM 3019 N N . GLY A 1 368 ? 16.102 22.310 27.806 1.00 9.00 387 GLY A N 1
ATOM 3020 C CA . GLY A 1 368 ? 15.768 23.047 26.576 1.00 8.65 387 GLY A CA 1
ATOM 3021 C C . GLY A 1 368 ? 16.929 23.828 26.010 1.00 8.36 387 GLY A C 1
ATOM 3022 O O . GLY A 1 368 ? 16.701 24.628 25.049 1.00 8.39 387 GLY A O 1
ATOM 3023 N N . ARG A 1 369 ? 18.160 23.611 26.479 1.00 8.08 388 ARG A N 1
ATOM 3024 C CA . ARG A 1 369 ? 19.286 24.496 26.135 1.00 8.76 388 ARG A CA 1
ATOM 3025 C C . ARG A 1 369 ? 19.523 24.514 24.632 1.00 8.60 388 ARG A C 1
ATOM 3026 O O . ARG A 1 369 ? 19.902 25.610 24.130 1.00 9.00 388 ARG A O 1
ATOM 3034 N N . ASN A 1 370 ? 19.300 23.434 23.904 1.00 8.78 389 ASN A N 1
ATOM 3035 C CA . ASN A 1 370 ? 19.577 23.495 22.445 1.00 9.36 389 ASN A CA 1
ATOM 3036 C C . ASN A 1 370 ? 18.474 24.262 21.721 1.00 9.10 389 ASN A C 1
ATOM 3037 O O . ASN A 1 370 ? 18.763 24.830 20.732 1.00 10.35 389 ASN A O 1
ATOM 3042 N N . LEU A 1 371 ? 17.263 24.271 22.238 1.00 8.31 390 LEU A N 1
ATOM 3043 C CA . LEU A 1 371 ? 16.228 25.123 21.605 1.00 8.92 390 LEU A CA 1
ATOM 3044 C C . LEU A 1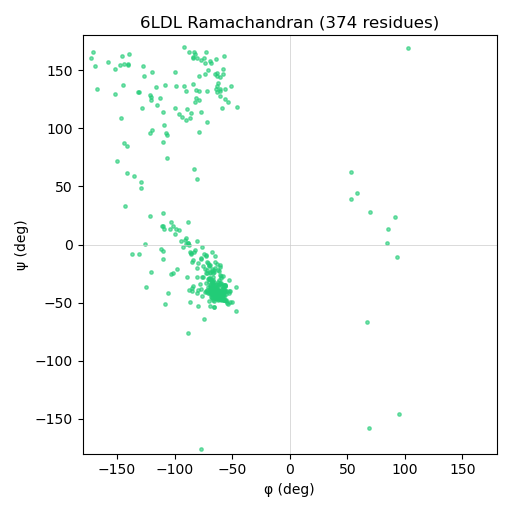 371 ? 16.528 26.590 21.933 1.00 8.66 390 LEU A C 1
ATOM 3045 O O . LEU A 1 371 ? 16.370 27.402 21.087 1.00 8.74 390 LEU A O 1
ATOM 3050 N N . GLY A 1 372 ? 16.950 26.880 23.152 1.00 8.36 391 GLY A N 1
ATOM 3051 C CA . GLY A 1 372 ? 17.342 28.269 23.482 1.00 8.20 391 GLY A CA 1
ATOM 3052 C C . GLY A 1 372 ? 18.470 28.750 22.587 1.00 8.40 391 GLY A C 1
ATOM 3053 O O . GLY A 1 372 ? 18.393 29.830 22.066 1.00 8.59 391 GLY A O 1
ATOM 3054 N N . ARG A 1 373 ? 19.465 27.897 22.396 1.00 8.40 392 ARG A N 1
ATOM 3055 C CA . ARG A 1 373 ? 20.596 28.252 21.507 1.00 8.68 392 ARG A CA 1
ATOM 3056 C C . ARG A 1 373 ? 20.077 28.453 20.073 1.00 9.04 392 ARG A C 1
ATOM 3057 O O . ARG A 1 373 ? 20.450 29.410 19.449 1.00 9.07 392 ARG A O 1
ATOM 3065 N N A MET A 1 374 ? 19.183 27.581 19.614 0.50 9.38 393 MET A N 1
ATOM 3066 N N B MET A 1 374 ? 19.191 27.580 19.610 0.50 8.32 393 MET A N 1
ATOM 3067 C CA A MET A 1 374 ? 18.692 27.755 18.231 0.50 10.51 393 MET A CA 1
ATOM 3068 C CA B MET A 1 374 ? 18.650 27.723 18.232 0.50 8.67 393 MET A CA 1
ATOM 3069 C C A MET A 1 374 ? 17.958 29.080 18.095 0.50 9.58 393 MET A C 1
ATOM 3070 C C B MET A 1 374 ? 17.921 29.062 18.073 0.50 8.50 393 MET A C 1
ATOM 3071 O O A MET A 1 374 ? 18.132 29.788 17.078 0.50 9.73 393 MET A O 1
ATOM 3072 O O B MET A 1 374 ? 18.161 29.759 17.099 0.50 8.87 393 MET A O 1
ATOM 3081 N N . GLU A 1 375 ? 17.151 29.461 19.071 1.00 8.18 394 GLU A N 1
ATOM 3082 C CA . GLU A 1 375 ? 16.418 30.718 18.974 1.00 8.37 394 GLU A CA 1
ATOM 3083 C C . GLU A 1 375 ? 17.411 31.878 18.977 1.00 8.27 394 GLU A C 1
ATOM 3084 O O . GLU A 1 375 ? 17.250 32.832 18.187 1.00 8.48 394 GLU A O 1
ATOM 3090 N N . MET A 1 376 ? 18.388 31.866 19.851 1.00 8.48 395 MET A N 1
ATOM 3091 C CA . MET A 1 376 ? 19.384 32.948 19.884 1.00 9.21 395 MET A CA 1
ATOM 3092 C C . MET A 1 376 ? 20.071 33.068 18.528 1.00 8.65 395 MET A C 1
ATOM 3093 O O . MET A 1 376 ? 20.210 34.164 17.964 1.00 8.79 395 MET A O 1
ATOM 3098 N N . GLN A 1 377 ? 20.495 31.962 17.998 1.00 9.11 396 GLN A N 1
ATOM 3099 C CA . GLN A 1 377 ? 21.289 31.914 16.758 1.00 9.65 396 GLN A CA 1
ATOM 3100 C C . GLN A 1 377 ? 20.422 32.403 15.608 1.00 9.41 396 GLN A C 1
ATOM 3101 O O . GLN A 1 377 ? 20.922 33.197 14.769 1.00 9.27 396 GLN A O 1
ATOM 3107 N N . ILE A 1 378 ? 19.162 32.006 15.526 1.00 8.67 397 ILE A N 1
ATOM 3108 C CA . ILE A 1 378 ? 18.301 32.416 14.396 1.00 9.02 397 ILE A CA 1
ATOM 3109 C C . ILE A 1 378 ? 18.029 33.900 14.520 1.00 8.93 397 ILE A C 1
ATOM 3110 O O . ILE A 1 378 ? 18.011 34.615 13.491 1.00 9.67 397 ILE A O 1
ATOM 3115 N N . MET A 1 379 ? 17.781 34.456 15.696 1.00 8.29 398 MET A N 1
ATOM 3116 C CA . MET A 1 379 ? 17.520 35.894 15.850 1.00 8.68 398 MET A CA 1
ATOM 3117 C C . MET A 1 379 ? 18.811 36.661 15.520 1.00 9.03 398 MET A C 1
ATOM 3118 O O . MET A 1 379 ? 18.708 37.703 14.802 1.00 9.38 398 MET A O 1
ATOM 3123 N N . ILE A 1 380 ? 19.977 36.231 15.949 1.00 9.10 399 ILE A N 1
ATOM 3124 C CA . ILE A 1 380 ? 21.227 36.946 15.593 1.00 9.49 399 ILE A CA 1
ATOM 3125 C C . ILE A 1 380 ? 21.448 36.879 14.084 1.00 10.41 399 ILE A C 1
ATOM 3126 O O . ILE A 1 380 ? 21.861 37.920 13.505 1.00 10.56 399 ILE A O 1
ATOM 3131 N N . GLU A 1 381 ? 21.252 35.740 13.452 1.00 9.84 400 GLU A N 1
ATOM 3132 C CA . GLU A 1 381 ? 21.532 35.625 11.998 1.00 10.48 400 GLU A CA 1
ATOM 3133 C C . GLU A 1 381 ? 20.533 36.501 11.250 1.00 10.12 400 GLU A C 1
ATOM 3134 O O . GLU A 1 381 ? 20.950 37.164 10.267 1.00 10.49 400 GLU A O 1
ATOM 3140 N N . GLU A 1 382 ? 19.258 36.533 11.595 1.00 9.50 401 GLU A N 1
ATOM 3141 C CA . GLU A 1 382 ? 18.287 37.343 10.841 1.00 9.52 401 GLU A CA 1
ATOM 3142 C C . GLU A 1 382 ? 18.732 38.790 10.927 1.00 10.55 401 GLU A C 1
ATOM 3143 O O . GLU A 1 382 ? 18.675 39.500 9.882 1.00 10.95 401 GLU A O 1
ATOM 3149 N N . LEU A 1 383 ? 19.087 39.281 12.111 1.00 9.36 402 LEU A N 1
ATOM 3150 C CA . LEU A 1 383 ? 19.416 40.701 12.278 1.00 9.55 402 LEU A CA 1
ATOM 3151 C C . LEU A 1 383 ? 20.768 40.968 11.608 1.00 9.52 402 LEU A C 1
ATOM 3152 O O . LEU A 1 383 ? 20.910 42.106 11.029 1.00 10.70 402 LEU A O 1
ATOM 3157 N N . SER A 1 384 ? 21.787 40.111 11.715 1.00 10.20 403 SER A N 1
ATOM 3158 C CA . SER A 1 384 ? 23.085 40.420 11.079 1.00 11.08 403 SER A CA 1
ATOM 3159 C C . SER A 1 384 ? 22.960 40.352 9.547 1.00 11.70 403 SER A C 1
ATOM 3160 O O . SER A 1 384 ? 23.634 41.129 8.855 1.00 11.39 403 SER A O 1
ATOM 3163 N N . ARG A 1 385 ? 22.004 39.614 9.013 1.00 10.64 404 ARG A N 1
ATOM 3164 C CA . ARG A 1 385 ? 21.855 39.537 7.536 1.00 10.75 404 ARG A CA 1
ATOM 3165 C C . ARG A 1 385 ? 21.007 40.708 7.015 1.00 11.71 404 ARG A C 1
ATOM 3166 O O . ARG A 1 385 ? 21.348 41.252 5.995 1.00 12.84 404 ARG A O 1
ATOM 3174 N N . ARG A 1 386 ? 19.984 41.102 7.749 1.00 10.57 405 ARG A N 1
ATOM 3175 C CA . ARG A 1 386 ? 19.006 42.074 7.214 1.00 10.89 405 ARG A CA 1
ATOM 3176 C C . ARG A 1 386 ? 19.282 43.470 7.767 1.00 11.57 405 ARG A C 1
ATOM 3177 O O . ARG A 1 386 ? 18.910 44.458 7.123 1.00 10.67 405 ARG A O 1
ATOM 3185 N N . LEU A 1 387 ? 19.922 43.598 8.936 1.00 10.29 406 LEU A N 1
ATOM 3186 C CA . LEU A 1 387 ? 20.271 44.893 9.596 1.00 10.19 406 LEU A CA 1
ATOM 3187 C C . LEU A 1 387 ? 21.730 44.944 9.981 1.00 9.87 406 LEU A C 1
ATOM 3188 O O . LEU A 1 387 ? 22.040 45.381 11.101 1.00 10.18 406 LEU A O 1
ATOM 3193 N N . PRO A 1 388 ? 22.656 44.595 9.066 1.00 9.98 407 PRO A N 1
ATOM 3194 C CA . PRO A 1 388 ? 24.084 44.714 9.449 1.00 9.71 407 PRO A CA 1
ATOM 3195 C C . PRO A 1 388 ? 24.504 46.145 9.799 1.00 10.69 407 PRO A C 1
ATOM 3196 O O . PRO A 1 388 ? 25.498 46.366 10.493 1.00 11.45 407 PRO A O 1
ATOM 3200 N N . HIS A 1 389 ? 23.785 47.089 9.233 1.00 10.77 408 HIS A N 1
ATOM 3201 C CA . HIS A 1 389 ? 24.076 48.540 9.328 1.00 10.22 408 HIS A CA 1
ATOM 3202 C C . HIS A 1 389 ? 23.436 49.192 10.529 1.00 10.00 408 HIS A C 1
ATOM 3203 O O . HIS A 1 389 ? 23.598 50.410 10.707 1.00 11.36 408 HIS A O 1
ATOM 3210 N N . MET A 1 390 ? 22.736 48.426 11.360 1.00 10.18 409 MET A N 1
ATOM 3211 C CA . MET A 1 390 ? 22.158 49.039 12.577 1.00 10.39 409 MET A CA 1
ATOM 3212 C C . MET A 1 390 ? 23.228 49.246 13.647 1.00 10.31 409 MET A C 1
ATOM 3213 O O . MET A 1 390 ? 24.245 48.645 13.595 1.00 11.63 409 MET A O 1
ATOM 3218 N N . ARG A 1 391 ? 22.927 50.143 14.556 1.00 9.63 410 ARG A N 1
ATOM 3219 C CA . ARG A 1 391 ? 23.827 50.406 15.682 1.00 11.11 410 ARG A CA 1
ATOM 3220 C C . ARG A 1 391 ? 22.967 50.602 16.911 1.00 11.11 410 ARG A C 1
ATOM 3221 O O . ARG A 1 391 ? 21.871 51.029 16.808 1.00 11.27 410 ARG A O 1
ATOM 3229 N N . LEU A 1 392 ? 23.556 50.333 18.059 1.00 10.30 411 LEU A N 1
ATOM 3230 C CA . LEU A 1 392 ? 22.848 50.644 19.305 1.00 10.53 411 LEU A CA 1
ATOM 3231 C C . LEU A 1 392 ? 22.612 52.157 19.361 1.00 12.50 411 LEU A C 1
ATOM 3232 O O . LEU A 1 392 ? 23.479 52.974 18.978 1.00 9.61 411 LEU A O 1
ATOM 3237 N N . ALA A 1 393 ? 21.432 52.525 19.802 1.00 15.82 412 ALA A N 1
ATOM 3238 C CA . ALA A 1 393 ? 21.113 53.950 19.964 1.00 15.64 412 ALA A CA 1
ATOM 3239 C C . ALA A 1 393 ? 21.642 54.405 21.312 1.00 15.59 412 ALA A C 1
ATOM 3240 O O . ALA A 1 393 ? 21.943 53.597 22.155 1.00 15.52 412 ALA A O 1
ATOM 3242 N N . GLU A 1 394 ? 21.802 55.705 21.468 1.00 17.29 413 GLU A N 1
ATOM 3243 C CA . GLU A 1 394 ? 22.129 56.234 22.811 1.00 18.50 413 GLU A CA 1
ATOM 3244 C C . GLU A 1 394 ? 20.953 55.927 23.743 1.00 15.58 413 GLU A C 1
ATOM 3245 O O . GLU A 1 394 ? 19.832 56.178 23.336 1.00 16.61 413 GLU A O 1
ATOM 3251 N N . GLN A 1 395 ? 21.233 55.375 24.907 1.00 15.05 414 GLN A N 1
ATOM 3252 C CA . GLN A 1 395 ? 20.148 54.972 25.847 1.00 15.31 414 GLN A CA 1
ATOM 3253 C C . GLN A 1 395 ? 20.730 54.530 27.182 1.00 17.52 414 GLN A C 1
ATOM 3254 O O . GLN A 1 395 ? 21.872 54.184 27.240 1.00 20.13 414 GLN A O 1
ATOM 3260 N N . ARG A 1 396 ? 19.859 54.542 28.172 1.00 19.91 415 ARG A N 1
ATOM 3261 C CA . ARG A 1 396 ? 20.117 53.995 29.518 1.00 21.49 415 ARG A CA 1
ATOM 3262 C C . ARG A 1 396 ? 19.639 52.532 29.541 1.00 18.68 415 ARG A C 1
ATOM 3263 O O . ARG A 1 396 ? 18.635 52.239 28.989 1.00 21.06 415 ARG A O 1
ATOM 3271 N N . PHE A 1 397 ? 20.435 51.659 30.119 1.00 17.89 416 PHE A N 1
ATOM 3272 C CA . PHE A 1 397 ? 20.067 50.231 30.252 1.00 16.69 416 PHE A CA 1
ATOM 3273 C C . PHE A 1 397 ? 19.545 49.970 31.662 1.00 16.40 416 PHE A C 1
ATOM 3274 O O . PHE A 1 397 ? 20.258 50.198 32.608 1.00 22.10 416 PHE A O 1
ATOM 3282 N N . ASP A 1 398 ? 18.297 49.560 31.752 1.00 14.14 417 ASP A N 1
ATOM 3283 C CA . ASP A 1 398 ? 17.630 49.302 33.053 1.00 14.50 417 ASP A CA 1
ATOM 3284 C C . ASP A 1 398 ? 17.455 47.802 33.217 1.00 12.03 417 ASP A C 1
ATOM 3285 O O . ASP A 1 398 ? 17.025 47.162 32.249 1.00 11.97 417 ASP A O 1
ATOM 3290 N N . TYR A 1 399 ? 17.721 47.274 34.402 1.00 11.20 418 TYR A N 1
ATOM 3291 C CA . TYR A 1 399 ? 17.642 45.830 34.707 1.00 11.09 418 TYR A CA 1
ATOM 3292 C C . TYR A 1 399 ? 16.630 45.639 35.820 1.00 10.86 418 TYR A C 1
ATOM 3293 O O . TYR A 1 399 ? 16.805 46.307 36.885 1.00 13.09 418 TYR A O 1
ATOM 3302 N N . LEU A 1 400 ? 15.630 44.787 35.686 1.00 10.57 419 LEU A N 1
ATOM 3303 C CA . LEU A 1 400 ? 14.798 44.454 36.851 1.00 10.34 419 LEU A CA 1
ATOM 3304 C C . LEU A 1 400 ? 15.603 43.755 37.936 1.00 11.50 419 LEU A C 1
ATOM 3305 O O . LEU A 1 400 ? 16.384 42.854 37.657 1.00 11.15 419 LEU A O 1
ATOM 3310 N N . HIS A 1 401 ? 15.411 44.136 39.179 1.00 10.08 420 HIS A N 1
ATOM 3311 C CA . HIS A 1 401 ? 16.209 43.625 40.312 1.00 9.81 420 HIS A CA 1
ATOM 3312 C C . HIS A 1 401 ? 15.706 42.246 40.716 1.00 9.96 420 HIS A C 1
ATOM 3313 O O . HIS A 1 401 ? 14.540 42.078 41.060 1.00 10.56 420 HIS A O 1
ATOM 3320 N N . ASN A 1 402 ? 16.616 41.274 40.725 1.00 9.19 421 ASN A N 1
ATOM 3321 C CA . ASN A 1 402 ? 16.294 39.922 41.196 1.00 9.29 421 ASN A CA 1
ATOM 3322 C C . ASN A 1 402 ? 17.616 39.156 41.283 1.00 8.96 421 ASN A C 1
ATOM 3323 O O . ASN A 1 402 ? 18.621 39.602 40.711 1.00 10.17 421 ASN A O 1
ATOM 3328 N N . VAL A 1 403 ? 17.634 38.021 41.948 1.00 8.82 422 VAL A N 1
ATOM 3329 C CA . VAL A 1 403 ? 18.951 37.335 42.162 1.00 9.15 422 VAL A CA 1
ATOM 3330 C C . VAL A 1 403 ? 19.419 36.538 40.941 1.00 9.35 422 VAL A C 1
ATOM 3331 O O . VAL A 1 403 ? 20.617 36.286 40.866 1.00 10.17 422 VAL A O 1
ATOM 3335 N N . SER A 1 404 ? 18.548 36.166 40.024 1.00 8.39 423 SER A N 1
ATOM 3336 C CA . SER A 1 404 ? 18.897 35.109 39.024 1.00 8.51 423 SER A CA 1
ATOM 3337 C C . SER A 1 404 ? 19.117 35.659 37.609 1.00 8.92 423 SER A C 1
ATOM 3338 O O . SER A 1 404 ? 20.056 35.166 36.990 1.00 10.29 423 SER A O 1
ATOM 3341 N N . PHE A 1 405 ? 18.218 36.444 37.033 1.00 8.70 424 PHE A N 1
ATOM 3342 C CA . PHE A 1 405 ? 18.260 36.730 35.586 1.00 9.01 424 PHE A CA 1
ATOM 3343 C C . PHE A 1 405 ? 18.507 38.194 35.313 1.00 9.59 424 PHE A C 1
ATOM 3344 O O . PHE A 1 405 ? 17.858 39.069 35.902 1.00 11.68 424 PHE A O 1
ATOM 3352 N N . ARG A 1 406 ? 19.379 38.478 34.384 1.00 8.91 425 ARG A N 1
ATOM 3353 C CA . ARG A 1 406 ? 19.800 39.849 34.046 1.00 8.46 425 ARG A CA 1
ATOM 3354 C C . ARG A 1 406 ? 19.762 40.073 32.547 1.00 9.38 425 ARG A C 1
ATOM 3355 O O . ARG A 1 406 ? 20.314 39.310 31.771 1.00 8.44 425 ARG A O 1
ATOM 3363 N N . ALA A 1 407 ? 19.135 41.178 32.156 1.00 8.24 426 ALA A N 1
ATOM 3364 C CA . ALA A 1 407 ? 19.184 41.736 30.799 1.00 8.40 426 ALA A CA 1
ATOM 3365 C C . ALA A 1 407 ? 18.559 43.114 30.858 1.00 8.64 426 ALA A C 1
ATOM 3366 O O . ALA A 1 407 ? 17.676 43.334 31.666 1.00 8.43 426 ALA A O 1
ATOM 3368 N N . PRO A 1 408 ? 18.951 44.020 29.951 1.00 8.98 427 PRO A N 1
ATOM 3369 C CA . PRO A 1 408 ? 18.240 45.274 29.872 1.00 9.36 427 PRO A CA 1
ATOM 3370 C C . PRO A 1 408 ? 16.778 45.038 29.474 1.00 8.53 427 PRO A C 1
ATOM 3371 O O . PRO A 1 408 ? 16.472 44.136 28.683 1.00 8.79 427 PRO A O 1
ATOM 3375 N N . ARG A 1 409 ? 15.877 45.875 29.972 1.00 9.03 428 ARG A N 1
ATOM 3376 C CA . ARG A 1 409 ? 14.435 45.776 29.663 1.00 8.80 428 ARG A CA 1
ATOM 3377 C C . ARG A 1 409 ? 14.145 46.215 28.224 1.00 8.84 428 ARG A C 1
ATOM 3378 O O . ARG A 1 409 ? 13.142 45.773 27.671 1.00 8.72 428 ARG A O 1
ATOM 3386 N N . HIS A 1 410 ? 15.002 47.047 27.639 1.00 8.76 429 HIS A N 1
ATOM 3387 C CA . HIS A 1 410 ? 14.829 47.553 26.261 1.00 8.64 429 HIS A CA 1
ATOM 3388 C C . HIS A 1 410 ? 16.177 47.588 25.594 1.00 8.69 429 HIS A C 1
ATOM 3389 O O . HIS A 1 410 ? 17.226 47.635 26.254 1.00 9.94 429 HIS A O 1
ATOM 3396 N N . LEU A 1 411 ? 16.180 47.510 24.258 1.00 9.16 430 LEU A N 1
ATOM 3397 C CA . LEU A 1 411 ? 17.419 47.525 23.462 1.00 8.92 430 LEU A CA 1
ATOM 3398 C C . LEU A 1 411 ? 17.139 48.284 22.164 1.00 8.54 430 LEU A C 1
ATOM 3399 O O . LEU A 1 411 ? 16.783 47.689 21.160 1.00 7.81 430 LEU A O 1
ATOM 3404 N N . TRP A 1 412 ? 17.312 49.581 22.233 1.00 9.34 431 TRP A N 1
ATOM 3405 C CA . TRP A 1 412 ? 17.048 50.470 21.074 1.00 8.56 431 TRP A CA 1
ATOM 3406 C C . TRP A 1 412 ? 18.174 50.424 20.085 1.00 8.91 431 TRP A C 1
ATOM 3407 O O . TRP A 1 412 ? 19.357 50.584 20.467 1.00 8.94 431 TRP A O 1
ATOM 3418 N N . VAL A 1 413 ? 17.815 50.255 18.827 1.00 9.38 432 VAL A N 1
ATOM 3419 C CA . VAL A 1 413 ? 18.764 50.292 17.709 1.00 8.84 432 VAL A CA 1
ATOM 3420 C C . VAL A 1 413 ? 18.224 51.187 16.612 1.00 9.06 432 VAL A C 1
ATOM 3421 O O . VAL A 1 413 ? 17.003 51.439 16.533 1.00 9.87 432 VAL A O 1
ATOM 3425 N N A GLU A 1 414 ? 19.127 51.643 15.749 0.51 8.78 433 GLU A N 1
ATOM 3426 N N B GLU A 1 414 ? 19.144 51.700 15.784 0.49 8.57 433 GLU A N 1
ATOM 3427 C CA A GLU A 1 414 ? 18.771 52.592 14.677 0.51 9.34 433 GLU A CA 1
ATOM 3428 C CA B GLU A 1 414 ? 18.845 52.694 14.721 0.49 8.94 433 GLU A CA 1
ATOM 3429 C C A GLU A 1 414 ? 19.575 52.263 13.439 0.51 9.31 433 GLU A C 1
ATOM 3430 C C B GLU A 1 414 ? 19.592 52.301 13.454 0.49 9.08 433 GLU A C 1
ATOM 3431 O O A GLU A 1 414 ? 20.684 51.733 13.511 0.51 9.37 433 GLU A O 1
ATOM 3432 O O B GLU A 1 414 ? 20.687 51.740 13.515 0.49 9.17 433 GLU A O 1
ATOM 3443 N N . TRP A 1 415 ? 19.009 52.651 12.297 1.00 9.08 434 TRP A N 1
ATOM 3444 C CA . TRP A 1 415 ? 19.591 52.290 10.997 1.00 9.77 434 TRP A CA 1
ATOM 3445 C C . TRP A 1 415 ? 18.922 53.135 9.901 1.00 9.91 434 TRP A C 1
ATOM 3446 O O . TRP A 1 415 ? 17.861 53.645 10.137 1.00 10.88 434 TRP A O 1
ATOM 3457 N N . ASP A 1 416 ? 19.565 53.172 8.741 1.00 11.20 435 ASP A N 1
ATOM 3458 C CA . ASP A 1 416 ? 18.972 53.836 7.552 1.00 11.22 435 ASP A CA 1
ATOM 3459 C C . ASP A 1 416 ? 18.236 52.782 6.735 1.00 10.53 435 ASP A C 1
ATOM 3460 O O . ASP A 1 416 ? 18.864 51.946 6.099 1.00 10.56 435 ASP A O 1
ATOM 3465 N N . PRO A 1 417 ? 16.884 52.821 6.713 1.00 11.94 436 PRO A N 1
ATOM 3466 C CA . PRO A 1 417 ? 16.173 51.798 5.930 1.00 12.05 436 PRO A CA 1
ATOM 3467 C C . PRO A 1 417 ? 16.485 51.764 4.431 1.00 11.84 436 PRO A C 1
ATOM 3468 O O . PRO A 1 417 ? 16.466 50.718 3.780 1.00 11.56 436 PRO A O 1
ATOM 3472 N N . ALA A 1 418 ? 16.879 52.912 3.889 1.00 12.73 437 ALA A N 1
ATOM 3473 C CA . ALA A 1 418 ? 17.225 52.957 2.451 1.00 14.17 437 ALA A CA 1
ATOM 3474 C C . ALA A 1 418 ? 18.496 52.150 2.203 1.00 13.88 437 ALA A C 1
ATOM 3475 O O . ALA A 1 418 ? 18.722 51.762 1.097 1.00 16.35 437 ALA A O 1
ATOM 3477 N N . GLN A 1 419 ? 19.295 51.922 3.238 1.00 13.07 438 GLN A N 1
ATOM 3478 C CA . GLN A 1 419 ? 20.518 51.122 3.048 1.00 12.93 438 GLN A CA 1
ATOM 3479 C C . GLN A 1 419 ? 20.323 49.685 3.552 1.00 12.04 438 GLN A C 1
ATOM 3480 O O . GLN A 1 419 ? 21.270 48.992 3.647 1.00 12.76 438 GLN A O 1
ATOM 3486 N N . ASN A 1 420 ? 19.073 49.279 3.764 1.00 11.75 439 ASN A N 1
ATOM 3487 C CA . ASN A 1 420 ? 18.856 47.862 4.134 1.00 11.95 439 ASN A CA 1
ATOM 3488 C C . ASN A 1 420 ? 19.384 47.007 2.989 1.00 12.42 439 ASN A C 1
ATOM 3489 O O . ASN A 1 420 ? 19.049 47.295 1.853 1.00 12.76 439 ASN A O 1
ATOM 3494 N N . PRO A 1 421 ? 20.169 45.944 3.239 1.00 12.25 440 PRO A N 1
ATOM 3495 C CA . PRO A 1 421 ? 20.652 45.040 2.171 1.00 13.76 440 PRO A CA 1
ATOM 3496 C C . PRO A 1 421 ? 19.585 44.581 1.160 1.00 13.99 440 PRO A C 1
ATOM 3497 O O . PRO A 1 421 ? 19.886 44.542 0.024 1.00 17.05 440 PRO A O 1
ATOM 3501 N N . GLU A 1 422 ? 18.326 44.341 1.671 1.00 16.43 441 GLU A N 1
ATOM 3502 C CA . GLU A 1 422 ? 17.237 43.918 0.781 1.00 19.16 441 GLU A CA 1
ATOM 3503 C C . GLU A 1 422 ? 16.674 45.080 -0.043 1.00 22.97 441 GLU A C 1
ATOM 3504 O O . GLU A 1 422 ? 15.697 44.881 -0.783 1.00 29.10 441 GLU A O 1
ATOM 3510 N N . ARG A 1 423 ? 17.156 46.309 0.148 1.00 19.99 442 ARG A N 1
ATOM 3511 C CA . ARG A 1 423 ? 16.788 47.444 -0.712 1.00 19.79 442 ARG A CA 1
ATOM 3512 C C . ARG A 1 423 ? 17.959 48.076 -1.399 1.00 24.49 442 ARG A C 1
ATOM 3513 O O . ARG A 1 423 ? 17.754 48.800 -2.384 1.00 34.54 442 ARG A O 1
ATOM 3521 N N . ARG A 1 424 ? 19.135 47.916 -0.853 1.00 24.83 443 ARG A N 1
ATOM 3522 C CA . ARG A 1 424 ? 20.369 48.532 -1.371 1.00 24.78 443 ARG A CA 1
ATOM 3523 C C . ARG A 1 424 ? 20.632 48.049 -2.798 1.00 26.57 443 ARG A C 1
ATOM 3524 O O . ARG A 1 424 ? 20.428 46.888 -3.078 1.00 24.72 443 ARG A O 1
ATOM 3532 N N . ASP A 1 425 ? 21.168 48.939 -3.637 1.00 23.30 444 ASP A N 1
ATOM 3533 C CA . ASP A 1 425 ? 21.638 48.531 -4.947 1.00 24.42 444 ASP A CA 1
ATOM 3534 C C . ASP A 1 425 ? 22.873 47.663 -4.817 1.00 31.45 444 ASP A C 1
ATOM 3535 O O . ASP A 1 425 ? 23.627 47.765 -3.842 1.00 34.50 444 ASP A O 1
ATOM 3540 N N . PRO A 1 426 ? 23.144 46.843 -5.881 1.00 24.22 445 PRO A N 1
ATOM 3541 C CA . PRO A 1 426 ? 24.478 46.328 -6.165 1.00 27.88 445 PRO A CA 1
ATOM 3542 C C . PRO A 1 426 ? 25.314 47.512 -6.696 1.00 30.05 445 PRO A C 1
ATOM 3543 O O . PRO A 1 426 ? 24.837 48.326 -7.503 1.00 25.45 445 PRO A O 1
#

Foldseek 3Di:
DLVLQQVDDLQDDCCQQAVLVSCVVCLVPNQWGQHVVQLAIEGQALVLQQVLLADCAQWALQQQQPAPADDDPLLVVLLVVLVQDQDPFLRRDGPDLNLVLCVQQLVCLDPVNLVVCLVVLLVLLVVLCVVPLQPFKDWCLVSHLQVSQLVSLCVQAPPDPVLSVVCVVLSDDSFCGRFHHDDPVVSNVNSNSVSVVLNSLVVVLVVCLVVLVDDHSLSSLSVSCVVVVVSQDPSNSSNVSVVSSNLGRVQLSQLLQQLVVVCQVVVVNLVVCLVPVVLLLLLSLLSCLQVNFWQWGKTFGQAFDDRPNDTDHHGHIYIYRLNNNSQNCVPQPPSNDSDSVRVCSNVRALQHDHSSRNSNVVVSSSSSSSNSNVCSHFPSFKHWDDDDFDFRRGRTTHHGSTTMIGGNSCCGPVNHDD

Radius of gyration: 21.5 Å; Cα contacts (8 Å, |Δi|>4): 719; chains: 1; bounding box: 52×52×65 Å

Nearest PDB structures (foldseek):
  6gii-assembly1_A  TM=1.001E+00  e=5.514E-65  Tepidiphilus thermophilus
  6laa-assembly1_A  TM=9.515E-01  e=4.815E-59  Tepidiphilus thermophilus
  6kbh-assembly1_A  TM=9.898E-01  e=1.339E-46  Rhodococcus sp. ECU0066
  6ro8-assembly1_A  TM=9.484E-01  e=3.206E-41  Acinetobacter radioresistens
  5xjn-assembly1_A  TM=9.267E-01  e=1.186E-27  Corynebacterium glutamicum ATCC 13032

Solvent-accessible surface area: 18546 Å² total; per-residue (Å²): 98,148,148,85,11,67,57,6,37,0,18,66,99,52,0,0,47,73,4,4,96,51,0,100,44,0,18,96,140,26,29,15,10,80,0,54,127,22,89,11,50,0,0,0,73,6,94,4,0,40,82,0,8,132,50,19,97,5,8,3,0,21,2,1,45,92,37,49,14,148,97,25,89,98,24,158,104,13,32,138,176,45,46,58,47,54,38,122,7,22,54,12,11,61,35,103,67,1,81,86,29,36,140,5,0,90,82,20,19,28,67,117,68,6,55,130,39,57,91,37,0,110,78,46,0,102,144,14,0,60,208,2,3,85,90,11,122,0,4,0,6,96,75,4,0,63,71,8,0,7,24,1,1,3,45,8,0,9,3,46,102,83,12,52,116,120,0,133,154,10,23,46,38,30,6,19,37,14,8,0,139,7,51,93,128,62,20,51,62,9,5,55,27,14,0,46,13,18,97,32,2,16,98,5,10,104,53,2,80,170,67,14,133,24,102,24,2,0,8,39,0,1,79,21,23,147,127,64,89,145,31,0,62,86,48,0,0,29,0,0,0,18,17,16,10,39,57,24,5,13,34,9,2,24,7,0,0,0,0,0,27,2,0,10,84,57,94,79,15,18,171,82,0,42,89,59,67,90,61,4,65,50,0,0,16,0,1,2,2,54,21,8,7,8,0,0,37,2,5,83,3,70,123,81,16,113,0,73,63,47,159,0,73,97,27,8,16,0,0,0,0,0,12,0,0,1,16,7,82,84,58,0,120,82,16,105,105,15,34,20,60,25,120,43,4,65,79,8,4,15,33,14,76,32,22,28,52,47,32,22,63,60,12,13,42,33,3,3,41,9,0,0,37,9,0,5,122,22,0,43,56,4,130,37,8,170,48,198,61,58,24,63,66,1,0,1,15,14,6,3,122,72,0,79,0,86,19,72,28,55,82,0,60,102,118,150,118,194

Secondary structure (DSSP, 8-state):
-HHHHHH---SSHHHHH-HHHHTHHHHHH-SEEEETTTTEEEE--HHHHHHHHT-TTTEE-TTTT---SPP-HHHHHHHHHTT------STTPPTTHHHHHHHHH-GGGSHHHHGGGHHHHHHHHHHHHHTTTTTSEEEHIIIIITHHHHHHHHHHHT--HHHHHHTGGG----HHHHHS---HHHHHHHHHHHHHHHHHHHHHHHHHHHTTTSSSHHHHHHHHHHH-TTTS-HHHHHHHHHHHHHHHSHHHHHHHHHHHHHHHHSHHHHHHHHH-GGGHHHHHHHHHHHH-SBS-EEEEESS-EEETTEEEPTT-EEEE-HHHHHT-TTTSSSTT---TT-TTGGG-STT--STT--TTHHHHHHHHHHHHHHHHHH-TT-EEPS--------SSB---S--EEE--GGG-TTTS--